Protein AF-A0A7Y9DZQ7-F1 (afdb_monomer_lite)

Secondary structure (DSSP, 8-state):
-PPPPPTHHHHHHHHHHHHHHH-TT-EEHHHHHHHHTTTSTT--HHHHHHHHHHHHHTTSEEEE-SSSPEEEEPTT---------PPPPPPPS-S--PPPPS------------BTTB-HHHHHHHHHHHS-TT-EEHHHHHHHHTTT-TTS-HHHHHHHHHHHHHTTSEEE---BTTBPPEEEE-HHHHHHHHHHSPPP-----------------------------------------PPPPPP----------------PPPPPPPPTTSSHHHHTTTTT---------PPPPPPPHHHHHHHHHHHHHHHHHH-PPPP-----PPPHHHHHHHTSHHHHHHHHHHHHHHTT-EEEEEEEETTEEEEEEEETTEEEEEEE--PPPTT-SS-HHHHHHHHHHHHHHHHHHHHHH-TTSEEEEEEE--HHHHHHHHHTHHHHHHTTEEEEEE-TT--EEE-

InterPro domains:
  IPR011991 ArsR-like helix-turn-helix domain [cd00090] (12-70)
  IPR036388 Winged helix-like DNA-binding domain superfamily [G3DSA:1.10.10.10] (8-80)
  IPR036388 Winged helix-like DNA-binding domain superfamily [G3DSA:1.10.10.10] (105-209)
  IPR036390 Winged helix DNA-binding domain superfamily [SSF46785] (12-66)
  IPR036390 Winged helix DNA-binding domain superfamily [SSF46785] (116-200)

Radius of gyration: 37.37 Å; chains: 1; bounding box: 89×96×112 Å

Sequence (463 aa):
MALPVPESAAGTRVDILRTLAEHPEGLSDRELAEALGASHPGIDYKAVNHQCRKLVTAGTVERVGTKPVRTRLRPGVLPDDGTPEPAPSAPSPDRPIEEPDATSDAPDVTLAPMIAGLPPVQVAVLAALVDAPEGLTDNEIAAVLAPAHPDVDPKAFNYQCRKLVKAGLVERTGRAKDVPIRTRITEAGREEAARSAPAPVEPALRFTDPTVFTAEPSGTSESSGTSENGDAPRNGDAPGIAAVPVLREDPADDAPPDDTPTRRPRHRPKAPSDDLARRRRSERAGDDPDETPLRFLPFSASASLVLRERLAERAALRAVPPRTREVVLPRRDVLQGWSRTQNVAAAITTWLTRRGGTVRRVTEQGPALDLVAHLDGEDVHVEVTGWPPDGARTHPSTLAADWFRAASEAAVQRRRAHPRSRVVIALPDTRRYRGLAADAAAPLGDARAEVWFVDAAGRVQLS

pLDDT: mean 76.42, std 24.53, range [28.12, 98.56]

Foldseek 3Di:
DDDDDDPLVVVLLLVLLVVLVVPQVFDFLQRSQVVCCVVPPPRDSVNSVVSLVVCVVVVQWDWDDDVRTGIHGDPPRDPPNPPPPPPPPDDDPDDDDDDDDDDDDDDDPDQPDPQPVDRPLLLLLLVVQVVPQVFDFLQRSLVVCCVVCVPDDSVVSVVSLVVCVVVVQWDWDDDDPPDGIGIHGDPNVVVSNVSRPDDPPPPPPPPDDDDDDDDDDDDDDDDDDDDDDDDDDDDDDDDDDDDDDDDDDDDDDDDDDDDDDDDDDDDDDDDPPPVVVVVVVVVPDDDDPDDDDDDDDDDDPVVVVVVVVVVVVVVVVVPDPPPDPPPPPPDPVLQQVCQQQVNLVVLVCVVCVVQVKAWDDWDDDDQWIWTWIAHPNAIETETTHGFDDPPPPDDRLVVSLVSVVVSLVVQLVCCVVCVGHAAEYEGEPDPSVVVSCVVCVVVCVVSNYWYWYQYSVSDIDTD

Structure (mmCIF, N/CA/C/O backbone):
data_AF-A0A7Y9DZQ7-F1
#
_entry.id   AF-A0A7Y9DZQ7-F1
#
loop_
_atom_site.group_PDB
_atom_site.id
_atom_site.type_symbol
_atom_site.label_atom_id
_atom_site.label_alt_id
_atom_site.label_comp_id
_atom_site.label_asym_id
_atom_site.label_entity_id
_atom_site.label_seq_id
_atom_site.pdbx_PDB_ins_code
_atom_site.Cartn_x
_atom_site.Cartn_y
_atom_site.Cartn_z
_atom_site.occupancy
_atom_site.B_iso_or_equiv
_atom_site.auth_seq_id
_atom_site.auth_comp_id
_atom_site.auth_asym_id
_atom_site.auth_atom_id
_atom_site.pdbx_PDB_model_num
ATOM 1 N N . MET A 1 1 ? -14.726 27.142 -13.501 1.00 39.50 1 MET A N 1
ATOM 2 C CA . MET A 1 1 ? -13.817 27.171 -14.664 1.00 39.50 1 MET A CA 1
ATOM 3 C C . MET A 1 1 ? -12.750 26.119 -14.425 1.00 39.50 1 MET A C 1
ATOM 5 O O . MET A 1 1 ? -12.063 26.210 -13.415 1.00 39.50 1 MET A O 1
ATOM 9 N N . ALA A 1 2 ? -12.702 25.072 -15.249 1.00 31.30 2 ALA A N 1
ATOM 10 C CA . ALA A 1 2 ? -11.693 24.023 -15.128 1.00 31.30 2 ALA A CA 1
ATOM 11 C C . ALA A 1 2 ? -10.359 24.554 -15.670 1.00 31.30 2 ALA A C 1
ATOM 13 O O . ALA A 1 2 ? -10.329 25.137 -16.752 1.00 31.30 2 ALA A O 1
ATOM 14 N N . LEU A 1 3 ? -9.279 24.401 -14.904 1.00 28.12 3 LEU A N 1
ATOM 15 C CA . LEU A 1 3 ? -7.933 24.728 -15.374 1.00 28.12 3 LEU A CA 1
ATOM 16 C C . LEU A 1 3 ? -7.540 23.732 -16.482 1.00 28.12 3 LEU A C 1
ATOM 18 O O . LEU A 1 3 ? -7.783 22.535 -16.306 1.00 28.12 3 LEU A O 1
ATOM 22 N N . PRO A 1 4 ? -6.951 24.188 -17.601 1.00 35.09 4 PRO A N 1
ATOM 23 C CA . PRO A 1 4 ? -6.512 23.299 -18.669 1.00 35.09 4 PRO A CA 1
ATOM 24 C C . PRO A 1 4 ? -5.433 22.344 -18.147 1.00 35.09 4 PRO A C 1
ATOM 26 O O . PRO A 1 4 ? -4.456 22.758 -17.520 1.00 35.09 4 PRO A O 1
ATOM 29 N N . VAL A 1 5 ? -5.626 21.048 -18.391 1.00 33.66 5 VAL A N 1
ATOM 30 C CA . VAL A 1 5 ? -4.603 20.023 -18.159 1.00 33.66 5 VAL A CA 1
ATOM 31 C C . VAL A 1 5 ? -3.466 20.300 -19.148 1.00 33.66 5 VAL A C 1
ATOM 33 O O . VAL A 1 5 ? -3.745 20.428 -20.338 1.00 33.66 5 VAL A O 1
ATOM 36 N N . PRO A 1 6 ? -2.201 20.424 -18.713 1.00 41.22 6 PRO A N 1
ATOM 37 C CA . PRO A 1 6 ? -1.117 20.738 -19.632 1.00 41.22 6 PRO A CA 1
ATOM 38 C C . PRO A 1 6 ? -0.944 19.605 -20.653 1.00 41.22 6 PRO A C 1
ATOM 40 O O . PRO A 1 6 ? -0.613 18.477 -20.286 1.00 41.22 6 PRO A O 1
ATOM 43 N N . GLU A 1 7 ? -1.084 19.929 -21.941 1.00 52.44 7 GLU A N 1
ATOM 44 C CA . GLU A 1 7 ? -0.834 19.083 -23.131 1.00 52.44 7 GLU A CA 1
ATOM 45 C C . GLU A 1 7 ? 0.609 18.530 -23.238 1.00 52.44 7 GLU A C 1
ATOM 47 O O . GLU A 1 7 ? 0.981 17.865 -24.205 1.00 52.44 7 GLU A O 1
ATOM 52 N N . SER A 1 8 ? 1.438 18.757 -22.219 1.00 61.53 8 SER A N 1
ATOM 53 C CA . SER A 1 8 ? 2.872 18.470 -22.174 1.00 61.53 8 SER A CA 1
ATOM 54 C C . SER A 1 8 ? 3.229 17.014 -22.506 1.00 61.53 8 SER A C 1
ATOM 56 O O . SER A 1 8 ? 4.243 16.772 -23.157 1.00 61.53 8 SER A O 1
ATOM 58 N N . ALA A 1 9 ? 2.410 16.030 -22.118 1.00 62.22 9 ALA A N 1
ATOM 59 C CA . ALA A 1 9 ? 2.769 14.619 -22.292 1.00 62.22 9 ALA A CA 1
ATOM 60 C C . ALA A 1 9 ? 2.654 14.117 -23.743 1.00 62.22 9 ALA A C 1
ATOM 62 O O . ALA A 1 9 ? 3.401 13.212 -24.127 1.00 62.22 9 ALA A O 1
ATOM 63 N N . ALA A 1 10 ? 1.734 14.676 -24.535 1.00 74.38 10 ALA A N 1
ATOM 64 C CA . ALA A 1 10 ? 1.559 14.300 -25.937 1.00 74.38 10 ALA A CA 1
ATOM 65 C C . ALA A 1 10 ? 2.670 14.909 -26.807 1.00 74.38 10 ALA A C 1
ATOM 67 O O . ALA A 1 10 ? 3.288 14.189 -27.594 1.00 74.38 10 ALA A O 1
ATOM 68 N N . GLY A 1 11 ? 3.008 16.185 -26.574 1.00 87.50 11 GLY A N 1
ATOM 69 C CA . GLY A 1 11 ? 4.077 16.883 -27.299 1.00 87.50 11 GLY A CA 1
ATOM 70 C C . GLY A 1 11 ? 5.442 16.210 -27.141 1.00 87.50 11 GLY A C 1
ATOM 71 O O . GLY A 1 11 ? 6.128 15.950 -28.126 1.00 87.50 11 GLY A O 1
ATOM 72 N N . THR A 1 12 ? 5.793 15.791 -25.919 1.00 91.62 12 THR A N 1
ATOM 73 C CA . THR A 1 12 ? 7.059 15.084 -25.668 1.00 91.62 12 THR A CA 1
ATOM 74 C C . THR A 1 12 ? 7.195 13.793 -26.486 1.00 91.62 12 THR A C 1
ATOM 76 O O . THR A 1 12 ? 8.293 13.459 -26.926 1.00 91.62 12 THR A O 1
ATOM 79 N N . ARG A 1 13 ? 6.106 13.039 -26.698 1.00 95.25 13 ARG A N 1
ATOM 80 C CA . ARG A 1 13 ? 6.157 11.781 -27.464 1.00 95.25 13 ARG A CA 1
ATOM 81 C C . ARG A 1 13 ? 6.474 12.037 -28.937 1.00 95.25 13 ARG A C 1
ATOM 83 O O . ARG A 1 13 ? 7.307 11.327 -29.496 1.00 95.25 13 ARG A O 1
ATOM 90 N N . VAL A 1 14 ? 5.808 13.020 -29.541 1.00 94.75 14 VAL A N 1
ATOM 91 C CA . VAL A 1 14 ? 5.996 13.390 -30.952 1.00 94.75 14 VAL A CA 1
ATOM 92 C C . VAL A 1 14 ? 7.420 13.882 -31.184 1.00 94.75 14 VAL A C 1
ATOM 94 O O . VAL A 1 14 ? 8.081 13.426 -32.115 1.00 94.75 14 VAL A O 1
ATOM 97 N N . ASP A 1 15 ? 7.932 14.729 -30.292 1.00 95.94 15 ASP A N 1
ATOM 98 C CA . ASP A 1 15 ? 9.287 15.255 -30.431 1.00 95.94 15 ASP A CA 1
ATOM 99 C C . ASP A 1 15 ? 10.355 14.167 -30.236 1.00 95.94 15 ASP A C 1
ATOM 101 O O . ASP A 1 15 ? 11.322 14.148 -30.990 1.00 95.94 15 ASP A O 1
ATOM 105 N N . ILE A 1 16 ? 10.156 13.184 -29.338 1.00 96.81 16 ILE A N 1
ATOM 106 C CA . ILE A 1 16 ? 11.045 12.005 -29.252 1.00 96.81 16 ILE A CA 1
ATOM 107 C C . ILE A 1 16 ? 11.114 11.273 -30.599 1.00 96.81 16 ILE A C 1
ATOM 109 O O . ILE A 1 16 ? 12.202 10.911 -31.044 1.00 96.81 16 ILE A O 1
ATOM 113 N N . LEU A 1 17 ? 9.969 11.023 -31.241 1.00 96.69 17 LEU A N 1
ATOM 114 C CA . LEU A 1 17 ? 9.929 10.310 -32.521 1.00 96.69 17 LEU A CA 1
ATOM 115 C C . LEU A 1 17 ? 10.585 11.124 -33.640 1.00 96.69 17 LEU A C 1
ATOM 117 O O . LEU A 1 17 ? 11.344 10.555 -34.423 1.00 96.69 17 LEU A O 1
ATOM 121 N N . ARG A 1 18 ? 10.355 12.443 -33.673 1.00 96.00 18 ARG A N 1
ATOM 122 C CA . ARG A 1 18 ? 10.996 13.358 -34.626 1.00 96.00 18 ARG A CA 1
ATOM 123 C C . ARG A 1 18 ? 12.515 13.357 -34.465 1.00 96.00 18 ARG A C 1
ATOM 125 O O . ARG A 1 18 ? 13.222 13.112 -35.435 1.00 96.00 18 ARG A O 1
ATOM 132 N N . THR A 1 19 ? 13.017 13.515 -33.239 1.00 97.25 19 THR A N 1
ATOM 133 C CA . THR A 1 19 ? 14.460 13.461 -32.963 1.00 97.25 19 THR A CA 1
ATOM 134 C C . THR A 1 19 ? 15.055 12.102 -33.345 1.00 97.25 19 THR A C 1
ATOM 136 O O . THR A 1 19 ? 16.136 12.037 -33.915 1.00 97.25 19 THR A O 1
ATOM 139 N N . LEU A 1 20 ? 14.361 10.988 -33.098 1.00 97.44 20 LEU A N 1
ATOM 140 C CA . LEU A 1 20 ? 14.858 9.669 -33.511 1.00 97.44 20 LEU A CA 1
ATOM 141 C C . LEU A 1 20 ? 14.833 9.444 -35.032 1.00 97.44 20 LEU A C 1
ATOM 143 O O . LEU A 1 20 ? 15.600 8.615 -35.518 1.00 97.44 20 LEU A O 1
ATOM 147 N N . ALA A 1 21 ? 13.989 10.160 -35.781 1.00 96.25 21 ALA A N 1
ATOM 148 C CA . ALA A 1 21 ? 13.992 10.132 -37.246 1.00 96.25 21 ALA A CA 1
ATOM 149 C C . ALA A 1 21 ? 15.223 10.831 -37.838 1.00 96.25 21 ALA A C 1
ATOM 151 O O . ALA A 1 21 ? 15.746 10.390 -38.859 1.00 96.25 21 ALA A O 1
ATOM 152 N N . GLU A 1 22 ? 15.721 11.869 -37.166 1.00 97.19 22 GLU A N 1
ATOM 153 C CA . GLU A 1 22 ? 16.954 12.580 -37.533 1.00 97.19 22 GLU A CA 1
ATOM 154 C C . GLU A 1 22 ? 18.227 11.781 -37.179 1.00 97.19 22 GLU A C 1
ATOM 156 O O . GLU A 1 22 ? 19.292 12.037 -37.738 1.00 97.19 22 GLU A O 1
ATOM 161 N N . HIS A 1 23 ? 18.109 10.777 -36.298 1.00 97.75 23 HIS A N 1
ATOM 162 C CA . HIS A 1 23 ? 19.215 9.980 -35.751 1.00 97.75 23 HIS A CA 1
ATOM 163 C C . HIS A 1 23 ? 19.006 8.462 -35.944 1.00 97.75 23 HIS A C 1
ATOM 165 O O . HIS A 1 23 ? 18.691 7.745 -34.981 1.00 97.75 23 HIS A O 1
ATOM 171 N N . PRO A 1 24 ? 19.192 7.918 -37.165 1.00 96.44 24 PRO A N 1
ATOM 172 C CA . PRO A 1 24 ? 18.923 6.507 -37.474 1.00 96.44 24 PRO A CA 1
ATOM 173 C C . PRO A 1 24 ? 19.805 5.512 -36.694 1.00 96.44 24 PRO A C 1
ATOM 175 O O . PRO A 1 24 ? 19.420 4.359 -36.476 1.00 96.44 24 PRO A O 1
ATOM 178 N N . GLU A 1 25 ? 20.978 5.938 -36.225 1.00 96.88 25 GLU A N 1
ATOM 179 C CA . GLU A 1 25 ? 21.862 5.172 -35.339 1.00 96.88 25 GLU A CA 1
ATOM 180 C C . GLU A 1 25 ? 21.317 5.006 -33.909 1.00 96.88 25 GLU A C 1
ATOM 182 O O . GLU A 1 25 ? 21.818 4.176 -33.138 1.00 96.88 25 GLU A O 1
ATOM 187 N N . GLY A 1 26 ? 20.290 5.781 -33.560 1.00 97.81 26 GLY A N 1
ATOM 188 C CA . GLY A 1 26 ? 19.681 5.836 -32.245 1.00 97.81 26 GLY A CA 1
ATOM 189 C C . GLY A 1 26 ? 20.458 6.663 -31.229 1.00 97.81 26 GLY A C 1
ATOM 190 O O . GLY A 1 26 ? 21.685 6.771 -31.258 1.00 97.81 26 GLY A O 1
ATOM 191 N N . LEU A 1 27 ? 19.718 7.172 -30.253 1.00 98.38 27 LEU A N 1
ATOM 192 C CA . LEU A 1 27 ? 20.226 8.010 -29.176 1.00 98.38 27 LEU A CA 1
ATOM 193 C C . LEU A 1 27 ? 20.005 7.335 -27.824 1.00 98.38 27 LEU A C 1
ATOM 195 O O . LEU A 1 27 ? 19.021 6.627 -27.599 1.00 98.38 27 LEU A O 1
ATOM 199 N N . SER A 1 28 ? 20.928 7.538 -26.894 1.00 98.25 28 SER A N 1
ATOM 200 C CA . SER A 1 28 ? 20.728 7.158 -25.498 1.00 98.25 28 SER A CA 1
ATOM 201 C C . SER A 1 28 ? 19.690 8.058 -24.825 1.00 98.25 28 SER A C 1
ATOM 203 O O . SER A 1 28 ? 19.477 9.199 -25.228 1.00 98.25 28 SER A O 1
ATOM 205 N N . ASP A 1 29 ? 19.084 7.576 -23.735 1.00 97.75 29 ASP A N 1
ATOM 206 C CA . ASP A 1 29 ? 18.076 8.340 -22.977 1.00 97.75 29 ASP A CA 1
ATOM 207 C C . ASP A 1 29 ? 18.599 9.717 -22.505 1.00 97.75 29 ASP A C 1
ATOM 209 O O . ASP A 1 29 ? 17.819 10.644 -22.302 1.00 97.75 29 ASP A O 1
ATOM 213 N N . ARG A 1 30 ? 19.921 9.853 -22.316 1.00 97.56 30 ARG A N 1
ATOM 214 C CA . ARG A 1 30 ? 20.567 11.115 -21.930 1.00 97.56 30 ARG A CA 1
ATOM 215 C C . ARG A 1 30 ? 20.744 12.057 -23.119 1.00 97.56 30 ARG A C 1
ATOM 217 O O . ARG A 1 30 ? 20.431 13.229 -22.973 1.00 97.56 30 ARG A O 1
ATOM 224 N N . GLU A 1 31 ? 21.205 11.542 -24.259 1.00 98.12 31 GLU A N 1
ATOM 225 C CA . GLU A 1 31 ? 21.334 12.321 -25.501 1.00 98.12 31 GLU A CA 1
ATOM 226 C C . GLU A 1 31 ? 19.955 12.824 -25.964 1.00 98.12 31 GLU A C 1
ATOM 228 O O . GLU A 1 31 ? 19.814 13.991 -26.309 1.00 98.12 31 GLU A O 1
ATOM 233 N N . LEU A 1 32 ? 18.911 11.990 -25.867 1.00 98.00 32 LEU A N 1
ATOM 234 C CA . LEU A 1 32 ? 17.530 12.404 -26.146 1.00 98.00 32 LEU A CA 1
ATOM 235 C C . LEU A 1 32 ? 17.042 13.509 -25.205 1.00 98.00 32 LEU A C 1
ATOM 237 O O . LEU A 1 32 ? 16.414 14.458 -25.655 1.00 98.00 32 LEU A O 1
ATOM 241 N N . ALA A 1 33 ? 17.312 13.404 -23.900 1.00 97.44 33 ALA A N 1
ATOM 242 C CA . ALA A 1 33 ? 16.910 14.443 -22.951 1.00 97.44 33 ALA A CA 1
ATOM 243 C C . ALA A 1 33 ? 17.615 15.779 -23.214 1.00 97.44 33 ALA A C 1
ATOM 245 O O . ALA A 1 33 ? 17.007 16.831 -23.053 1.00 97.44 33 ALA A O 1
ATOM 246 N N . GLU A 1 34 ? 18.877 15.733 -23.637 1.00 97.62 34 GLU A N 1
ATOM 247 C CA . GLU A 1 34 ? 19.640 16.919 -24.022 1.00 97.62 34 GLU A CA 1
ATOM 248 C C . GLU A 1 34 ? 19.091 17.549 -25.309 1.00 97.62 34 GLU A C 1
ATOM 250 O O . GLU A 1 34 ? 18.819 18.748 -25.322 1.00 97.62 34 GLU A O 1
ATOM 255 N N . ALA A 1 35 ? 18.818 16.739 -26.338 1.00 97.25 35 ALA A N 1
ATOM 256 C CA . ALA A 1 35 ? 18.219 17.199 -27.592 1.00 97.25 35 ALA A CA 1
ATOM 257 C C . ALA A 1 35 ? 16.826 17.824 -27.386 1.00 97.25 35 ALA A C 1
ATOM 259 O O . ALA A 1 35 ? 16.509 18.861 -27.966 1.00 97.25 35 ALA A O 1
ATOM 260 N N . LEU A 1 36 ? 16.006 17.234 -26.512 1.00 97.12 36 LEU A N 1
ATOM 261 C CA . LEU A 1 36 ? 14.655 17.718 -26.214 1.00 97.12 36 LEU A CA 1
ATOM 262 C C . LEU A 1 36 ? 14.629 18.900 -25.242 1.00 97.12 36 LEU A C 1
ATOM 264 O O . LEU A 1 36 ? 13.598 19.560 -25.130 1.00 97.12 36 LEU A O 1
ATOM 268 N N . GLY A 1 37 ? 15.729 19.181 -24.540 1.00 96.19 37 GLY A N 1
ATOM 269 C CA . GLY A 1 37 ? 15.780 20.201 -23.491 1.00 96.19 37 GLY A CA 1
ATOM 270 C C . GLY A 1 37 ? 15.469 21.618 -23.983 1.00 96.19 37 GLY A C 1
ATOM 271 O O . GLY A 1 37 ? 14.963 22.426 -23.207 1.00 96.19 37 GLY A O 1
ATOM 272 N N . ALA A 1 38 ? 15.717 21.907 -25.266 1.00 92.38 38 ALA A N 1
ATOM 273 C CA . ALA A 1 38 ? 15.377 23.191 -25.880 1.00 92.38 38 ALA A CA 1
ATOM 274 C C . ALA A 1 38 ? 13.857 23.383 -26.041 1.00 92.38 38 ALA A C 1
ATOM 276 O O . ALA A 1 38 ? 13.346 24.471 -25.784 1.00 92.38 38 ALA A O 1
ATOM 277 N N . SER A 1 39 ? 13.136 22.329 -26.433 1.00 93.38 39 SER A N 1
ATOM 278 C CA . SER A 1 39 ? 11.682 22.362 -26.653 1.00 93.38 39 SER A CA 1
ATOM 279 C C . SER A 1 39 ? 10.881 22.049 -25.387 1.00 93.38 39 SER A C 1
ATOM 281 O O . SER A 1 39 ? 9.753 22.513 -25.243 1.00 93.38 39 SER A O 1
ATOM 283 N N . HIS A 1 40 ? 11.465 21.292 -24.453 1.00 93.56 40 HIS A N 1
ATOM 284 C CA . HIS A 1 40 ? 10.838 20.857 -23.201 1.00 93.56 40 HIS A CA 1
ATOM 285 C C . HIS A 1 40 ? 11.730 21.197 -21.997 1.00 93.56 40 HIS A C 1
ATOM 287 O O . HIS A 1 40 ? 12.416 20.315 -21.463 1.00 93.56 40 HIS A O 1
ATOM 293 N N . PRO A 1 41 ? 11.734 22.461 -21.529 1.00 92.44 41 PRO A N 1
ATOM 294 C CA . PRO A 1 41 ? 12.542 22.870 -20.387 1.00 92.44 41 PRO A CA 1
ATOM 295 C C . PRO A 1 41 ? 12.239 22.020 -19.148 1.00 92.44 41 PRO A C 1
ATOM 297 O O . PRO A 1 41 ? 11.093 21.902 -18.716 1.00 92.44 41 PRO A O 1
ATOM 300 N N . GLY A 1 42 ? 13.279 21.428 -18.558 1.00 90.56 42 GLY A N 1
ATOM 301 C CA . GLY A 1 42 ? 13.157 20.592 -17.359 1.00 90.56 42 GLY A CA 1
ATOM 302 C C . GLY A 1 42 ? 12.874 19.110 -17.621 1.00 90.56 42 GLY A C 1
ATOM 303 O O . GLY A 1 42 ? 12.733 18.356 -16.654 1.00 90.56 42 GLY A O 1
ATOM 304 N N . ILE A 1 43 ? 12.830 18.662 -18.882 1.00 95.00 43 ILE A N 1
ATOM 305 C CA . ILE A 1 43 ? 12.769 17.229 -19.176 1.00 95.00 43 ILE A CA 1
ATOM 306 C C . ILE A 1 43 ? 14.065 16.537 -18.730 1.00 95.00 43 ILE A C 1
ATOM 308 O O . ILE A 1 43 ? 15.169 16.924 -19.110 1.00 95.00 43 ILE A O 1
ATOM 312 N N . ASP A 1 44 ? 13.944 15.506 -17.891 1.00 94.88 44 ASP A N 1
ATOM 313 C CA . ASP A 1 44 ? 15.083 14.703 -17.450 1.00 94.88 44 ASP A CA 1
ATOM 314 C C . ASP A 1 44 ? 15.171 13.370 -18.218 1.00 94.88 44 ASP A C 1
ATOM 316 O O . ASP A 1 44 ? 14.207 12.874 -18.810 1.00 94.88 44 ASP A O 1
ATOM 320 N N . TYR A 1 45 ? 16.347 12.738 -18.187 1.00 96.12 45 TYR A N 1
ATOM 321 C CA . TYR A 1 45 ? 16.560 11.448 -18.856 1.00 96.12 45 TYR A CA 1
ATOM 322 C C . TYR A 1 45 ? 15.669 10.321 -18.303 1.00 96.12 45 TYR A C 1
ATOM 324 O O . TYR A 1 45 ? 15.490 9.297 -18.965 1.00 96.12 45 TYR A O 1
ATOM 332 N N . LYS A 1 46 ? 15.111 10.456 -17.090 1.00 94.19 46 LYS A N 1
ATOM 333 C CA . LYS A 1 46 ? 14.212 9.446 -16.511 1.00 94.19 46 LYS A CA 1
ATOM 334 C C . LYS A 1 46 ? 12.828 9.536 -17.141 1.00 94.19 46 LYS A C 1
ATOM 336 O O . LYS A 1 46 ? 12.254 8.491 -17.451 1.00 94.19 46 LYS A O 1
ATOM 341 N N . ALA A 1 47 ? 12.325 10.749 -17.358 1.00 94.06 47 ALA A N 1
ATOM 342 C CA . ALA A 1 47 ? 11.095 11.016 -18.088 1.00 94.06 47 ALA A CA 1
ATOM 343 C C . ALA A 1 47 ? 11.211 10.509 -19.531 1.00 94.06 47 ALA A C 1
ATOM 345 O O . ALA A 1 47 ? 10.349 9.748 -19.978 1.00 94.06 47 ALA A O 1
ATOM 346 N N . VAL A 1 48 ? 12.325 10.807 -20.210 1.00 96.88 48 VAL A N 1
ATOM 347 C CA . VAL A 1 48 ? 12.614 10.280 -21.556 1.00 96.88 48 VAL A CA 1
ATOM 348 C C . VAL A 1 48 ? 12.670 8.751 -21.569 1.00 96.88 48 VAL A C 1
ATOM 350 O O . VAL A 1 48 ? 11.998 8.124 -22.384 1.00 96.88 48 VAL A O 1
ATOM 353 N N . ASN A 1 49 ? 13.397 8.121 -20.639 1.00 96.31 49 ASN A N 1
ATOM 354 C CA . ASN A 1 49 ? 13.468 6.657 -20.529 1.00 96.31 49 ASN A CA 1
ATOM 355 C C . ASN A 1 49 ? 12.081 6.026 -20.317 1.00 96.31 49 ASN A C 1
ATOM 357 O O . ASN A 1 49 ? 11.773 4.984 -20.899 1.00 96.31 49 ASN A O 1
ATOM 361 N N . HIS A 1 50 ? 11.230 6.648 -19.495 1.00 94.38 50 HIS A N 1
ATOM 362 C CA . HIS A 1 50 ? 9.853 6.195 -19.286 1.00 94.38 50 HIS A CA 1
ATOM 363 C C . HIS A 1 50 ? 9.035 6.247 -20.580 1.00 94.38 50 HIS A C 1
ATOM 365 O O . HIS A 1 50 ? 8.381 5.260 -20.919 1.00 94.38 50 HIS A O 1
ATOM 371 N N . GLN A 1 51 ? 9.123 7.341 -21.341 1.00 96.44 51 GLN A N 1
ATOM 372 C CA . GLN A 1 51 ? 8.436 7.461 -22.633 1.00 96.44 51 GLN A CA 1
ATOM 373 C C . GLN A 1 51 ? 8.994 6.492 -23.682 1.00 96.44 51 GLN A C 1
ATOM 375 O O . GLN A 1 51 ? 8.223 5.803 -24.346 1.00 96.44 51 GLN A O 1
ATOM 380 N N . CYS A 1 52 ? 10.317 6.328 -23.765 1.00 97.00 52 CYS A N 1
ATOM 381 C CA . CYS A 1 52 ? 10.944 5.351 -24.657 1.00 97.00 52 CYS A CA 1
ATOM 382 C C . CYS A 1 52 ? 10.470 3.925 -24.349 1.00 97.00 52 CYS A C 1
ATOM 384 O O . CYS A 1 52 ? 10.196 3.159 -25.264 1.00 97.00 52 CYS A O 1
ATOM 386 N N . ARG A 1 53 ? 10.303 3.552 -23.071 1.00 96.25 53 ARG A N 1
ATOM 387 C CA . ARG A 1 53 ? 9.738 2.239 -22.703 1.00 96.25 53 ARG A CA 1
ATOM 388 C C . ARG A 1 53 ? 8.306 2.060 -23.199 1.00 96.25 53 ARG A C 1
ATOM 390 O O . ARG A 1 53 ? 7.986 0.973 -23.665 1.00 96.25 53 ARG A O 1
ATOM 397 N N . LYS A 1 54 ? 7.472 3.102 -23.131 1.00 94.31 54 LYS A N 1
ATOM 398 C CA . LYS A 1 54 ? 6.111 3.059 -23.688 1.00 94.31 54 LYS A CA 1
ATOM 399 C C . LYS A 1 54 ? 6.129 2.903 -25.208 1.00 94.31 54 LYS A C 1
ATOM 401 O O . LYS A 1 54 ? 5.387 2.084 -25.733 1.00 94.31 54 LYS A O 1
ATOM 406 N N . LEU A 1 55 ? 7.006 3.633 -25.898 1.00 95.94 55 LEU A N 1
ATOM 407 C CA . LEU A 1 55 ? 7.178 3.526 -27.350 1.00 95.94 55 LEU A CA 1
ATOM 408 C C . LEU A 1 55 ? 7.695 2.144 -27.782 1.00 95.94 55 LEU A C 1
ATOM 410 O O . LEU A 1 55 ? 7.290 1.647 -28.828 1.00 95.94 55 LEU A O 1
ATOM 414 N N . VAL A 1 56 ? 8.544 1.500 -26.971 1.00 96.56 56 VAL A N 1
ATOM 415 C CA . VAL A 1 56 ? 8.968 0.106 -27.197 1.00 96.56 56 VAL A CA 1
ATOM 416 C C . VAL A 1 56 ? 7.785 -0.846 -27.065 1.00 96.56 56 VAL A C 1
ATOM 418 O O . VAL A 1 56 ? 7.610 -1.711 -27.916 1.00 96.56 56 VAL A O 1
ATOM 421 N N . THR A 1 57 ? 6.960 -0.688 -26.024 1.00 91.62 57 THR A N 1
ATOM 422 C CA . THR A 1 57 ? 5.739 -1.493 -25.857 1.00 91.62 57 THR A CA 1
ATOM 423 C C . THR A 1 57 ? 4.776 -1.305 -27.031 1.00 91.62 57 THR A C 1
ATOM 425 O O . THR A 1 57 ? 4.174 -2.275 -27.473 1.00 91.62 57 THR A O 1
ATOM 428 N N . ALA A 1 58 ? 4.682 -0.090 -27.577 1.00 93.25 58 ALA A N 1
ATOM 429 C CA . ALA A 1 58 ? 3.890 0.210 -28.771 1.00 93.25 58 ALA A CA 1
ATOM 430 C C . ALA A 1 58 ? 4.530 -0.280 -30.089 1.00 93.25 58 ALA A C 1
ATOM 432 O O . ALA A 1 58 ? 3.943 -0.111 -31.151 1.00 93.25 58 ALA A O 1
ATOM 433 N N . GLY A 1 59 ? 5.741 -0.849 -30.052 1.00 95.38 59 GLY A N 1
ATOM 434 C CA . GLY A 1 59 ? 6.444 -1.349 -31.237 1.00 95.38 59 GLY A CA 1
ATOM 435 C C . GLY A 1 59 ? 6.995 -0.269 -32.177 1.00 95.38 59 GLY A C 1
ATOM 436 O O . GLY A 1 59 ? 7.486 -0.611 -33.251 1.00 95.38 59 GLY A O 1
ATOM 437 N N . THR A 1 60 ? 6.943 1.009 -31.788 1.00 97.06 60 THR A N 1
ATOM 438 C CA . THR A 1 60 ? 7.371 2.150 -32.619 1.00 97.06 60 THR A CA 1
ATOM 439 C C . THR A 1 60 ? 8.892 2.324 -32.634 1.00 97.06 60 THR A C 1
ATOM 441 O O . THR A 1 60 ? 9.485 2.692 -33.646 1.00 97.06 60 THR A O 1
ATOM 444 N N . VAL A 1 61 ? 9.542 2.045 -31.503 1.00 97.62 61 VAL A N 1
ATOM 445 C CA . VAL A 1 61 ? 11.000 2.146 -31.345 1.00 97.62 61 VAL A CA 1
ATOM 446 C C . VAL A 1 61 ? 11.564 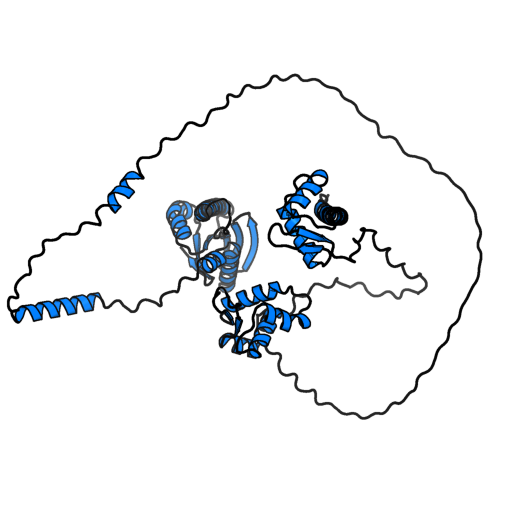0.842 -30.808 1.00 97.62 61 VAL A C 1
ATOM 448 O O . VAL A 1 61 ? 10.880 0.084 -30.119 1.00 97.62 61 VAL A O 1
ATOM 451 N N . GLU A 1 62 ? 12.841 0.603 -31.061 1.00 97.81 62 GLU A N 1
ATOM 452 C CA . GLU A 1 62 ? 13.590 -0.494 -30.461 1.00 97.81 62 GLU A CA 1
ATOM 453 C C . GLU A 1 62 ? 14.783 0.022 -29.657 1.00 97.81 62 GLU A C 1
ATOM 455 O O . GLU A 1 62 ? 15.307 1.111 -29.895 1.00 97.81 62 GLU A O 1
ATOM 460 N N . ARG A 1 63 ? 15.205 -0.766 -28.662 1.00 97.88 63 ARG A N 1
ATOM 461 C CA . ARG A 1 63 ? 16.344 -0.445 -27.795 1.00 97.88 63 ARG A CA 1
ATOM 462 C C . ARG A 1 63 ? 17.476 -1.428 -28.039 1.00 97.88 63 ARG A C 1
ATOM 464 O O . ARG A 1 63 ? 17.288 -2.632 -27.885 1.00 97.88 63 ARG A O 1
ATOM 471 N N . VAL A 1 64 ? 18.647 -0.906 -28.382 1.00 97.19 64 VAL A N 1
ATOM 472 C CA . VAL A 1 64 ? 19.820 -1.671 -28.812 1.00 97.19 64 VAL A CA 1
ATOM 473 C C . VAL A 1 64 ? 21.013 -1.364 -27.907 1.00 97.19 64 VAL A C 1
ATOM 475 O O . VAL A 1 64 ? 21.224 -0.227 -27.486 1.00 97.19 64 VAL A O 1
ATOM 478 N N . GLY A 1 65 ? 21.809 -2.392 -27.604 1.00 94.56 65 GLY A N 1
ATOM 479 C CA . GLY A 1 65 ? 23.000 -2.288 -26.758 1.00 94.56 65 GLY A CA 1
ATOM 480 C C . GLY A 1 65 ? 22.718 -2.431 -25.259 1.00 94.56 65 GLY A C 1
ATOM 481 O O . GLY A 1 65 ? 21.575 -2.513 -24.815 1.00 94.56 65 GLY A O 1
ATOM 482 N N . THR A 1 66 ? 23.789 -2.502 -24.465 1.00 85.50 66 THR A N 1
ATOM 483 C CA . THR A 1 66 ? 23.712 -2.705 -23.006 1.00 85.50 66 THR A CA 1
ATOM 484 C C . THR A 1 66 ? 24.211 -1.501 -22.210 1.00 85.50 66 THR A C 1
ATOM 486 O O . THR A 1 66 ? 23.620 -1.207 -21.169 1.00 85.50 66 THR A O 1
ATOM 489 N N . LYS A 1 67 ? 25.243 -0.778 -22.682 1.00 90.94 67 LYS A N 1
ATOM 490 C CA . LYS A 1 67 ? 25.752 0.477 -22.091 1.00 90.94 67 LYS A CA 1
ATOM 491 C C . LYS A 1 67 ? 26.538 1.328 -23.118 1.00 90.94 67 LYS A C 1
ATOM 493 O O . LYS A 1 67 ? 27.639 0.917 -23.473 1.00 90.94 67 LYS A O 1
ATOM 498 N N . PRO A 1 68 ? 26.051 2.519 -23.515 1.00 89.06 68 PRO A N 1
ATOM 499 C CA . PRO A 1 68 ? 24.697 3.021 -23.280 1.00 89.06 68 PRO A CA 1
ATOM 500 C C . PRO A 1 68 ? 23.661 2.222 -24.089 1.00 89.06 68 PRO A C 1
ATOM 502 O O . PRO A 1 68 ? 23.954 1.726 -25.172 1.00 89.06 68 PRO A O 1
ATOM 505 N N . VAL A 1 69 ? 22.446 2.084 -23.549 1.00 96.81 69 VAL A N 1
ATOM 506 C CA . VAL A 1 69 ? 21.306 1.565 -24.320 1.00 96.81 69 VAL A CA 1
ATOM 507 C C . VAL A 1 69 ? 20.835 2.685 -25.239 1.00 96.81 69 VAL A C 1
ATOM 509 O O . VAL A 1 69 ? 20.469 3.752 -24.740 1.00 96.81 69 VAL A O 1
ATOM 512 N N . ARG A 1 70 ? 20.841 2.446 -26.548 1.00 98.00 70 ARG A N 1
ATOM 513 C CA . ARG A 1 70 ? 20.375 3.395 -27.562 1.00 98.00 70 ARG A CA 1
ATOM 514 C C . ARG A 1 70 ? 18.966 3.043 -28.010 1.00 98.00 70 ARG A C 1
ATOM 516 O O . ARG A 1 70 ? 18.665 1.874 -28.230 1.00 98.00 70 ARG A O 1
ATOM 523 N N . THR A 1 71 ? 18.110 4.042 -28.123 1.00 98.31 71 THR A N 1
ATOM 524 C CA . THR A 1 71 ? 16.756 3.929 -28.661 1.00 98.31 71 THR A CA 1
ATOM 525 C C . THR A 1 71 ? 16.796 4.397 -30.111 1.00 98.31 71 THR A C 1
ATOM 527 O O . THR A 1 71 ? 17.336 5.467 -30.371 1.00 98.31 71 THR A O 1
ATOM 530 N N . ARG A 1 72 ? 16.264 3.610 -31.049 1.00 97.62 72 ARG A N 1
ATOM 531 C CA . ARG A 1 72 ? 16.152 3.972 -32.474 1.00 97.62 72 ARG A CA 1
ATOM 532 C C . ARG A 1 72 ? 14.766 3.634 -33.010 1.00 97.62 72 ARG A C 1
ATOM 534 O O . ARG A 1 72 ? 14.108 2.738 -32.477 1.00 97.62 72 ARG A O 1
ATOM 541 N N . LEU A 1 73 ? 14.324 4.336 -34.051 1.00 97.62 73 LEU A N 1
ATOM 542 C CA . LEU A 1 73 ? 13.093 3.980 -34.760 1.00 97.62 73 LEU A CA 1
ATOM 543 C C . LEU A 1 73 ? 13.236 2.594 -35.394 1.00 97.62 73 LEU A C 1
ATOM 545 O O . LEU A 1 73 ? 14.295 2.239 -35.919 1.00 97.62 73 LEU A O 1
ATOM 549 N N . ARG A 1 74 ? 12.165 1.801 -35.338 1.00 97.00 74 ARG A N 1
ATOM 550 C CA . ARG A 1 74 ? 12.136 0.511 -36.026 1.00 97.00 74 ARG A CA 1
ATOM 551 C C . ARG A 1 74 ? 11.982 0.759 -37.539 1.00 97.00 74 ARG A C 1
ATOM 553 O O . ARG A 1 74 ? 11.089 1.515 -37.924 1.00 97.00 74 ARG A O 1
ATOM 560 N N . PRO A 1 75 ? 12.804 0.138 -38.407 1.00 94.12 75 PRO A N 1
ATOM 561 C CA . PRO A 1 75 ? 12.669 0.294 -39.854 1.00 94.12 75 PRO A CA 1
ATOM 562 C C . PRO A 1 75 ? 11.259 -0.070 -40.336 1.00 94.12 75 PRO A C 1
ATOM 564 O O . PRO A 1 75 ? 10.711 -1.090 -39.920 1.00 94.12 75 PRO A O 1
ATOM 567 N N . GLY A 1 76 ? 10.683 0.756 -41.211 1.00 89.12 76 GLY A N 1
ATOM 568 C CA . GLY A 1 76 ? 9.346 0.538 -41.780 1.00 89.12 76 GLY A CA 1
ATOM 569 C C . GLY A 1 76 ? 8.180 1.065 -40.937 1.00 89.12 76 GLY A C 1
ATOM 570 O O . GLY A 1 76 ? 7.043 0.993 -41.392 1.00 89.12 76 GLY A O 1
ATOM 571 N N . VAL A 1 77 ? 8.435 1.625 -39.751 1.00 84.94 77 VAL A N 1
ATOM 572 C CA . VAL A 1 77 ? 7.419 2.365 -38.992 1.00 84.94 77 VAL A CA 1
ATOM 573 C C . VAL A 1 77 ? 7.499 3.830 -39.406 1.00 84.94 77 VAL A C 1
ATOM 575 O O . VAL A 1 77 ? 8.404 4.550 -38.982 1.00 84.94 77 VAL A O 1
ATOM 578 N N . LEU A 1 78 ? 6.576 4.265 -40.264 1.00 78.44 78 LEU A N 1
ATOM 579 C CA . LEU A 1 78 ? 6.378 5.690 -40.512 1.00 78.44 78 LEU A CA 1
ATOM 580 C C . LEU A 1 78 ? 5.868 6.322 -39.208 1.00 78.44 78 LEU A C 1
ATOM 582 O O . LEU A 1 78 ? 4.943 5.771 -38.605 1.00 78.44 78 LEU A O 1
ATOM 586 N N . PRO A 1 79 ? 6.482 7.419 -38.726 1.00 70.38 79 PRO A N 1
ATOM 587 C CA . PRO A 1 79 ? 5.908 8.185 -37.636 1.00 70.38 79 PRO A CA 1
ATOM 588 C C . PRO A 1 79 ? 4.512 8.601 -38.080 1.00 70.38 79 PRO A C 1
ATOM 590 O O . PRO A 1 79 ? 4.380 9.259 -39.108 1.00 70.38 79 PRO A O 1
ATOM 593 N N . ASP A 1 80 ? 3.497 8.171 -37.337 1.00 72.25 80 ASP A N 1
ATOM 594 C CA . ASP A 1 80 ? 2.165 8.747 -37.434 1.00 72.25 80 ASP A CA 1
ATOM 595 C C . ASP A 1 80 ? 2.347 10.255 -37.234 1.00 72.25 80 ASP A C 1
ATOM 597 O O . ASP A 1 80 ? 2.767 10.703 -36.160 1.00 72.25 80 ASP A O 1
ATOM 601 N N . ASP A 1 81 ? 2.195 11.016 -38.315 1.00 64.25 81 ASP A N 1
ATOM 602 C CA . ASP A 1 81 ? 2.534 12.438 -38.382 1.00 64.25 81 ASP A CA 1
ATOM 603 C C . ASP A 1 81 ? 1.553 13.294 -37.571 1.00 64.25 81 ASP A C 1
ATOM 605 O O . ASP A 1 81 ? 1.677 14.519 -37.513 1.00 64.25 81 ASP A O 1
ATOM 609 N N . GLY A 1 82 ? 0.614 12.641 -36.881 1.00 62.16 82 GLY A N 1
ATOM 610 C CA . GLY A 1 82 ? -0.419 13.294 -36.110 1.00 62.16 82 GLY A CA 1
ATOM 611 C C . GLY A 1 82 ? -1.399 14.026 -37.012 1.00 62.16 82 GLY A C 1
ATOM 612 O O . GLY A 1 82 ? -2.153 14.852 -36.498 1.00 62.16 82 GLY A O 1
ATOM 613 N N . THR A 1 83 ? -1.405 13.744 -38.325 1.00 55.84 83 THR A N 1
ATOM 614 C CA . THR A 1 83 ? -2.510 14.154 -39.180 1.00 55.84 83 THR A CA 1
ATOM 615 C C . THR A 1 83 ? -3.732 13.414 -38.654 1.00 55.84 83 THR A C 1
ATOM 617 O O . THR A 1 83 ? -3.754 12.184 -38.714 1.00 55.84 83 THR A O 1
ATOM 620 N N . PRO A 1 84 ? -4.722 14.115 -38.071 1.00 47.56 84 PRO A N 1
ATOM 621 C CA . PRO A 1 84 ? -5.921 13.456 -37.589 1.00 47.56 84 PRO A CA 1
ATOM 622 C C . PRO A 1 84 ? -6.514 12.692 -38.768 1.00 47.56 84 PRO A C 1
ATOM 624 O O . PRO A 1 84 ? -6.831 13.293 -39.797 1.00 47.56 84 PRO A O 1
ATOM 627 N N . GLU A 1 85 ? -6.587 11.369 -38.625 1.00 41.53 85 GLU A N 1
ATOM 628 C CA . GLU A 1 85 ? -7.228 10.478 -39.581 1.00 41.53 85 GLU A CA 1
ATOM 629 C C . GLU A 1 85 ? -8.567 11.123 -39.973 1.00 41.53 85 GLU A C 1
ATOM 631 O O . GLU A 1 85 ? -9.356 11.454 -39.077 1.00 41.53 85 GLU A O 1
ATOM 636 N N . PRO A 1 86 ? -8.791 11.443 -41.265 1.00 40.16 86 PRO A N 1
ATOM 637 C CA . PRO A 1 86 ? -9.980 12.169 -41.675 1.00 40.16 86 PRO A CA 1
ATOM 638 C C . PRO A 1 86 ? -11.186 11.379 -41.187 1.00 40.16 86 PRO A C 1
ATOM 640 O O . PRO A 1 86 ? -11.324 10.199 -41.509 1.00 40.16 86 PRO A O 1
ATOM 643 N N . ALA A 1 87 ? -12.013 12.029 -40.362 1.00 44.00 87 ALA A N 1
ATOM 644 C CA . ALA A 1 87 ? -13.182 11.407 -39.765 1.00 44.00 87 ALA A CA 1
ATOM 645 C C . ALA A 1 87 ? -13.954 10.640 -40.853 1.00 44.00 87 ALA A C 1
ATOM 647 O O . ALA A 1 87 ? -14.156 11.198 -41.941 1.00 44.00 87 ALA A O 1
ATOM 648 N N . PRO A 1 88 ? -14.355 9.378 -40.601 1.00 41.69 88 PRO A N 1
ATOM 649 C CA . PRO A 1 88 ? -15.074 8.588 -41.586 1.00 41.69 88 PRO A CA 1
ATOM 650 C C . PRO A 1 88 ? -16.267 9.406 -42.071 1.00 41.69 88 PRO A C 1
ATOM 652 O O . PRO A 1 88 ? -17.054 9.908 -41.265 1.00 41.69 88 PRO A O 1
ATOM 655 N N . SER A 1 89 ? -16.338 9.611 -43.387 1.00 44.88 89 SER A N 1
ATOM 656 C CA . SER A 1 89 ? -17.361 10.435 -44.017 1.00 44.88 89 SER A CA 1
ATOM 657 C C . SER A 1 89 ? -18.735 9.980 -43.533 1.00 44.88 89 SER A C 1
ATOM 659 O O . SER A 1 89 ? -19.086 8.807 -43.664 1.00 44.88 89 SER A O 1
ATOM 661 N N . ALA A 1 90 ? -19.476 10.904 -42.920 1.00 45.41 90 ALA A N 1
ATOM 662 C CA . ALA A 1 90 ? -20.806 10.633 -42.403 1.00 45.41 90 ALA A CA 1
ATOM 663 C C . ALA A 1 90 ? -21.691 10.041 -43.519 1.00 45.41 90 ALA A C 1
ATOM 665 O O . ALA A 1 90 ? -21.671 10.561 -44.640 1.00 45.41 90 ALA A O 1
ATOM 666 N N . PRO A 1 91 ? -22.457 8.969 -43.253 1.00 41.22 91 PRO A N 1
ATOM 667 C CA . PRO A 1 91 ? -23.389 8.429 -44.233 1.00 41.22 91 PRO A CA 1
ATOM 668 C C . PRO A 1 91 ? -24.478 9.462 -44.563 1.00 41.22 91 PRO A C 1
ATOM 670 O O . PRO A 1 91 ? -24.983 10.150 -43.676 1.00 41.22 91 PRO A O 1
ATOM 673 N N . SER A 1 92 ? -24.825 9.567 -45.850 1.00 47.81 92 SER A N 1
ATOM 674 C CA . SER A 1 92 ? -25.851 10.474 -46.380 1.00 47.81 92 SER A CA 1
ATOM 675 C C . SER A 1 92 ? -27.194 10.366 -45.633 1.00 47.81 92 SER A C 1
ATOM 677 O O . SER A 1 92 ? -27.636 9.253 -45.331 1.00 47.81 92 SER A O 1
ATOM 679 N N . PRO A 1 93 ? -27.885 11.495 -45.375 1.00 47.69 93 PRO A N 1
ATOM 680 C CA . PRO A 1 93 ? -29.151 11.519 -44.656 1.00 47.69 93 PRO A CA 1
ATOM 681 C C . PRO A 1 93 ? -30.315 11.276 -45.625 1.00 47.69 93 PRO A C 1
ATOM 683 O O . PRO A 1 93 ? -30.910 12.224 -46.113 1.00 47.69 93 PRO A O 1
ATOM 686 N N . ASP A 1 94 ? -30.631 10.015 -45.919 1.00 44.47 94 ASP A N 1
ATOM 687 C CA . ASP A 1 94 ? -31.856 9.664 -46.664 1.00 44.47 94 ASP A CA 1
ATOM 688 C C . ASP A 1 94 ? -32.436 8.311 -46.215 1.00 44.47 94 ASP A C 1
ATOM 690 O O . ASP A 1 94 ? -32.736 7.408 -46.999 1.00 44.47 94 ASP A O 1
ATOM 694 N N . ARG A 1 95 ? -32.602 8.150 -44.897 1.00 42.94 95 ARG A N 1
ATOM 695 C CA . ARG A 1 95 ? -33.499 7.131 -44.335 1.00 42.94 95 ARG A CA 1
ATOM 696 C C . ARG A 1 95 ? -34.397 7.752 -43.263 1.00 42.94 95 ARG A C 1
ATOM 698 O O . ARG A 1 95 ? -33.878 8.487 -42.422 1.00 42.94 95 ARG A O 1
ATOM 705 N N . PRO A 1 96 ? -35.714 7.468 -43.267 1.00 40.12 96 PRO A N 1
ATOM 706 C CA . PRO A 1 96 ? -36.606 7.893 -42.198 1.00 40.12 96 PRO A CA 1
ATOM 707 C C . PRO A 1 96 ? -36.146 7.265 -40.880 1.00 40.12 96 PRO A C 1
ATOM 709 O O . PRO A 1 96 ? -35.931 6.056 -40.804 1.00 40.12 96 PRO A O 1
ATOM 712 N N . ILE A 1 97 ? -35.964 8.107 -39.869 1.00 38.06 97 ILE A N 1
ATOM 713 C CA . ILE A 1 97 ? -35.591 7.723 -38.510 1.00 38.06 97 ILE A CA 1
ATOM 714 C C . ILE A 1 97 ? -36.844 7.149 -37.837 1.00 38.06 97 ILE A C 1
ATOM 716 O O . ILE A 1 97 ? -37.781 7.890 -37.552 1.00 38.06 97 ILE A O 1
ATOM 720 N N . GLU A 1 98 ? -36.868 5.837 -37.596 1.00 38.47 98 GLU A N 1
ATOM 721 C CA . GLU A 1 98 ? -37.637 5.277 -36.481 1.00 38.47 98 GLU A CA 1
ATOM 722 C C . GLU A 1 98 ? -36.877 5.619 -35.196 1.00 38.47 98 GLU A C 1
ATOM 724 O O . GLU A 1 98 ? -35.700 5.281 -35.062 1.00 38.47 98 GLU A O 1
ATOM 729 N N . GLU A 1 99 ? -37.531 6.347 -34.291 1.00 42.50 99 GLU A N 1
ATOM 730 C CA . GLU A 1 99 ? -37.011 6.706 -32.970 1.00 42.50 99 GLU A CA 1
ATOM 731 C C . GLU A 1 99 ? -36.800 5.443 -32.116 1.00 42.50 99 GLU A C 1
ATOM 733 O O . GLU A 1 99 ? -37.773 4.735 -31.843 1.00 42.50 99 GLU A O 1
ATOM 738 N N . PRO A 1 100 ? -35.576 5.157 -31.634 1.00 37.78 100 PRO A N 1
ATOM 739 C CA . PRO A 1 100 ? -35.380 4.240 -30.530 1.00 37.78 100 PRO A CA 1
ATOM 740 C C . PRO A 1 100 ? -35.277 5.013 -29.211 1.00 37.78 100 PRO A C 1
ATOM 742 O O . PRO A 1 100 ? -34.586 6.028 -29.095 1.00 37.78 100 PRO A O 1
ATOM 745 N N . ASP A 1 101 ? -35.978 4.477 -28.218 1.00 33.88 101 ASP A N 1
ATOM 746 C CA . ASP A 1 101 ? -36.056 4.944 -26.842 1.00 33.88 101 ASP A CA 1
ATOM 747 C C . ASP A 1 101 ? -34.701 5.274 -26.200 1.00 33.88 101 ASP A C 1
ATOM 749 O O . ASP A 1 101 ? -33.683 4.590 -26.349 1.00 33.88 101 ASP A O 1
ATOM 753 N N . ALA A 1 102 ? -34.741 6.336 -25.400 1.00 43.19 102 ALA A N 1
ATOM 754 C CA . ALA A 1 102 ? -33.638 6.872 -24.631 1.00 43.19 102 ALA A CA 1
ATOM 755 C C . ALA A 1 102 ? -33.294 5.990 -23.419 1.00 43.19 102 ALA A C 1
ATOM 757 O O . ALA A 1 102 ? -33.740 6.270 -22.314 1.00 43.19 102 ALA A O 1
ATOM 758 N N . THR A 1 103 ? -32.430 4.992 -23.605 1.00 40.41 103 THR A N 1
ATOM 759 C CA . THR A 1 103 ? -31.523 4.472 -22.562 1.00 40.41 103 THR A CA 1
ATOM 760 C C . THR A 1 103 ? -30.384 3.704 -23.231 1.00 40.41 103 THR A C 1
ATOM 762 O O . THR A 1 103 ? -30.572 2.568 -23.653 1.00 40.41 103 THR A O 1
ATOM 765 N N . SER A 1 104 ? -29.189 4.288 -23.322 1.00 32.72 104 SER A N 1
ATOM 766 C CA . SER A 1 104 ? -27.978 3.505 -23.585 1.00 32.72 104 SER A CA 1
ATOM 767 C C . SER A 1 104 ? -26.820 4.095 -22.801 1.00 32.72 104 SER A C 1
ATOM 769 O O . SER A 1 104 ? -26.177 5.059 -23.216 1.00 32.72 104 SER A O 1
ATOM 771 N N . ASP A 1 105 ? -26.589 3.479 -21.648 1.00 33.84 105 ASP A N 1
ATOM 772 C CA . ASP A 1 105 ? -25.357 3.555 -20.886 1.00 33.84 105 ASP A CA 1
ATOM 773 C C . ASP A 1 105 ? -24.153 3.210 -21.772 1.00 33.84 105 ASP A C 1
ATOM 775 O O . ASP A 1 105 ? -24.190 2.302 -22.608 1.00 33.84 105 ASP A O 1
ATOM 779 N N . ALA A 1 106 ? -23.063 3.945 -21.572 1.00 31.27 106 ALA A N 1
ATOM 780 C CA . ALA A 1 106 ? -21.746 3.540 -22.037 1.00 31.27 106 ALA A CA 1
ATOM 781 C C . ALA A 1 106 ? -21.368 2.195 -21.383 1.00 31.27 106 ALA A C 1
ATOM 783 O O . ALA A 1 106 ? -21.719 1.983 -20.219 1.00 31.27 106 ALA A O 1
ATOM 784 N N . PRO A 1 107 ? -20.641 1.287 -22.064 1.00 33.50 107 PRO A N 1
ATOM 785 C CA . PRO A 1 107 ? -20.225 0.038 -21.446 1.00 33.50 107 PRO A CA 1
ATOM 786 C C . PRO A 1 107 ? -19.231 0.326 -20.317 1.00 33.50 107 PRO A C 1
ATOM 788 O O . PRO A 1 107 ? -18.059 0.637 -20.537 1.00 33.50 107 PRO A O 1
ATOM 791 N N . ASP A 1 108 ? -19.741 0.216 -19.096 1.00 29.59 108 ASP A N 1
ATOM 792 C CA . ASP A 1 108 ? -18.975 0.037 -17.876 1.00 29.59 108 ASP A CA 1
ATOM 793 C C . ASP A 1 108 ? -18.030 -1.156 -18.083 1.00 29.59 108 ASP A C 1
ATOM 795 O O . ASP A 1 108 ? -18.469 -2.256 -18.440 1.00 29.59 108 ASP A O 1
ATOM 799 N N . VAL A 1 109 ? -16.720 -0.940 -17.916 1.00 31.47 109 VAL A N 1
ATOM 800 C CA . VAL A 1 109 ? -15.709 -2.004 -17.977 1.00 31.47 109 VAL A CA 1
ATOM 801 C C . VAL A 1 109 ? -15.966 -2.914 -16.786 1.00 31.47 109 VAL A C 1
ATOM 803 O O . VAL A 1 109 ? -15.446 -2.717 -15.687 1.00 31.47 109 VAL A O 1
ATOM 806 N N . THR A 1 110 ? -16.822 -3.906 -17.006 1.00 30.02 110 THR A N 1
ATOM 807 C CA . THR A 1 110 ? -17.248 -4.843 -15.983 1.00 30.02 110 THR A CA 1
ATOM 808 C C . THR A 1 110 ? -16.022 -5.644 -15.569 1.00 30.02 110 THR A C 1
ATOM 810 O O . THR A 1 110 ? -15.454 -6.403 -16.357 1.00 30.02 110 THR A O 1
ATOM 813 N N . LEU A 1 111 ? -15.580 -5.462 -14.324 1.00 36.22 111 LEU A N 1
ATOM 814 C CA . LEU A 1 111 ? -14.629 -6.367 -13.694 1.00 36.22 111 LEU A CA 1
ATOM 815 C C . LEU A 1 111 ? -15.218 -7.775 -13.812 1.00 36.22 111 LEU A C 1
ATOM 817 O O . LEU A 1 111 ? -16.259 -8.055 -13.220 1.00 36.22 111 LEU A O 1
ATOM 821 N N . ALA A 1 112 ? -14.579 -8.630 -14.615 1.00 41.06 112 ALA A N 1
ATOM 822 C CA . ALA A 1 112 ? -15.005 -10.010 -14.794 1.00 41.06 112 ALA A CA 1
ATOM 823 C C . ALA A 1 112 ? -15.287 -10.651 -13.419 1.00 41.06 112 ALA A C 1
ATOM 825 O O . ALA A 1 112 ? -14.508 -10.430 -12.481 1.00 41.06 112 ALA A O 1
ATOM 826 N N . PRO A 1 113 ? -16.394 -11.404 -13.273 1.00 38.97 113 PRO A N 1
ATOM 827 C CA . PRO A 1 113 ? -16.817 -11.934 -11.985 1.00 38.97 113 PRO A CA 1
ATOM 828 C C . PRO A 1 113 ? -15.679 -12.726 -11.338 1.00 38.97 113 PRO A C 1
ATOM 830 O O . PRO A 1 113 ? -15.022 -13.544 -11.984 1.00 38.97 113 PRO A O 1
ATOM 833 N N . MET A 1 114 ? -15.426 -12.463 -10.052 1.00 42.88 114 MET A N 1
ATOM 834 C CA . MET A 1 114 ? -14.469 -13.245 -9.273 1.00 42.88 114 MET A CA 1
ATOM 835 C C . MET A 1 114 ? -15.007 -14.671 -9.137 1.00 42.88 114 MET A C 1
ATOM 837 O O . MET A 1 114 ? -15.888 -14.934 -8.321 1.00 42.88 114 MET A O 1
ATOM 841 N N . ILE A 1 115 ? -14.481 -15.599 -9.927 1.00 45.53 115 ILE A N 1
ATOM 842 C CA . ILE A 1 115 ? -14.752 -17.024 -9.750 1.00 45.53 115 ILE A CA 1
ATOM 843 C C . ILE A 1 115 ? -13.930 -17.475 -8.536 1.00 45.53 115 ILE A C 1
ATOM 845 O O . ILE A 1 115 ? -12.716 -17.291 -8.492 1.00 45.53 115 ILE A O 1
ATOM 849 N N . ALA A 1 116 ? -14.608 -17.997 -7.511 1.00 55.06 116 ALA A N 1
ATOM 850 C CA . ALA A 1 116 ? -13.999 -18.553 -6.295 1.00 55.06 116 ALA A CA 1
ATOM 851 C C . ALA A 1 116 ? -13.102 -17.592 -5.472 1.00 55.06 116 ALA A C 1
ATOM 853 O O . ALA A 1 116 ? -12.277 -18.028 -4.675 1.00 55.06 116 ALA A O 1
ATOM 854 N N . GLY A 1 117 ? -13.268 -16.272 -5.616 1.00 85.50 117 GLY A N 1
ATOM 855 C CA . GLY A 1 117 ? -12.492 -15.278 -4.856 1.00 85.50 117 GLY A CA 1
ATOM 856 C C . GLY A 1 117 ? -11.067 -15.035 -5.372 1.00 85.50 117 GLY A C 1
ATOM 857 O O . GLY A 1 117 ? -10.347 -14.212 -4.799 1.00 85.50 117 GLY A O 1
ATOM 858 N N . LEU A 1 118 ? -10.668 -15.685 -6.472 1.00 91.06 118 LEU A N 1
ATOM 859 C CA . LEU A 1 118 ? -9.435 -15.384 -7.197 1.00 91.06 118 LEU A CA 1
ATOM 860 C C . LEU A 1 118 ? -9.746 -14.597 -8.486 1.00 91.06 118 LEU A C 1
ATOM 862 O O . LEU A 1 118 ? -10.754 -14.844 -9.147 1.00 91.06 118 LEU A O 1
ATOM 866 N N . PRO A 1 119 ? -8.884 -13.647 -8.893 1.00 93.81 119 PRO A N 1
ATOM 867 C CA . PRO A 1 119 ? -8.970 -13.027 -10.210 1.00 93.81 119 PRO A CA 1
ATOM 868 C C . PRO A 1 119 ? -8.870 -14.077 -11.333 1.00 93.81 119 PRO A C 1
ATOM 870 O O . PRO A 1 119 ? -8.052 -14.992 -11.207 1.00 93.81 119 PRO A O 1
ATOM 873 N N . PRO A 1 120 ? -9.568 -13.910 -12.473 1.00 94.00 120 PRO A N 1
ATOM 874 C CA . PRO A 1 120 ? -9.543 -14.877 -13.580 1.00 94.00 120 PRO A CA 1
ATOM 875 C C . PRO A 1 120 ? -8.132 -15.249 -14.057 1.00 94.00 120 PRO A C 1
ATOM 877 O O . PRO A 1 120 ? -7.826 -16.416 -14.277 1.00 94.00 120 PRO A O 1
ATOM 880 N N . VAL A 1 121 ? -7.223 -14.270 -14.111 1.00 95.56 121 VAL A N 1
ATOM 881 C CA . VAL A 1 121 ? -5.816 -14.497 -14.485 1.00 95.56 121 VAL A CA 1
ATOM 882 C C . VAL A 1 121 ? -5.101 -15.422 -13.491 1.00 95.56 121 VAL A C 1
ATOM 884 O O . VAL A 1 121 ? -4.243 -16.204 -13.883 1.00 95.56 121 VAL A O 1
ATOM 887 N N . GLN A 1 122 ? -5.430 -15.356 -12.198 1.00 96.62 122 GLN A N 1
ATOM 888 C CA . GLN A 1 122 ? -4.844 -16.251 -11.195 1.00 96.62 122 GLN A CA 1
ATOM 889 C C . GLN A 1 122 ? -5.373 -17.678 -11.338 1.00 96.62 122 GLN A C 1
ATOM 891 O O . GLN A 1 122 ? -4.580 -18.612 -11.241 1.00 96.62 122 GLN A O 1
ATOM 896 N N . VAL A 1 123 ? -6.668 -17.839 -11.627 1.00 96.31 123 VAL A N 1
ATOM 897 C CA . VAL A 1 123 ? -7.271 -19.149 -11.924 1.00 96.31 123 VAL A CA 1
ATOM 898 C C . VAL A 1 123 ? -6.596 -19.778 -13.146 1.00 96.31 123 VAL A C 1
ATOM 900 O O . VAL A 1 123 ? -6.183 -20.934 -13.088 1.00 96.31 123 VAL A O 1
ATOM 903 N N . ALA A 1 124 ? -6.376 -18.997 -14.206 1.00 96.50 124 ALA A N 1
ATOM 904 C CA . ALA A 1 124 ? -5.683 -19.460 -15.406 1.00 96.50 124 ALA A CA 1
ATOM 905 C C . ALA A 1 124 ? -4.219 -19.863 -15.134 1.00 96.50 124 ALA A C 1
ATOM 907 O O . AL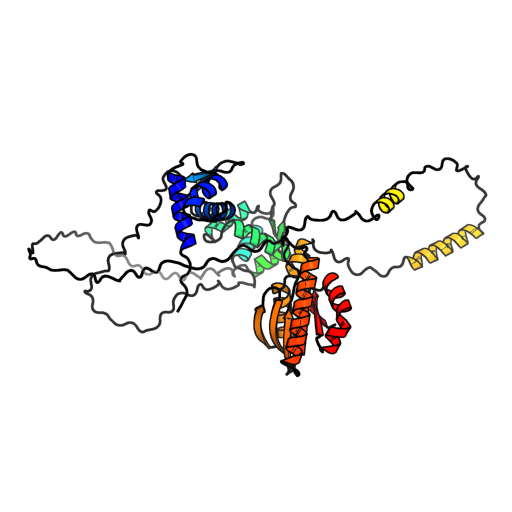A A 1 124 ? -3.760 -20.891 -15.629 1.00 96.50 124 ALA A O 1
ATOM 908 N N . VAL A 1 125 ? -3.491 -19.109 -14.296 1.00 97.38 125 VAL A N 1
ATOM 909 C CA . VAL A 1 125 ? -2.129 -19.485 -13.864 1.00 97.38 125 VAL A CA 1
ATOM 910 C C . VAL A 1 125 ? -2.127 -20.807 -13.099 1.00 97.38 125 VAL A C 1
ATOM 912 O O . VAL A 1 125 ? -1.249 -21.633 -13.338 1.00 97.38 125 VAL A O 1
ATOM 915 N N . LEU A 1 126 ? -3.082 -21.024 -12.191 1.00 97.50 126 LEU A N 1
ATOM 916 C CA . LEU A 1 126 ? -3.178 -22.289 -11.460 1.00 97.50 126 LEU A CA 1
ATOM 917 C C . LEU A 1 126 ? -3.490 -23.454 -12.406 1.00 97.50 126 LEU A C 1
ATOM 919 O O . LEU A 1 126 ? -2.800 -24.466 -12.333 1.00 97.50 126 LEU A O 1
ATOM 923 N N . ALA A 1 127 ? -4.442 -23.287 -13.328 1.00 96.56 127 ALA A N 1
ATOM 924 C CA . ALA A 1 127 ? -4.777 -24.299 -14.330 1.00 96.56 127 ALA A CA 1
ATOM 925 C C . ALA A 1 127 ? -3.555 -24.690 -15.184 1.00 96.56 127 ALA A C 1
ATOM 927 O O . ALA A 1 127 ? -3.217 -25.866 -15.263 1.00 96.56 127 ALA A O 1
ATOM 928 N N . ALA A 1 128 ? -2.809 -23.710 -15.707 1.00 97.50 128 ALA A N 1
ATOM 929 C CA . ALA A 1 128 ? -1.596 -23.971 -16.486 1.00 97.50 128 ALA A CA 1
ATOM 930 C C . ALA A 1 128 ? -0.508 -24.728 -15.695 1.00 97.50 128 ALA A C 1
ATOM 932 O O . ALA A 1 128 ? 0.290 -25.463 -16.275 1.00 97.50 128 ALA A O 1
ATOM 933 N N . LEU A 1 129 ? -0.450 -24.551 -14.370 1.00 97.81 129 LEU A N 1
ATOM 934 C CA . LEU A 1 129 ? 0.502 -25.257 -13.511 1.00 97.81 129 LEU A CA 1
ATOM 935 C C . LEU A 1 129 ? 0.031 -26.662 -13.100 1.00 97.81 129 LEU A C 1
ATOM 937 O O . LEU A 1 129 ? 0.879 -27.477 -12.736 1.00 97.81 129 LEU A O 1
ATOM 941 N N . VAL A 1 130 ? -1.272 -26.964 -13.163 1.00 97.56 130 VAL A N 1
ATOM 942 C CA . VAL A 1 130 ? -1.793 -28.334 -12.977 1.00 97.56 130 VAL A CA 1
ATOM 943 C C . VAL A 1 130 ? -1.268 -29.251 -14.082 1.00 97.56 130 VAL A C 1
ATOM 945 O O . VAL A 1 130 ? -0.801 -30.350 -13.787 1.00 97.56 130 VAL A O 1
ATOM 948 N N . ASP A 1 131 ? -1.238 -28.758 -15.322 1.00 95.62 131 ASP A N 1
ATOM 949 C CA . ASP A 1 131 ? -0.747 -29.504 -16.489 1.00 95.62 131 ASP A CA 1
ATOM 950 C C . ASP A 1 131 ? 0.792 -29.600 -16.555 1.00 95.62 131 ASP A C 1
ATOM 952 O O . ASP A 1 131 ? 1.350 -30.328 -17.378 1.00 95.62 131 ASP A O 1
ATOM 956 N N . ALA A 1 132 ? 1.505 -28.886 -15.675 1.00 97.31 132 ALA A N 1
ATOM 957 C CA . ALA A 1 132 ? 2.964 -28.789 -15.664 1.00 97.31 132 ALA A CA 1
ATOM 958 C C . ALA A 1 132 ? 3.550 -29.057 -14.259 1.00 97.31 132 ALA A C 1
ATOM 960 O O . ALA A 1 132 ? 4.030 -28.128 -13.597 1.00 97.31 132 ALA A O 1
ATOM 961 N N . PRO A 1 133 ? 3.593 -30.323 -13.793 1.00 94.31 133 PRO A N 1
ATOM 962 C CA . PRO A 1 133 ? 4.007 -30.664 -12.425 1.00 94.31 133 PRO A CA 1
ATOM 963 C C . PRO A 1 133 ? 5.462 -30.281 -12.100 1.00 94.31 133 PRO A C 1
ATOM 965 O O . PRO A 1 133 ? 5.784 -29.972 -10.953 1.00 94.31 133 PRO A O 1
ATOM 968 N N . GLU A 1 134 ? 6.343 -30.218 -13.104 1.00 96.44 134 GLU A N 1
ATOM 969 C CA . GLU A 1 134 ? 7.731 -29.754 -12.939 1.00 96.44 134 GLU A CA 1
ATOM 970 C C . GLU A 1 134 ? 7.866 -28.232 -12.764 1.00 96.44 134 GLU A C 1
ATOM 972 O O . GLU A 1 134 ? 8.961 -27.715 -12.480 1.00 96.44 134 GLU A O 1
ATOM 977 N N . GLY A 1 135 ? 6.752 -27.517 -12.904 1.00 97.62 135 GLY A N 1
ATOM 978 C CA . GLY A 1 135 ? 6.646 -26.073 -12.857 1.00 97.62 135 GLY A CA 1
ATOM 979 C C . GLY A 1 135 ? 7.056 -25.388 -14.152 1.00 97.62 135 GLY A C 1
ATOM 980 O O . GLY A 1 135 ? 7.845 -25.911 -14.942 1.00 97.62 135 GLY A O 1
ATOM 981 N N . LEU A 1 136 ? 6.555 -24.168 -14.316 1.00 98.12 136 LEU A N 1
ATOM 982 C CA . LEU A 1 136 ? 6.797 -23.308 -15.469 1.00 98.12 136 LEU A CA 1
ATOM 983 C C . LEU A 1 136 ? 7.600 -22.075 -15.054 1.00 98.12 136 LEU A C 1
ATOM 985 O O . LEU A 1 136 ? 7.438 -21.526 -13.960 1.00 98.12 136 LEU A O 1
ATOM 989 N N . THR A 1 137 ? 8.483 -21.617 -15.928 1.00 97.06 137 THR A N 1
ATOM 990 C CA . THR A 1 137 ? 9.138 -20.314 -15.802 1.00 97.06 137 THR A CA 1
ATOM 991 C C . THR A 1 137 ? 8.148 -19.183 -16.073 1.00 97.06 137 THR A C 1
ATOM 993 O O . THR A 1 137 ? 7.132 -19.374 -16.734 1.00 97.06 137 THR A O 1
ATOM 996 N N . ASP A 1 138 ? 8.453 -17.972 -15.597 1.00 95.06 138 ASP A N 1
ATOM 997 C CA . ASP A 1 138 ? 7.576 -16.807 -15.809 1.00 95.06 138 ASP A CA 1
ATOM 998 C C . ASP A 1 138 ? 7.281 -16.559 -17.310 1.00 95.06 138 ASP A C 1
ATOM 1000 O O . ASP A 1 138 ? 6.177 -16.147 -17.656 1.00 95.06 138 ASP A O 1
ATOM 1004 N N . ASN A 1 139 ? 8.245 -16.842 -18.197 1.00 94.44 139 ASN A N 1
ATOM 1005 C CA . ASN A 1 139 ? 8.076 -16.701 -19.647 1.00 94.44 139 ASN A CA 1
ATOM 1006 C C . ASN A 1 139 ? 7.206 -17.815 -20.243 1.00 94.44 139 ASN A C 1
ATOM 1008 O O . ASN A 1 139 ? 6.401 -17.539 -21.124 1.00 94.44 139 ASN A O 1
ATOM 1012 N N . GLU A 1 140 ? 7.352 -19.054 -19.765 1.00 97.50 140 GLU A N 1
ATOM 1013 C CA . GLU A 1 140 ? 6.514 -20.177 -20.205 1.00 97.50 140 GLU A CA 1
ATOM 1014 C C . GLU A 1 140 ? 5.058 -19.972 -19.769 1.00 97.50 140 GLU A C 1
ATOM 1016 O O . GLU A 1 140 ? 4.159 -20.155 -20.581 1.00 97.50 140 GLU A O 1
ATOM 1021 N N . ILE A 1 141 ? 4.817 -19.496 -18.539 1.00 97.88 141 ILE A N 1
ATOM 1022 C CA . ILE A 1 141 ? 3.466 -19.139 -18.066 1.00 97.88 141 ILE A CA 1
ATOM 1023 C C . ILE A 1 141 ? 2.853 -18.068 -18.970 1.00 97.88 141 ILE A C 1
ATOM 1025 O O . ILE A 1 141 ? 1.718 -18.215 -19.415 1.00 97.88 141 ILE A O 1
ATOM 1029 N N . ALA A 1 142 ? 3.602 -17.002 -19.267 1.00 96.88 142 ALA A N 1
ATOM 1030 C CA . ALA A 1 142 ? 3.116 -15.949 -20.150 1.00 96.88 142 ALA A CA 1
ATOM 1031 C C . ALA A 1 142 ? 2.817 -16.474 -21.564 1.00 96.88 142 ALA A C 1
ATOM 1033 O O . ALA A 1 142 ? 1.799 -16.105 -22.136 1.00 96.88 142 ALA A O 1
ATOM 1034 N N . ALA A 1 143 ? 3.660 -17.355 -22.111 1.00 96.75 143 ALA A N 1
ATOM 1035 C CA . ALA A 1 143 ? 3.455 -17.938 -23.436 1.00 96.75 143 ALA A CA 1
ATOM 1036 C C . ALA A 1 143 ? 2.216 -18.848 -23.497 1.00 96.75 143 ALA A C 1
ATOM 1038 O O . ALA A 1 143 ? 1.455 -18.765 -24.457 1.00 96.75 143 ALA A O 1
ATOM 1039 N N . VAL A 1 144 ? 1.990 -19.673 -22.468 1.00 97.62 144 VAL A N 1
ATOM 1040 C CA . VAL A 1 144 ? 0.813 -20.555 -22.371 1.00 97.62 144 VAL A CA 1
ATOM 1041 C C . VAL A 1 144 ? -0.480 -19.746 -22.230 1.00 97.62 144 VAL A C 1
ATOM 1043 O O . VAL A 1 144 ? -1.500 -20.118 -22.802 1.00 97.62 144 VAL A O 1
ATOM 1046 N N . LEU A 1 145 ? -0.445 -18.631 -21.495 1.00 97.25 145 LEU A N 1
ATOM 1047 C CA . LEU A 1 145 ? -1.642 -17.845 -21.177 1.00 97.25 145 LEU A CA 1
ATOM 1048 C C . LEU A 1 145 ? -1.938 -16.703 -22.152 1.00 97.25 145 LEU A C 1
ATOM 1050 O O . LEU A 1 145 ? -3.070 -16.224 -22.175 1.00 97.25 145 LEU A O 1
ATOM 1054 N N . ALA A 1 146 ? -0.968 -16.273 -22.963 1.00 95.69 146 ALA A N 1
ATOM 1055 C CA . ALA A 1 146 ? -1.146 -15.177 -23.916 1.00 95.69 146 ALA A CA 1
ATOM 1056 C C . ALA A 1 146 ? -2.345 -15.363 -24.871 1.00 95.69 146 ALA A C 1
ATOM 1058 O O . ALA A 1 146 ? -3.068 -14.390 -25.066 1.00 95.69 146 ALA A O 1
ATOM 1059 N N . PRO A 1 147 ? -2.636 -16.564 -25.419 1.00 97.00 147 PRO A N 1
ATOM 1060 C CA . PRO A 1 147 ? -3.800 -16.746 -26.290 1.00 97.00 147 PRO A CA 1
ATOM 1061 C C . PRO A 1 147 ? -5.145 -16.526 -25.583 1.00 97.00 147 PRO A C 1
ATOM 1063 O O . PRO A 1 147 ? -6.082 -16.027 -26.195 1.00 97.00 147 PRO A O 1
ATOM 1066 N N . ALA A 1 148 ? -5.246 -16.887 -24.298 1.00 94.88 148 ALA A N 1
ATOM 1067 C CA . ALA A 1 148 ? -6.469 -16.732 -23.506 1.00 94.88 148 ALA A CA 1
ATOM 1068 C C . ALA A 1 148 ? -6.603 -15.334 -22.875 1.00 94.88 148 ALA A C 1
ATOM 1070 O O . ALA A 1 148 ? -7.693 -14.927 -22.478 1.00 94.88 148 ALA A O 1
ATOM 1071 N N . HIS A 1 149 ? -5.491 -14.604 -22.762 1.00 95.06 149 HIS A N 1
ATOM 1072 C CA . HIS A 1 149 ? -5.411 -13.301 -22.110 1.00 95.06 149 HIS A CA 1
ATOM 1073 C C . HIS A 1 149 ? -4.532 -12.324 -22.916 1.00 95.06 149 HIS A C 1
ATOM 1075 O O . HIS A 1 149 ? -3.493 -11.889 -22.408 1.00 95.06 149 HIS A O 1
ATOM 1081 N N . PRO A 1 150 ? -4.927 -11.958 -24.152 1.00 94.62 150 PRO A N 1
ATOM 1082 C CA . PRO A 1 150 ? -4.112 -11.118 -25.036 1.00 94.62 150 PRO A CA 1
ATOM 1083 C C . PRO A 1 150 ? -3.868 -9.710 -24.474 1.00 94.62 150 PRO A C 1
ATOM 1085 O O . PRO A 1 150 ? -2.825 -9.113 -24.730 1.00 94.62 150 PRO A O 1
ATOM 1088 N N . ASP A 1 151 ? -4.787 -9.210 -23.646 1.00 93.12 151 ASP A N 1
ATOM 1089 C CA . ASP A 1 151 ? -4.710 -7.872 -23.048 1.00 93.12 151 ASP A CA 1
ATOM 1090 C C . ASP A 1 151 ? -3.820 -7.811 -21.793 1.00 93.12 151 ASP A C 1
ATOM 1092 O O . ASP A 1 151 ? -3.601 -6.743 -21.214 1.00 93.12 151 ASP A O 1
ATOM 1096 N N . VAL A 1 152 ? -3.309 -8.955 -21.325 1.00 91.56 152 VAL A N 1
ATOM 1097 C CA . VAL A 1 152 ? -2.504 -9.032 -20.103 1.00 91.56 152 VAL A CA 1
ATOM 1098 C C . VAL A 1 152 ? -1.018 -8.968 -20.450 1.00 91.56 152 VAL A C 1
ATOM 1100 O O . VAL A 1 152 ? -0.467 -9.871 -21.073 1.00 91.56 152 VAL A O 1
ATOM 1103 N N . ASP A 1 153 ? -0.335 -7.918 -19.977 1.00 90.31 153 ASP A N 1
ATOM 1104 C CA . ASP A 1 153 ? 1.122 -7.780 -20.125 1.00 90.31 153 ASP A CA 1
ATOM 1105 C C . ASP A 1 153 ? 1.838 -9.037 -19.573 1.00 90.31 153 ASP A C 1
ATOM 1107 O O . ASP A 1 153 ? 1.583 -9.427 -18.427 1.00 90.31 153 ASP A O 1
ATOM 1111 N N . PRO A 1 154 ? 2.791 -9.644 -20.307 1.00 90.25 154 PRO A N 1
ATOM 1112 C CA . PRO A 1 154 ? 3.576 -10.787 -19.836 1.00 90.25 154 PRO A CA 1
ATOM 1113 C C . PRO A 1 154 ? 4.177 -10.627 -18.425 1.00 90.25 154 PRO A C 1
ATOM 1115 O O . PRO A 1 154 ? 4.265 -11.578 -17.643 1.00 90.25 154 PRO A O 1
ATOM 1118 N N . LYS A 1 155 ? 4.568 -9.407 -18.040 1.00 90.25 155 LYS A N 1
ATOM 1119 C CA . LYS A 1 155 ? 5.094 -9.089 -16.700 1.00 90.25 155 LYS A CA 1
ATOM 1120 C C . LYS A 1 155 ? 4.020 -9.136 -15.618 1.00 90.25 155 LYS A C 1
ATOM 1122 O O . LYS A 1 155 ? 4.356 -9.365 -14.451 1.00 90.25 155 LYS A O 1
ATOM 1127 N N . ALA A 1 156 ? 2.754 -8.929 -15.972 1.00 91.12 156 ALA A N 1
ATOM 1128 C CA . ALA A 1 156 ? 1.643 -9.047 -15.042 1.00 91.12 156 ALA A CA 1
ATOM 1129 C C . ALA A 1 156 ? 1.502 -10.492 -14.536 1.00 91.12 156 ALA A C 1
ATOM 1131 O O . ALA A 1 156 ? 1.249 -10.669 -13.344 1.00 91.12 156 ALA A O 1
ATOM 1132 N N . PHE A 1 157 ? 1.792 -11.517 -15.350 1.00 94.38 157 PHE A N 1
ATOM 1133 C CA . PHE A 1 157 ? 1.808 -12.911 -14.877 1.00 94.38 157 PHE A CA 1
ATOM 1134 C C . PHE A 1 157 ? 2.841 -13.132 -13.766 1.00 94.38 157 PHE A C 1
ATOM 1136 O O . PHE A 1 157 ? 2.517 -13.730 -12.745 1.00 94.38 157 PHE A O 1
ATOM 1143 N N . ASN A 1 158 ? 4.046 -12.550 -13.867 1.00 94.12 158 ASN A N 1
ATOM 1144 C CA . ASN A 1 158 ? 5.040 -12.608 -12.781 1.00 94.12 158 ASN A CA 1
ATOM 1145 C C . ASN A 1 158 ? 4.483 -12.016 -11.477 1.00 94.12 158 ASN A C 1
ATOM 1147 O O . ASN A 1 158 ? 4.681 -12.567 -10.389 1.00 94.12 158 ASN A O 1
ATOM 1151 N N . TYR A 1 159 ? 3.771 -10.892 -11.580 1.00 94.44 159 TYR A N 1
ATOM 1152 C CA . TYR A 1 159 ? 3.115 -10.272 -10.435 1.00 94.44 159 TYR A CA 1
ATOM 1153 C C . TYR A 1 159 ? 2.022 -11.175 -9.841 1.00 94.44 159 TYR A C 1
ATOM 1155 O O . TYR A 1 159 ? 1.981 -11.327 -8.616 1.00 94.44 159 TYR A O 1
ATOM 1163 N N . GLN A 1 160 ? 1.210 -11.835 -10.673 1.00 96.44 160 GLN A N 1
ATOM 1164 C CA . GLN A 1 160 ? 0.215 -12.806 -10.206 1.00 96.44 160 GLN A CA 1
ATOM 1165 C C . GLN A 1 160 ? 0.869 -14.023 -9.538 1.00 96.44 160 GLN A C 1
ATOM 1167 O O . GLN A 1 160 ? 0.482 -14.370 -8.424 1.00 96.44 160 GLN A O 1
ATOM 1172 N N . CYS A 1 161 ? 1.937 -14.590 -10.108 1.00 97.00 161 CYS A N 1
ATOM 1173 C CA . CYS A 1 161 ? 2.694 -15.676 -9.477 1.00 97.00 161 CYS A CA 1
ATOM 1174 C C . CYS A 1 161 ? 3.211 -15.272 -8.090 1.00 97.00 161 CYS A C 1
ATOM 1176 O O . CYS A 1 161 ? 3.124 -16.046 -7.143 1.00 97.00 161 CYS A O 1
ATOM 1178 N N . ARG A 1 162 ? 3.703 -14.037 -7.910 1.00 95.62 162 ARG A N 1
ATOM 1179 C CA . ARG A 1 162 ? 4.127 -13.548 -6.580 1.00 95.62 162 ARG A CA 1
ATOM 1180 C C . ARG A 1 162 ? 2.968 -13.438 -5.590 1.00 95.62 162 ARG A C 1
ATOM 1182 O O . ARG A 1 162 ? 3.191 -13.651 -4.400 1.00 95.62 162 ARG A O 1
ATOM 1189 N N . LYS A 1 163 ? 1.765 -13.078 -6.046 1.00 95.38 163 LYS A N 1
ATOM 1190 C CA . LYS A 1 163 ? 0.564 -13.078 -5.198 1.00 95.38 163 LYS A CA 1
ATOM 1191 C C . LYS A 1 163 ? 0.183 -14.499 -4.790 1.00 95.38 163 LYS A C 1
ATOM 1193 O O . LYS A 1 163 ? -0.016 -14.734 -3.604 1.00 95.38 163 LYS A O 1
ATOM 1198 N N . LEU A 1 164 ? 0.194 -15.438 -5.732 1.00 96.81 164 LEU A N 1
ATOM 1199 C CA . LEU A 1 164 ? -0.081 -16.851 -5.466 1.00 96.81 164 LEU A CA 1
ATOM 1200 C C . LEU A 1 164 ? 0.948 -17.474 -4.506 1.00 96.81 164 LEU A C 1
ATOM 1202 O O . LEU A 1 164 ? 0.564 -18.231 -3.619 1.00 96.81 164 LEU A O 1
ATOM 1206 N N . VAL A 1 165 ? 2.231 -17.088 -4.596 1.00 97.12 165 VAL A N 1
ATOM 1207 C CA . VAL A 1 165 ? 3.258 -17.497 -3.615 1.00 97.12 165 VAL A CA 1
ATOM 1208 C C . VAL A 1 165 ? 2.914 -17.003 -2.216 1.00 97.12 165 VAL A C 1
ATOM 1210 O O . VAL A 1 165 ? 3.026 -17.750 -1.249 1.00 97.12 165 VAL A O 1
ATOM 1213 N N . LYS A 1 166 ? 2.482 -15.743 -2.086 1.00 93.75 166 LYS A N 1
ATOM 1214 C CA . LYS A 1 166 ? 2.074 -15.189 -0.785 1.00 93.75 166 LYS A CA 1
ATOM 1215 C C . LYS A 1 166 ? 0.844 -15.893 -0.214 1.00 93.75 166 LYS A C 1
ATOM 1217 O O . LYS A 1 166 ? 0.738 -15.989 1.001 1.00 93.75 166 LYS A O 1
ATOM 1222 N N . ALA A 1 167 ? -0.049 -16.370 -1.077 1.00 94.25 167 ALA A N 1
ATOM 1223 C CA . ALA A 1 167 ? -1.214 -17.157 -0.692 1.00 94.25 167 ALA A CA 1
ATOM 1224 C C . ALA A 1 167 ? -0.880 -18.631 -0.382 1.00 94.25 167 ALA A C 1
ATOM 1226 O O . ALA A 1 167 ? -1.745 -19.355 0.093 1.00 94.25 167 ALA A O 1
ATOM 1227 N N . GLY A 1 168 ? 0.352 -19.088 -0.640 1.00 96.31 168 GLY A N 1
ATOM 1228 C CA . GLY A 1 168 ? 0.750 -20.487 -0.449 1.00 96.31 168 GLY A CA 1
ATOM 1229 C C . GLY A 1 168 ? 0.201 -21.456 -1.504 1.00 96.31 168 GLY A C 1
ATOM 1230 O O . GLY A 1 168 ? 0.301 -22.666 -1.320 1.00 96.31 168 GLY A O 1
ATOM 1231 N N . LEU A 1 169 ? -0.355 -20.944 -2.608 1.00 97.31 169 LEU A N 1
ATOM 1232 C CA . LEU A 1 169 ? -0.949 -21.745 -3.691 1.00 97.31 169 LEU A CA 1
ATOM 1233 C C . LEU A 1 169 ? 0.091 -22.206 -4.722 1.00 97.31 169 LEU A C 1
ATOM 1235 O O . LEU A 1 169 ? -0.099 -23.189 -5.432 1.00 97.31 169 LEU A O 1
ATOM 1239 N N . VAL A 1 170 ? 1.214 -21.498 -4.809 1.00 98.06 170 VAL A N 1
ATOM 1240 C CA . VAL A 1 170 ? 2.353 -21.895 -5.640 1.00 98.06 170 VAL A CA 1
ATOM 1241 C C . VAL A 1 170 ? 3.648 -21.668 -4.873 1.00 98.06 170 VAL A C 1
ATOM 1243 O O . VAL A 1 170 ? 3.731 -20.806 -3.997 1.00 98.06 170 VAL A O 1
ATOM 1246 N N . GLU A 1 171 ? 4.686 -22.404 -5.228 1.00 97.69 171 GLU A N 1
ATOM 1247 C CA . GLU A 1 171 ? 6.046 -22.193 -4.751 1.00 97.69 171 GLU A CA 1
ATOM 1248 C C . GLU A 1 171 ? 6.954 -21.774 -5.908 1.00 97.69 171 GLU A C 1
ATOM 1250 O O . GLU A 1 171 ? 6.681 -22.051 -7.076 1.00 97.69 171 GLU A O 1
ATOM 1255 N N . ARG A 1 172 ? 8.039 -21.059 -5.599 1.00 97.31 172 ARG A N 1
ATOM 1256 C CA . ARG A 1 172 ? 9.022 -20.627 -6.599 1.00 97.31 172 ARG A CA 1
ATOM 1257 C C . ARG A 1 172 ? 10.401 -21.123 -6.220 1.00 97.31 172 ARG A C 1
ATOM 1259 O O . ARG A 1 172 ? 10.829 -20.930 -5.081 1.00 97.31 172 ARG A O 1
ATOM 1266 N N . THR A 1 173 ? 11.113 -21.701 -7.184 1.00 93.25 173 THR A N 1
ATOM 1267 C CA . THR A 1 173 ? 12.497 -22.125 -6.970 1.00 93.25 173 THR A CA 1
ATOM 1268 C C . THR A 1 173 ? 13.378 -20.921 -6.626 1.00 93.25 173 THR A C 1
ATOM 1270 O O . THR A 1 173 ? 13.169 -19.796 -7.095 1.00 93.25 173 THR A O 1
ATOM 1273 N N . GLY A 1 174 ? 14.356 -21.137 -5.742 1.00 83.12 174 GLY A N 1
ATOM 1274 C CA . GLY A 1 174 ? 15.305 -20.098 -5.358 1.00 83.12 174 GLY A CA 1
ATOM 1275 C C . GLY A 1 174 ? 16.084 -19.583 -6.570 1.00 83.12 174 GLY A C 1
ATOM 1276 O O . GLY A 1 174 ? 16.391 -20.339 -7.487 1.00 83.12 174 GLY A O 1
ATOM 1277 N N . ARG A 1 175 ? 16.431 -18.289 -6.570 1.00 79.69 175 ARG A N 1
ATOM 1278 C CA . ARG A 1 175 ? 17.339 -17.727 -7.578 1.00 79.69 175 ARG A CA 1
ATOM 1279 C C . ARG A 1 175 ? 18.726 -18.350 -7.413 1.00 79.69 175 ARG A C 1
ATOM 1281 O O . ARG A 1 175 ? 19.490 -17.905 -6.559 1.00 79.69 175 ARG A O 1
ATOM 1288 N N . ALA A 1 176 ? 19.056 -19.331 -8.243 1.00 84.00 176 ALA A N 1
ATOM 1289 C CA . ALA A 1 176 ? 20.441 -19.643 -8.567 1.00 84.00 176 ALA A CA 1
ATOM 1290 C C . ALA A 1 176 ? 20.863 -18.788 -9.770 1.00 84.00 176 ALA A C 1
ATOM 1292 O O . ALA A 1 176 ? 20.027 -18.418 -10.592 1.00 84.00 176 ALA A O 1
ATOM 1293 N N . LYS A 1 177 ? 22.150 -18.437 -9.849 1.00 81.94 177 LYS A N 1
ATOM 1294 C CA . LYS A 1 177 ? 22.688 -17.500 -10.851 1.00 81.94 177 LYS A CA 1
ATOM 1295 C C . LYS A 1 177 ? 22.381 -17.922 -12.297 1.00 81.94 177 LYS A C 1
ATOM 1297 O O . LYS A 1 177 ? 22.176 -17.051 -13.134 1.00 81.94 177 LYS A O 1
ATOM 1302 N N . ASP A 1 178 ? 22.257 -19.228 -12.529 1.00 88.94 178 ASP A N 1
ATOM 1303 C CA . ASP A 1 178 ? 22.160 -19.825 -13.864 1.00 88.94 178 ASP A CA 1
ATOM 1304 C C . ASP A 1 178 ? 20.897 -20.686 -14.061 1.00 88.94 178 ASP A C 1
ATOM 1306 O O . ASP A 1 178 ? 20.742 -21.327 -15.096 1.00 88.94 178 ASP A O 1
ATOM 1310 N N . VAL A 1 179 ? 19.975 -20.706 -13.087 1.00 87.06 179 VAL A N 1
ATOM 1311 C CA . VAL A 1 179 ? 18.731 -21.490 -13.184 1.00 87.06 179 VAL A CA 1
ATOM 1312 C C . VAL A 1 179 ? 17.534 -20.539 -13.234 1.00 87.06 179 VAL A C 1
ATOM 1314 O O . VAL A 1 179 ? 17.339 -19.761 -12.292 1.00 87.06 179 VAL A O 1
ATOM 1317 N N . PRO A 1 180 ? 16.718 -20.570 -14.305 1.00 92.50 180 PRO A N 1
ATOM 1318 C CA . PRO A 1 180 ? 15.523 -19.745 -14.380 1.00 92.50 180 PRO A CA 1
ATOM 1319 C C . PRO A 1 180 ? 14.554 -20.105 -13.248 1.00 92.50 180 PRO A C 1
ATOM 1321 O O . PRO A 1 180 ? 14.398 -21.267 -12.871 1.00 92.50 180 PRO A O 1
ATOM 1324 N N . ILE A 1 181 ? 13.896 -19.086 -12.690 1.00 94.56 181 ILE A N 1
ATOM 1325 C CA . ILE A 1 181 ? 12.931 -19.277 -11.605 1.00 94.56 181 ILE A CA 1
ATOM 1326 C C . ILE A 1 181 ? 11.727 -20.027 -12.167 1.00 94.56 181 ILE A C 1
ATOM 1328 O O . ILE A 1 181 ? 11.040 -19.505 -13.046 1.00 94.56 181 ILE A O 1
ATOM 1332 N N . ARG A 1 182 ? 11.459 -21.212 -11.625 1.00 97.38 182 ARG A N 1
ATOM 1333 C CA . ARG A 1 182 ? 10.274 -22.012 -11.932 1.00 97.38 182 ARG A CA 1
ATOM 1334 C C . ARG A 1 182 ? 9.240 -21.835 -10.835 1.00 97.38 182 ARG A C 1
ATOM 1336 O O . ARG A 1 182 ? 9.587 -21.780 -9.655 1.00 97.38 182 ARG A O 1
ATOM 1343 N N . THR A 1 183 ? 7.986 -21.732 -11.240 1.00 98.19 183 THR A N 1
ATOM 1344 C CA . THR A 1 183 ? 6.817 -21.692 -10.368 1.00 98.19 183 THR A CA 1
ATOM 1345 C C . THR A 1 183 ? 6.153 -23.061 -10.423 1.00 98.19 183 THR A C 1
ATOM 1347 O O . THR A 1 183 ? 5.878 -23.546 -11.515 1.00 98.19 183 THR A O 1
ATOM 1350 N N . ARG A 1 184 ? 5.936 -23.696 -9.271 1.00 97.94 184 ARG A N 1
ATOM 1351 C CA . ARG A 1 184 ? 5.286 -25.009 -9.129 1.00 97.94 184 ARG A CA 1
ATOM 1352 C C . ARG A 1 184 ? 4.012 -24.855 -8.316 1.00 97.94 184 ARG A C 1
ATOM 1354 O O . ARG A 1 184 ? 3.978 -24.054 -7.384 1.00 97.94 184 ARG A O 1
ATOM 1361 N N . ILE A 1 185 ? 2.972 -25.603 -8.663 1.00 98.19 185 ILE A N 1
ATOM 1362 C CA . ILE A 1 185 ? 1.729 -25.615 -7.889 1.00 98.19 185 ILE A CA 1
ATOM 1363 C C . ILE A 1 185 ? 1.923 -26.413 -6.594 1.00 98.19 185 ILE A C 1
ATOM 1365 O O . ILE A 1 185 ? 2.542 -27.478 -6.605 1.00 98.19 185 ILE A O 1
ATOM 1369 N N . THR A 1 186 ? 1.436 -25.886 -5.469 1.00 97.62 186 THR A N 1
ATOM 1370 C CA . THR A 1 186 ? 1.408 -26.628 -4.198 1.00 97.62 186 THR A CA 1
ATOM 1371 C C . THR A 1 186 ? 0.167 -27.518 -4.140 1.00 97.62 186 THR A C 1
ATOM 1373 O O . THR A 1 186 ? -0.723 -27.410 -4.982 1.00 97.62 186 THR A O 1
ATOM 1376 N N . GLU A 1 187 ? 0.059 -28.377 -3.126 1.00 97.25 187 GLU A N 1
ATOM 1377 C CA . GLU A 1 187 ? -1.158 -29.175 -2.933 1.00 97.25 187 GLU A CA 1
ATOM 1378 C C . GLU A 1 187 ? -2.396 -28.295 -2.700 1.00 97.25 187 GLU A C 1
ATOM 1380 O O . GLU A 1 187 ? -3.413 -28.472 -3.360 1.00 97.25 187 GLU A O 1
ATOM 1385 N N . ALA A 1 188 ? -2.265 -27.251 -1.873 1.00 95.94 188 ALA A N 1
ATOM 1386 C CA . ALA A 1 188 ? -3.321 -26.256 -1.676 1.00 95.94 188 ALA A CA 1
ATOM 1387 C C . ALA A 1 188 ? -3.692 -25.538 -2.987 1.00 95.94 188 ALA A C 1
ATOM 1389 O O . ALA A 1 188 ? -4.861 -25.258 -3.238 1.00 95.94 188 ALA A O 1
ATOM 1390 N N . GLY A 1 189 ? -2.705 -25.268 -3.849 1.00 96.88 189 GLY A N 1
ATOM 1391 C CA . GLY A 1 189 ? -2.949 -24.734 -5.186 1.00 96.88 189 GLY A CA 1
ATOM 1392 C C . GLY A 1 189 ? -3.747 -25.680 -6.077 1.00 96.88 189 GLY A C 1
ATOM 1393 O O . GLY A 1 189 ? -4.635 -25.217 -6.788 1.00 96.88 189 GLY A O 1
ATOM 1394 N N . ARG A 1 190 ? -3.463 -26.989 -6.032 1.00 97.06 190 ARG A N 1
ATOM 1395 C CA . ARG A 1 190 ? -4.208 -28.007 -6.792 1.00 97.06 190 ARG A CA 1
ATOM 1396 C C . ARG A 1 190 ? -5.655 -28.116 -6.330 1.00 97.06 190 ARG A C 1
ATOM 1398 O O . ARG A 1 190 ? -6.547 -28.143 -7.173 1.00 97.06 190 ARG A O 1
ATOM 1405 N N . GLU A 1 191 ? -5.891 -28.129 -5.021 1.00 95.44 191 GLU A N 1
ATOM 1406 C CA . GLU A 1 191 ? -7.247 -28.122 -4.459 1.00 95.44 191 GLU A CA 1
ATOM 1407 C C . GLU A 1 191 ? -8.028 -26.871 -4.887 1.00 95.44 191 GLU A C 1
ATOM 1409 O O . GLU A 1 191 ? -9.192 -26.963 -5.283 1.00 95.44 191 GLU A O 1
ATOM 1414 N N . GLU A 1 192 ? -7.384 -25.701 -4.858 1.00 95.50 192 GLU A N 1
ATOM 1415 C CA . GLU A 1 192 ? -8.001 -24.445 -5.288 1.00 95.50 192 GLU A CA 1
ATOM 1416 C C . GLU A 1 192 ? -8.277 -24.419 -6.798 1.00 95.50 192 GLU A C 1
ATOM 1418 O O . GLU A 1 192 ? -9.337 -23.960 -7.227 1.00 95.50 192 GLU A O 1
ATOM 1423 N N . ALA A 1 193 ? -7.361 -24.959 -7.607 1.00 95.56 193 ALA A N 1
ATOM 1424 C CA . ALA A 1 193 ? -7.543 -25.107 -9.048 1.00 95.56 193 ALA A CA 1
ATOM 1425 C C . ALA A 1 193 ? -8.720 -26.037 -9.370 1.00 95.56 193 ALA A C 1
ATOM 1427 O O . ALA A 1 193 ? -9.549 -25.698 -10.209 1.00 95.56 193 ALA A O 1
ATOM 1428 N N . ALA A 1 194 ? -8.839 -27.165 -8.662 1.00 94.69 194 ALA A N 1
ATOM 1429 C CA . ALA A 1 194 ? -9.953 -28.097 -8.818 1.00 94.69 194 ALA A CA 1
ATOM 1430 C C . ALA A 1 194 ? -11.296 -27.468 -8.412 1.00 94.69 194 ALA A C 1
ATOM 1432 O O . ALA A 1 194 ? -12.301 -27.688 -9.083 1.00 94.69 194 ALA A O 1
ATOM 1433 N N . ARG A 1 195 ? -11.318 -26.646 -7.352 1.00 94.19 195 ARG A N 1
ATOM 1434 C CA . ARG A 1 195 ? -12.519 -25.905 -6.928 1.00 94.19 195 ARG A CA 1
ATOM 1435 C C . ARG A 1 195 ? -12.915 -24.808 -7.919 1.00 94.19 195 ARG A C 1
ATOM 1437 O O . ARG A 1 195 ? -14.099 -24.524 -8.071 1.00 94.19 195 ARG A O 1
ATOM 1444 N N . SER A 1 196 ? -11.926 -24.181 -8.552 1.00 92.88 196 SER A N 1
ATOM 1445 C CA . SER A 1 196 ? -12.119 -23.079 -9.502 1.00 92.88 196 SER A CA 1
ATOM 1446 C C . SER A 1 196 ? -12.349 -23.549 -10.939 1.00 92.88 196 SER A C 1
ATOM 1448 O O . SER A 1 196 ? -12.688 -22.730 -11.794 1.00 92.88 196 SER A O 1
ATOM 1450 N N . ALA A 1 197 ? -12.143 -24.838 -11.224 1.00 90.06 197 ALA A N 1
ATOM 1451 C CA . ALA A 1 197 ? -12.385 -25.401 -12.539 1.00 90.06 197 ALA A CA 1
ATOM 1452 C C . ALA A 1 197 ? -13.871 -25.223 -12.895 1.00 90.06 197 ALA A C 1
ATOM 1454 O O . ALA A 1 197 ? -14.736 -25.541 -12.072 1.00 90.06 197 ALA A O 1
ATOM 1455 N N . PRO A 1 198 ? -14.194 -24.706 -14.096 1.00 84.06 198 PRO A N 1
ATOM 1456 C CA . PRO A 1 198 ? -15.578 -24.660 -14.539 1.00 84.06 198 PRO A CA 1
ATOM 1457 C C . PRO A 1 198 ? -16.139 -26.080 -14.484 1.00 84.06 198 PRO A C 1
ATOM 1459 O O . PRO A 1 198 ? -15.4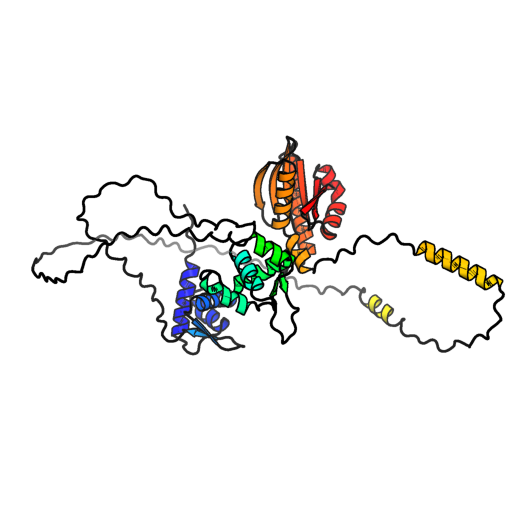67 -27.026 -14.904 1.00 84.06 198 PRO A O 1
ATOM 1462 N N . ALA A 1 199 ? -17.350 -26.228 -13.935 1.00 81.44 199 ALA A N 1
ATOM 1463 C CA . ALA A 1 199 ? -18.028 -27.517 -13.917 1.00 81.44 199 ALA A CA 1
ATOM 1464 C C . ALA A 1 199 ? -17.975 -28.102 -15.337 1.00 81.44 199 ALA A C 1
ATOM 1466 O O . ALA A 1 199 ? -18.209 -27.347 -16.290 1.00 81.44 199 ALA A O 1
ATOM 1467 N N . PRO A 1 200 ? -17.616 -29.391 -15.501 1.00 80.56 200 PRO A N 1
ATOM 1468 C CA . PRO A 1 200 ? -17.586 -30.004 -16.817 1.00 80.56 200 PRO A CA 1
ATOM 1469 C C . PRO A 1 200 ? -18.946 -29.745 -17.452 1.00 80.56 200 PRO A C 1
ATOM 1471 O O . PRO A 1 200 ? -19.971 -30.131 -16.891 1.00 80.56 200 PRO A O 1
ATOM 1474 N N . VAL A 1 201 ? -18.955 -29.003 -18.561 1.00 76.38 201 VAL A N 1
ATOM 1475 C CA . VAL A 1 201 ? -20.180 -28.746 -19.310 1.00 76.38 201 VAL A CA 1
ATOM 1476 C C . VAL A 1 201 ? -20.655 -30.124 -19.734 1.00 76.38 201 VAL A C 1
ATOM 1478 O O . VAL A 1 201 ? -20.007 -30.753 -20.574 1.00 76.38 201 VAL A O 1
ATOM 1481 N N . GLU A 1 202 ? -21.708 -30.634 -19.083 1.00 72.69 202 GLU A N 1
ATOM 1482 C CA . GLU A 1 202 ? -22.309 -31.898 -19.488 1.00 72.69 202 GLU A CA 1
ATOM 1483 C C . GLU A 1 202 ? -22.557 -31.781 -20.988 1.00 72.69 202 GLU A C 1
ATOM 1485 O O . GLU A 1 202 ? -23.145 -30.780 -21.419 1.00 72.69 202 GLU A O 1
ATOM 1490 N N . PRO A 1 203 ? -22.033 -32.713 -21.804 1.00 71.81 203 PRO A N 1
ATOM 1491 C CA . PRO A 1 203 ? -22.195 -32.626 -23.238 1.00 71.81 203 PRO A CA 1
ATOM 1492 C C . PRO A 1 203 ? -23.693 -32.586 -23.487 1.00 71.81 203 PRO A C 1
ATOM 1494 O O . PRO A 1 203 ? -24.377 -33.577 -23.234 1.00 71.81 203 PRO A O 1
ATOM 1497 N N . ALA A 1 204 ? -24.193 -31.419 -23.908 1.00 59.81 204 ALA A N 1
ATOM 1498 C CA . ALA A 1 204 ? -25.600 -31.217 -24.191 1.00 59.81 204 ALA A CA 1
ATOM 1499 C C . ALA A 1 204 ? -26.023 -32.383 -25.077 1.00 59.81 204 ALA A C 1
ATOM 1501 O O . ALA A 1 204 ? -25.480 -32.539 -26.177 1.00 59.81 204 ALA A O 1
ATOM 1502 N N . LEU A 1 205 ? -26.889 -33.252 -24.540 1.00 60.69 205 LEU A N 1
ATOM 1503 C CA . LEU A 1 205 ? -27.425 -34.400 -25.252 1.00 60.69 205 LEU A CA 1
ATOM 1504 C C . LEU A 1 205 ? -27.941 -33.859 -26.578 1.00 60.69 205 LEU A C 1
ATOM 1506 O O . LEU A 1 205 ? -28.936 -33.135 -26.613 1.00 60.69 205 LEU A O 1
ATOM 1510 N N . ARG A 1 206 ? -27.188 -34.121 -27.653 1.00 54.34 206 ARG A N 1
ATOM 1511 C CA . ARG A 1 206 ? -27.511 -33.643 -28.990 1.00 54.34 206 ARG A CA 1
ATOM 1512 C C . ARG A 1 206 ? -28.824 -34.305 -29.372 1.00 54.34 206 ARG A C 1
ATOM 1514 O O . ARG A 1 206 ? -28.835 -35.460 -29.792 1.00 54.34 206 ARG A O 1
ATOM 1521 N N . PHE A 1 207 ? -29.917 -33.569 -29.202 1.00 51.47 207 PHE A N 1
ATOM 1522 C CA . PHE A 1 207 ? -31.185 -33.874 -29.835 1.00 51.47 207 PHE A CA 1
ATOM 1523 C C . PHE A 1 207 ? -30.928 -33.803 -31.340 1.00 51.47 207 PHE A C 1
ATOM 1525 O O . PHE A 1 207 ? -30.713 -32.735 -31.909 1.00 51.47 207 PHE A O 1
ATOM 1532 N N . THR A 1 208 ? -30.810 -34.972 -31.960 1.00 57.00 208 THR A N 1
ATOM 1533 C CA . THR A 1 208 ? -30.720 -35.100 -33.409 1.00 57.00 208 THR A CA 1
ATOM 1534 C C . THR A 1 208 ? -32.142 -35.072 -33.935 1.00 57.00 208 THR A C 1
ATOM 1536 O O . THR A 1 208 ? -32.826 -36.087 -33.917 1.00 57.00 208 THR A O 1
ATOM 1539 N N . ASP A 1 209 ? -32.588 -33.898 -34.376 1.00 46.25 209 ASP A N 1
ATOM 1540 C CA . ASP A 1 209 ? -33.772 -33.783 -35.223 1.00 46.25 209 ASP A CA 1
ATOM 1541 C C . ASP A 1 209 ? -33.301 -33.679 -36.684 1.00 46.25 209 ASP A C 1
ATOM 1543 O O . ASP A 1 209 ? -32.631 -32.705 -37.046 1.00 46.25 209 ASP A O 1
ATOM 1547 N N . PRO A 1 210 ? -33.560 -34.684 -37.539 1.00 56.72 210 PRO A N 1
ATOM 1548 C CA . PRO A 1 210 ? -33.165 -34.644 -38.934 1.00 56.72 210 PRO A CA 1
ATOM 1549 C C . PRO A 1 210 ? -34.283 -33.995 -39.750 1.00 56.72 210 PRO A C 1
ATOM 1551 O O . PRO A 1 210 ? -35.231 -34.666 -40.149 1.00 56.72 210 PRO A O 1
ATOM 1554 N N . THR A 1 211 ? -34.164 -32.702 -40.059 1.00 50.25 211 THR A N 1
ATOM 1555 C CA . THR A 1 211 ? -34.964 -32.126 -41.151 1.00 50.25 211 THR A CA 1
ATOM 1556 C C . THR A 1 211 ? -34.074 -31.422 -42.163 1.00 50.25 211 THR A C 1
ATOM 1558 O O . THR A 1 211 ? -33.397 -30.437 -41.885 1.00 50.25 211 THR A O 1
ATOM 1561 N N . VAL A 1 212 ? -34.077 -32.021 -43.347 1.00 51.88 212 VAL A N 1
ATOM 1562 C CA . VAL A 1 212 ? -33.444 -31.617 -44.597 1.00 51.88 212 VAL A CA 1
ATOM 1563 C C . VAL A 1 212 ? -34.000 -30.270 -45.056 1.00 51.88 212 VAL A C 1
ATOM 1565 O O . VAL A 1 212 ? -35.214 -30.133 -45.177 1.00 51.88 212 VAL A O 1
ATOM 1568 N N . PHE A 1 213 ? -33.132 -29.318 -45.406 1.00 38.00 213 PHE A N 1
ATOM 1569 C CA . PHE A 1 213 ? -33.483 -28.276 -46.372 1.00 38.00 213 PHE A CA 1
ATOM 1570 C C . PHE A 1 213 ? -32.280 -27.921 -47.251 1.00 38.00 213 PHE A C 1
ATOM 1572 O O . PHE A 1 213 ? -31.266 -27.393 -46.801 1.00 38.00 213 PHE A O 1
ATOM 1579 N N . THR A 1 214 ? -32.420 -28.273 -48.522 1.00 48.88 214 THR A N 1
ATOM 1580 C CA . THR A 1 214 ? -31.591 -27.905 -49.666 1.00 48.88 214 THR A CA 1
ATOM 1581 C C . THR A 1 214 ? -32.071 -26.561 -50.213 1.00 48.88 214 THR A C 1
ATOM 1583 O O . THR A 1 214 ? -33.267 -26.419 -50.459 1.00 48.88 214 THR A O 1
ATOM 1586 N N . ALA A 1 215 ? -31.168 -25.613 -50.481 1.00 36.41 215 ALA A N 1
ATOM 1587 C CA . ALA A 1 215 ? -31.371 -24.587 -51.509 1.00 36.41 215 ALA A CA 1
ATOM 1588 C C . ALA A 1 215 ? -30.036 -23.949 -51.935 1.00 36.41 215 ALA A C 1
ATOM 1590 O O . ALA A 1 215 ? -29.191 -23.612 -51.110 1.00 36.41 215 ALA A O 1
ATOM 1591 N N . GLU A 1 216 ? -29.890 -23.844 -53.252 1.00 35.25 216 GLU A N 1
ATOM 1592 C CA . GLU A 1 216 ? -28.745 -23.402 -54.051 1.00 35.25 216 GLU A CA 1
ATOM 1593 C C . GLU A 1 216 ? -28.566 -21.867 -54.136 1.00 35.25 216 GLU A C 1
ATOM 1595 O O . GLU A 1 216 ? -29.447 -21.119 -53.706 1.00 35.25 216 GLU A O 1
ATOM 1600 N N . PRO A 1 217 ? -27.441 -21.381 -54.713 1.00 58.00 217 PRO A N 1
ATOM 1601 C CA . PRO A 1 217 ? -27.078 -19.967 -54.777 1.00 58.00 217 PRO A CA 1
ATOM 1602 C C . PRO A 1 217 ? -27.390 -19.306 -56.135 1.00 58.00 217 PRO A C 1
ATOM 1604 O O . PRO A 1 217 ? -27.331 -19.927 -57.193 1.00 58.00 217 PRO A O 1
ATOM 1607 N N . SER A 1 218 ? -27.663 -18.002 -56.117 1.00 38.16 218 SER A N 1
ATOM 1608 C CA . SER A 1 218 ? -27.693 -17.068 -57.262 1.00 38.16 218 SER A CA 1
ATOM 1609 C C . SER A 1 218 ? -27.661 -15.650 -56.669 1.00 38.16 218 SER A C 1
ATOM 1611 O O . SER A 1 218 ? -28.255 -15.437 -55.622 1.00 38.16 218 SER A O 1
ATOM 1613 N N . GLY A 1 219 ? -27.015 -14.617 -57.197 1.00 35.50 219 GLY A N 1
ATOM 1614 C CA . GLY A 1 219 ? -26.273 -14.404 -58.425 1.00 35.50 219 GLY A CA 1
ATOM 1615 C C . GLY A 1 219 ? -25.753 -12.955 -58.418 1.00 35.50 219 GLY A C 1
ATOM 1616 O O . GLY A 1 219 ? -26.207 -12.108 -57.651 1.00 35.50 219 GLY A O 1
ATOM 1617 N N . THR A 1 220 ? -24.760 -12.719 -59.261 1.00 42.31 220 THR A N 1
ATOM 1618 C CA . THR A 1 220 ? -24.076 -11.467 -59.613 1.00 42.31 220 THR A CA 1
ATOM 1619 C C . THR A 1 220 ? -25.021 -10.416 -60.207 1.00 42.31 220 THR A C 1
ATOM 1621 O O . THR A 1 220 ? -25.920 -10.794 -60.952 1.00 42.31 220 THR A O 1
ATOM 1624 N N . SER A 1 221 ? -24.761 -9.115 -60.002 1.00 38.84 221 SER A N 1
ATOM 1625 C CA . SER A 1 221 ? -24.986 -8.059 -61.015 1.00 38.84 221 SER A CA 1
ATOM 1626 C C . SER A 1 221 ? -24.323 -6.729 -60.635 1.00 38.84 221 SER A C 1
ATOM 1628 O O . SER A 1 221 ? -24.563 -6.173 -59.566 1.00 38.84 221 SER A O 1
ATOM 1630 N N . GLU A 1 222 ? -23.495 -6.247 -61.559 1.00 40.28 222 GLU A N 1
ATOM 1631 C CA . GLU A 1 222 ? -22.961 -4.891 -61.688 1.00 40.28 222 GLU A CA 1
ATOM 1632 C C . GLU A 1 222 ? -24.060 -3.914 -62.149 1.00 40.28 222 GLU A C 1
ATOM 1634 O O . GLU A 1 222 ? -24.968 -4.313 -62.875 1.00 40.28 222 GLU A O 1
ATOM 1639 N N . SER A 1 223 ? -23.938 -2.620 -61.832 1.00 37.59 223 SER A N 1
ATOM 1640 C CA . SER A 1 223 ? -24.397 -1.556 -62.738 1.00 37.59 223 SER A CA 1
ATOM 1641 C C . SER A 1 223 ? -23.777 -0.210 -62.378 1.00 37.59 223 SER A C 1
ATOM 1643 O O . SER A 1 223 ? -24.016 0.357 -61.315 1.00 37.59 223 SER A O 1
ATOM 1645 N N . SER A 1 224 ? -23.020 0.297 -63.339 1.00 38.91 224 SER A N 1
ATOM 1646 C CA . SER A 1 224 ? -22.524 1.658 -63.510 1.00 38.91 224 SER A CA 1
ATOM 1647 C C . SER A 1 224 ? -23.659 2.686 -63.634 1.00 38.91 224 SER A C 1
ATOM 1649 O O . SER A 1 224 ? -24.752 2.353 -64.092 1.00 38.91 224 SER A O 1
ATOM 1651 N N . GLY A 1 225 ? -23.373 3.951 -63.317 1.00 34.94 225 GLY A N 1
ATOM 1652 C CA . GLY A 1 225 ? -24.269 5.082 -63.570 1.00 34.94 225 GLY A CA 1
ATOM 1653 C C . GLY A 1 225 ? -23.535 6.420 -63.474 1.00 34.94 225 GLY A C 1
ATOM 1654 O O . GLY A 1 225 ? -23.166 6.853 -62.390 1.00 34.94 225 GLY A O 1
ATOM 1655 N N . THR A 1 226 ? -23.297 7.021 -64.637 1.00 37.34 226 THR A N 1
ATOM 1656 C CA . THR A 1 226 ? -22.654 8.319 -64.908 1.00 37.34 226 THR A CA 1
ATOM 1657 C C . THR A 1 226 ? -23.695 9.460 -64.911 1.00 37.34 226 THR A C 1
ATOM 1659 O O . THR A 1 226 ? -24.884 9.168 -64.974 1.00 37.34 226 THR A O 1
ATOM 1662 N N . SER A 1 227 ? -23.217 10.717 -64.967 1.00 36.50 227 SER A N 1
ATOM 1663 C CA . SER A 1 227 ? -23.899 12.014 -65.243 1.00 36.50 227 SER A CA 1
ATOM 1664 C C . SER A 1 227 ? -24.230 12.856 -64.002 1.00 36.50 227 SER A C 1
ATOM 1666 O O . SER A 1 227 ? -24.641 12.314 -62.989 1.00 36.50 227 SER A O 1
ATOM 1668 N N . GLU A 1 228 ? -24.123 14.189 -63.971 1.00 33.16 228 GLU A N 1
ATOM 1669 C CA . GLU A 1 228 ? -23.623 15.232 -64.886 1.00 33.16 228 GLU A CA 1
ATOM 1670 C C . GLU A 1 228 ? -23.624 16.579 -64.121 1.00 33.16 228 GLU A C 1
ATOM 1672 O O . GLU A 1 228 ? -24.443 16.778 -63.233 1.00 33.16 228 GLU A O 1
ATOM 1677 N N . ASN A 1 229 ? -22.723 17.485 -64.517 1.00 35.66 229 ASN A N 1
ATOM 1678 C CA . ASN A 1 229 ? -22.854 18.949 -64.648 1.00 35.66 229 ASN A CA 1
ATOM 1679 C C . ASN A 1 229 ? -23.690 19.798 -63.657 1.00 35.66 229 ASN A C 1
ATOM 1681 O O . ASN A 1 229 ? -24.907 19.682 -63.559 1.00 35.66 229 ASN A O 1
ATOM 1685 N N . GLY A 1 230 ? -23.040 20.838 -63.111 1.00 35.00 230 GLY A N 1
ATOM 1686 C CA . GLY A 1 230 ? -23.691 22.010 -62.514 1.00 35.00 230 GLY A CA 1
ATOM 1687 C C . GLY A 1 230 ? -22.702 23.133 -62.168 1.00 35.00 230 GLY A C 1
ATOM 1688 O O . GLY A 1 230 ? -22.099 23.123 -61.101 1.00 35.00 230 GLY A O 1
ATOM 1689 N N . ASP A 1 231 ? -22.539 24.078 -63.094 1.00 35.00 231 ASP A N 1
ATOM 1690 C CA . ASP A 1 231 ? -21.679 25.273 -63.056 1.00 35.00 231 ASP A CA 1
ATOM 1691 C C . ASP A 1 231 ? -22.269 26.437 -62.213 1.00 35.00 231 ASP A C 1
ATOM 1693 O O . ASP A 1 231 ? -23.424 26.793 -62.427 1.00 35.00 231 ASP A O 1
ATOM 1697 N N . ALA A 1 232 ? -21.420 27.067 -61.371 1.00 36.47 232 ALA A N 1
ATOM 1698 C CA . ALA A 1 232 ? -21.309 28.502 -60.968 1.00 36.47 232 ALA A CA 1
ATOM 1699 C C . ALA A 1 232 ? -22.542 29.295 -60.395 1.00 36.47 232 ALA A C 1
ATOM 1701 O O . ALA A 1 232 ? -23.667 28.834 -60.534 1.00 36.47 232 ALA A O 1
ATOM 1702 N N . PRO A 1 233 ? -22.410 30.525 -59.796 1.00 54.31 233 PRO A N 1
ATOM 1703 C CA . PRO A 1 233 ? -21.225 31.385 -59.592 1.00 54.31 233 PRO A CA 1
ATOM 1704 C C . PRO A 1 233 ? -21.064 32.123 -58.215 1.00 54.31 233 PRO A C 1
ATOM 1706 O O . PRO A 1 233 ? -22.008 32.351 -57.474 1.00 54.31 233 PRO A O 1
ATOM 1709 N N . ARG A 1 234 ? -19.809 32.552 -57.965 1.00 39.72 234 ARG A N 1
ATOM 1710 C CA . ARG A 1 234 ? -19.235 33.817 -57.404 1.00 39.72 234 ARG A CA 1
ATOM 1711 C C . ARG A 1 234 ? -19.944 34.751 -56.381 1.00 39.72 234 ARG A C 1
ATOM 1713 O O . ARG A 1 234 ? -21.108 35.097 -56.518 1.00 39.72 234 ARG A O 1
ATOM 1720 N N . ASN A 1 235 ? -19.042 35.395 -55.605 1.00 34.94 235 ASN A N 1
ATOM 1721 C CA . ASN A 1 235 ? -19.100 36.633 -54.782 1.00 34.94 235 ASN A CA 1
ATOM 1722 C C . ASN A 1 235 ? -19.539 36.417 -53.319 1.00 34.94 235 ASN A C 1
ATOM 1724 O O . ASN A 1 235 ? -20.506 35.716 -53.081 1.00 34.94 235 ASN A O 1
ATOM 1728 N N . GLY A 1 236 ? -18.918 36.974 -52.277 1.00 33.19 236 GLY A N 1
ATOM 1729 C CA . GLY A 1 236 ? -17.844 37.958 -52.122 1.00 33.19 236 GLY A CA 1
ATOM 1730 C C . GLY A 1 236 ? -17.736 38.349 -50.630 1.00 33.19 236 GLY A C 1
ATOM 1731 O O . GLY A 1 236 ? -18.627 38.036 -49.847 1.00 33.19 236 GLY A O 1
ATOM 1732 N N . ASP A 1 237 ? -16.648 39.038 -50.285 1.00 36.25 237 ASP A N 1
ATOM 1733 C CA . ASP A 1 237 ? -16.482 39.960 -49.145 1.00 36.25 237 ASP A CA 1
ATOM 1734 C C . ASP A 1 237 ? -16.271 39.434 -47.703 1.00 36.25 237 ASP A C 1
ATOM 1736 O O . ASP A 1 237 ? -17.184 39.217 -46.912 1.00 36.25 237 ASP A O 1
ATOM 1740 N N . ALA A 1 238 ? -14.986 39.398 -47.326 1.00 39.81 238 ALA A N 1
ATOM 1741 C CA . ALA A 1 238 ? -14.472 39.877 -46.031 1.00 39.81 238 ALA A CA 1
ATOM 1742 C C . ALA A 1 238 ? -14.368 41.430 -46.090 1.00 39.81 238 ALA A C 1
ATOM 1744 O O . ALA A 1 238 ? -14.234 41.927 -47.212 1.00 39.81 238 ALA A O 1
ATOM 1745 N N . PRO A 1 239 ? -14.353 42.229 -44.987 1.00 52.62 239 PRO A N 1
ATOM 1746 C CA . PRO A 1 239 ? -13.382 42.101 -43.883 1.00 52.62 239 PRO A CA 1
ATOM 1747 C C . PRO A 1 239 ? -13.862 42.580 -42.484 1.00 52.62 239 PRO A C 1
ATOM 1749 O O . PRO A 1 239 ? -14.920 43.181 -42.330 1.00 52.62 239 PRO A O 1
ATOM 1752 N N . GLY A 1 240 ? -13.030 42.389 -41.448 1.00 35.53 240 GLY A N 1
ATOM 1753 C CA . GLY A 1 240 ? -13.223 43.078 -40.163 1.00 35.53 240 GLY A CA 1
ATOM 1754 C C . GLY A 1 240 ? -12.402 42.548 -38.986 1.00 35.53 240 GLY A C 1
ATOM 1755 O O . GLY A 1 240 ? -12.976 42.069 -38.015 1.00 35.53 240 GLY A O 1
ATOM 1756 N N . ILE A 1 241 ? -11.068 42.637 -39.046 1.00 37.91 241 ILE A N 1
ATOM 1757 C CA . ILE A 1 241 ? -10.200 42.406 -37.878 1.00 37.91 241 ILE A CA 1
ATOM 1758 C C . ILE A 1 241 ? -10.109 43.718 -37.090 1.00 37.91 241 ILE A C 1
ATOM 1760 O O . ILE A 1 241 ? -9.541 44.699 -37.569 1.00 37.91 241 ILE A O 1
ATOM 1764 N N . ALA A 1 242 ? -10.681 43.732 -35.887 1.00 39.28 242 ALA A N 1
ATOM 1765 C CA . ALA A 1 242 ? -10.549 44.827 -34.936 1.00 39.28 242 ALA A CA 1
ATOM 1766 C C . ALA A 1 242 ? -9.229 44.706 -34.157 1.00 39.28 242 ALA A C 1
ATOM 1768 O O . ALA A 1 242 ? -8.919 43.671 -33.569 1.00 39.28 242 ALA A O 1
ATOM 1769 N N . ALA A 1 243 ? -8.464 45.795 -34.178 1.00 35.78 243 ALA A N 1
ATOM 1770 C CA . ALA A 1 243 ? -7.227 45.998 -33.442 1.00 35.78 243 ALA A CA 1
ATOM 1771 C C . ALA A 1 243 ? -7.467 46.102 -31.925 1.00 35.78 243 ALA A C 1
ATOM 1773 O O . ALA A 1 243 ? -8.382 46.793 -31.479 1.00 35.78 243 ALA A O 1
ATOM 1774 N N . VAL A 1 244 ? -6.594 45.470 -31.137 1.00 41.41 244 VAL A N 1
ATOM 1775 C CA . VAL A 1 244 ? -6.486 45.662 -29.682 1.00 41.41 244 VAL A CA 1
ATOM 1776 C C . VAL A 1 244 ? -5.258 46.541 -29.404 1.00 41.41 244 VAL A C 1
ATOM 1778 O O . VAL A 1 244 ? -4.191 46.262 -29.957 1.00 41.41 244 VAL A O 1
ATOM 1781 N N . PRO A 1 245 ? -5.376 47.609 -28.594 1.00 50.22 245 PRO A N 1
ATOM 1782 C CA . PRO A 1 245 ? -4.287 48.549 -28.373 1.00 50.22 245 PRO A CA 1
ATOM 1783 C C . PRO A 1 245 ? -3.244 48.039 -27.373 1.00 50.22 245 PRO A C 1
ATOM 1785 O O . PRO A 1 245 ? -3.550 47.486 -26.319 1.00 50.22 245 PRO A O 1
ATOM 1788 N N . VAL A 1 246 ? -1.994 48.317 -27.736 1.00 40.84 246 VAL A N 1
ATOM 1789 C CA . VAL A 1 246 ? -0.780 48.259 -26.922 1.00 40.84 246 VAL A CA 1
ATOM 1790 C C . VAL A 1 246 ? -0.842 49.368 -25.871 1.00 40.84 246 VAL A C 1
ATOM 1792 O O . VAL A 1 246 ? -0.897 50.542 -26.237 1.00 40.84 246 VAL A O 1
ATOM 1795 N N . LEU A 1 247 ? -0.789 49.013 -24.584 1.00 41.59 247 LEU A N 1
ATOM 1796 C CA . LEU A 1 247 ? -0.457 49.957 -23.519 1.00 41.59 247 LEU A CA 1
ATOM 1797 C C . LEU A 1 247 ? 0.986 49.725 -23.078 1.00 41.59 247 LEU A C 1
ATOM 1799 O O . LEU A 1 247 ? 1.399 48.619 -22.736 1.00 41.59 247 LEU A O 1
ATOM 1803 N N . ARG A 1 248 ? 1.735 50.815 -23.175 1.00 38.09 248 ARG A N 1
ATOM 1804 C CA . ARG A 1 248 ? 3.150 50.991 -22.905 1.00 38.09 248 ARG A CA 1
ATOM 1805 C C . ARG A 1 248 ? 3.212 51.825 -21.630 1.00 38.09 248 ARG A C 1
ATOM 1807 O O . ARG A 1 248 ? 2.711 52.944 -21.652 1.00 38.09 248 ARG A O 1
ATOM 1814 N N . GLU A 1 249 ? 3.814 51.312 -20.567 1.00 42.31 249 GLU A N 1
ATOM 1815 C CA . GLU A 1 249 ? 4.262 52.130 -19.439 1.00 42.31 249 GLU A CA 1
ATOM 1816 C C . GLU A 1 249 ? 5.702 51.741 -19.098 1.00 42.31 249 GLU A C 1
ATOM 1818 O O . GLU A 1 249 ? 6.038 50.569 -18.936 1.00 42.31 249 GLU A O 1
ATOM 1823 N N . ASP A 1 250 ? 6.538 52.774 -19.118 1.00 40.09 250 ASP A N 1
ATOM 1824 C CA . ASP A 1 250 ? 7.974 52.817 -18.856 1.00 40.09 250 ASP A CA 1
ATOM 1825 C C . ASP A 1 250 ? 8.209 53.279 -17.388 1.00 40.09 250 ASP A C 1
ATOM 1827 O O . ASP A 1 250 ? 7.244 53.568 -16.676 1.00 40.09 250 ASP A O 1
ATOM 1831 N N . PRO A 1 251 ? 9.462 53.326 -16.893 1.00 58.91 251 PRO A N 1
ATOM 1832 C CA . PRO A 1 251 ? 9.838 52.825 -15.573 1.00 58.91 251 PRO A CA 1
ATOM 1833 C C . PRO A 1 251 ? 10.139 53.920 -14.539 1.00 58.91 251 PRO A C 1
ATOM 1835 O O . PRO A 1 251 ? 10.533 55.027 -14.896 1.00 58.91 251 PRO A O 1
ATOM 1838 N N . ALA A 1 252 ? 10.078 53.557 -13.256 1.00 40.91 252 ALA A N 1
ATOM 1839 C CA . ALA A 1 252 ? 10.940 54.079 -12.191 1.00 40.91 252 ALA A CA 1
ATOM 1840 C C . ALA A 1 252 ? 10.660 53.310 -10.890 1.00 40.91 252 ALA A C 1
ATOM 1842 O O . ALA A 1 252 ? 9.542 53.361 -10.394 1.00 40.91 252 ALA A O 1
ATOM 1843 N N . ASP A 1 253 ? 11.659 52.616 -10.343 1.00 47.34 253 ASP A N 1
ATOM 1844 C CA . ASP A 1 253 ? 12.003 52.804 -8.929 1.00 47.34 253 ASP A CA 1
ATOM 1845 C C . ASP A 1 253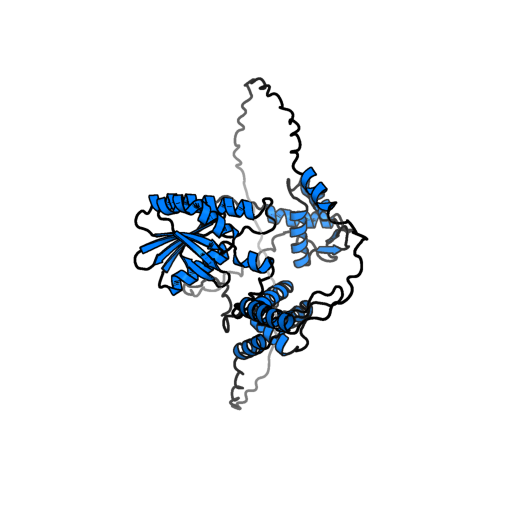 ? 13.352 52.152 -8.601 1.00 47.34 253 ASP A C 1
ATOM 1847 O O . ASP A 1 253 ? 13.537 50.934 -8.666 1.00 47.34 253 ASP A O 1
ATOM 1851 N N . ASP A 1 254 ? 14.301 53.025 -8.266 1.00 46.53 254 ASP A N 1
ATOM 1852 C CA . ASP A 1 254 ? 15.606 52.727 -7.697 1.00 46.53 254 ASP A CA 1
ATOM 1853 C C . ASP A 1 254 ? 15.440 52.215 -6.259 1.00 46.53 254 ASP A C 1
ATOM 1855 O O . ASP A 1 254 ? 15.045 52.959 -5.360 1.00 46.53 254 ASP A O 1
ATOM 1859 N N . ALA A 1 255 ? 15.821 50.961 -6.010 1.00 48.75 255 ALA A N 1
ATOM 1860 C CA . ALA A 1 255 ? 16.038 50.446 -4.661 1.00 48.75 255 ALA A CA 1
ATOM 1861 C C . ALA A 1 255 ? 17.470 49.885 -4.545 1.00 48.75 255 ALA A C 1
ATOM 1863 O O . ALA A 1 255 ? 17.852 49.021 -5.340 1.00 48.75 255 ALA A O 1
ATOM 1864 N N . PRO A 1 256 ? 18.286 50.362 -3.585 1.00 60.09 256 PRO A N 1
ATOM 1865 C CA . PRO A 1 256 ? 19.665 49.911 -3.422 1.00 60.09 256 PRO A CA 1
ATOM 1866 C C . PRO A 1 256 ? 19.743 48.485 -2.839 1.00 60.09 256 PRO A C 1
ATOM 1868 O O . PRO A 1 256 ? 18.873 48.089 -2.060 1.00 60.09 256 PRO A O 1
ATOM 1871 N N . PRO A 1 257 ? 20.786 47.705 -3.185 1.00 56.47 257 PRO A N 1
ATOM 1872 C CA . PRO A 1 257 ? 20.928 46.322 -2.744 1.00 56.47 257 PRO A CA 1
ATOM 1873 C C . PRO A 1 257 ? 21.298 46.212 -1.258 1.00 56.47 257 PRO A C 1
ATOM 1875 O O . PRO A 1 257 ? 22.212 46.875 -0.769 1.00 56.47 257 PRO A O 1
ATOM 1878 N N . ASP A 1 258 ? 20.583 45.325 -0.568 1.00 48.44 258 ASP A N 1
ATOM 1879 C CA . ASP A 1 258 ? 20.764 44.959 0.835 1.00 48.44 258 ASP A CA 1
ATOM 1880 C C . ASP A 1 258 ? 21.958 43.992 0.986 1.00 48.44 258 ASP A C 1
ATOM 1882 O O . ASP A 1 258 ? 21.918 42.827 0.570 1.00 48.44 258 ASP A O 1
ATOM 1886 N N . ASP A 1 259 ? 23.050 44.503 1.558 1.00 42.09 259 ASP A N 1
ATOM 1887 C CA . ASP A 1 259 ? 24.274 43.773 1.893 1.00 42.09 259 ASP A CA 1
ATOM 1888 C C . ASP A 1 259 ? 24.009 42.776 3.037 1.00 42.09 259 ASP A C 1
ATOM 1890 O O . ASP A 1 259 ? 24.093 43.095 4.227 1.00 42.09 259 ASP A O 1
ATOM 1894 N N . THR A 1 260 ? 23.734 41.516 2.694 1.00 49.19 260 THR A N 1
ATOM 1895 C CA . THR A 1 260 ? 23.694 40.418 3.673 1.00 49.19 260 THR A CA 1
ATOM 1896 C C . THR A 1 260 ? 25.040 39.682 3.729 1.00 49.19 260 THR A C 1
ATOM 1898 O O . THR A 1 260 ? 25.455 39.055 2.752 1.00 49.19 260 THR A O 1
ATOM 1901 N N . PRO A 1 261 ? 25.750 39.671 4.877 1.00 49.97 261 PRO A N 1
ATOM 1902 C CA . PRO A 1 261 ? 27.030 38.984 4.984 1.00 49.97 261 PRO A CA 1
ATOM 1903 C C . PRO A 1 261 ? 26.851 37.460 5.016 1.00 49.97 261 PRO A C 1
ATOM 1905 O O . PRO A 1 261 ? 26.274 36.879 5.942 1.00 49.97 261 PRO A O 1
ATOM 1908 N N . THR A 1 262 ? 27.443 36.790 4.029 1.00 39.72 262 THR A N 1
ATOM 1909 C CA . THR A 1 262 ? 27.595 35.333 3.964 1.00 39.72 262 THR A CA 1
ATOM 1910 C C . THR A 1 262 ? 28.347 34.803 5.192 1.00 39.72 262 THR A C 1
ATOM 1912 O O . THR A 1 262 ? 29.573 34.914 5.300 1.00 39.72 262 THR A O 1
ATOM 1915 N N . ARG A 1 263 ? 27.628 34.179 6.133 1.00 39.53 263 ARG A N 1
ATOM 1916 C CA . ARG A 1 263 ? 28.233 33.408 7.229 1.00 39.53 263 ARG A CA 1
ATOM 1917 C C . ARG A 1 263 ? 28.874 32.132 6.676 1.00 39.53 263 ARG A C 1
ATOM 1919 O O . ARG A 1 263 ? 28.184 31.189 6.299 1.00 39.53 263 ARG A O 1
ATOM 1926 N N . ARG A 1 264 ? 30.210 32.086 6.698 1.00 48.31 264 ARG A N 1
ATOM 1927 C CA . ARG A 1 264 ? 31.006 30.865 6.490 1.00 48.31 264 ARG A CA 1
ATOM 1928 C C . ARG A 1 264 ? 30.560 29.742 7.450 1.00 48.31 264 ARG A C 1
ATOM 1930 O O . ARG A 1 264 ? 30.386 30.010 8.644 1.00 48.31 264 ARG A O 1
ATOM 1937 N N . PRO A 1 265 ? 30.451 28.483 6.990 1.00 45.50 265 PRO A N 1
ATOM 1938 C CA . PRO A 1 265 ? 30.171 27.349 7.863 1.00 45.50 265 PRO A CA 1
ATOM 1939 C C . PRO A 1 265 ? 31.361 27.091 8.800 1.00 45.50 265 PRO A C 1
ATOM 1941 O O . PRO A 1 265 ? 32.478 26.816 8.362 1.00 45.50 265 PRO A O 1
ATOM 1944 N N . ARG A 1 266 ? 31.129 27.193 10.114 1.00 47.09 266 ARG A N 1
ATOM 1945 C CA . ARG A 1 266 ? 32.114 26.811 11.135 1.00 47.09 266 ARG A CA 1
ATOM 1946 C C . ARG A 1 266 ? 32.246 25.287 11.175 1.00 47.09 266 ARG A C 1
ATOM 1948 O O . ARG A 1 266 ? 31.252 24.577 11.317 1.00 47.09 266 ARG A O 1
ATOM 1955 N N . HIS A 1 267 ? 33.484 24.805 11.090 1.00 42.91 267 HIS A N 1
ATOM 1956 C CA . HIS A 1 267 ? 33.860 23.413 11.325 1.00 42.91 267 HIS A CA 1
ATOM 1957 C C . HIS A 1 267 ? 33.387 22.963 12.715 1.00 42.91 267 HIS A C 1
ATOM 1959 O O . HIS A 1 267 ? 33.776 23.533 13.733 1.00 42.91 267 HIS A O 1
ATOM 1965 N N . ARG A 1 268 ? 32.544 21.928 12.755 1.00 48.47 268 ARG A N 1
ATOM 1966 C CA . ARG A 1 268 ? 32.103 21.278 13.993 1.00 48.47 268 ARG A CA 1
ATOM 1967 C C . ARG A 1 268 ? 33.232 20.350 14.483 1.00 48.47 268 ARG A C 1
ATOM 1969 O O . ARG A 1 268 ? 33.658 19.498 13.701 1.00 48.47 268 ARG A O 1
ATOM 1976 N N . PRO A 1 269 ? 33.739 20.483 15.721 1.00 49.12 269 PRO A N 1
ATOM 1977 C CA . PRO A 1 269 ? 34.724 19.548 16.258 1.00 49.12 269 PRO A CA 1
ATOM 1978 C C . PRO A 1 269 ? 34.101 18.153 16.424 1.00 49.12 269 PRO A C 1
ATOM 1980 O O . PRO A 1 269 ? 32.961 18.018 16.873 1.00 49.12 269 PRO A O 1
ATOM 1983 N N . LYS A 1 270 ? 34.844 17.116 16.017 1.00 45.38 270 LYS A N 1
ATOM 1984 C CA . LYS A 1 270 ? 34.460 15.706 16.177 1.00 45.38 270 LYS A CA 1
ATOM 1985 C C . LYS A 1 270 ? 34.370 15.366 17.668 1.00 45.38 270 LYS A C 1
ATOM 1987 O O . LYS A 1 270 ? 35.287 15.667 18.425 1.00 45.38 270 LYS A O 1
ATOM 1992 N N . ALA A 1 271 ? 33.269 14.738 18.073 1.00 45.97 271 ALA A N 1
ATOM 1993 C CA . ALA A 1 271 ? 33.078 14.252 19.435 1.00 45.97 271 ALA A CA 1
ATOM 1994 C C . ALA A 1 271 ? 34.011 13.051 19.732 1.00 45.97 271 ALA A C 1
ATOM 1996 O O . ALA A 1 271 ? 34.215 12.220 18.846 1.00 45.97 271 ALA A O 1
ATOM 1997 N N . PRO A 1 272 ? 34.530 12.907 20.966 1.00 47.44 272 PRO A N 1
ATOM 1998 C CA . PRO A 1 272 ? 35.545 11.912 21.354 1.00 47.44 272 PRO A CA 1
ATOM 1999 C C . PRO A 1 272 ? 35.022 10.464 21.500 1.00 47.44 272 PRO A C 1
ATOM 2001 O O . PRO A 1 272 ? 35.620 9.645 22.192 1.00 47.44 272 PRO A O 1
ATOM 2004 N N . SER A 1 273 ? 33.897 10.115 20.869 1.00 49.88 273 SER A N 1
ATOM 2005 C CA . SER A 1 273 ? 33.215 8.834 21.112 1.00 49.88 273 SER A CA 1
ATOM 2006 C C . SER A 1 273 ? 33.794 7.639 20.339 1.00 49.88 273 SER A C 1
ATOM 2008 O O . SER A 1 273 ? 33.488 6.500 20.695 1.00 49.88 273 SER A O 1
ATOM 2010 N N . ASP A 1 274 ? 34.618 7.857 19.311 1.00 49.22 274 ASP A N 1
ATOM 2011 C CA . ASP A 1 274 ? 35.098 6.768 18.441 1.00 49.22 274 ASP A CA 1
ATOM 2012 C C . ASP A 1 274 ? 36.338 6.027 18.980 1.00 49.22 274 ASP A C 1
ATOM 2014 O O . ASP A 1 274 ? 36.577 4.876 18.605 1.00 49.22 274 ASP A O 1
ATOM 2018 N N . ASP A 1 275 ? 37.091 6.608 19.922 1.00 51.59 275 ASP A N 1
ATOM 2019 C CA . ASP A 1 275 ? 38.315 5.979 20.453 1.00 51.59 275 ASP A CA 1
ATOM 2020 C C . ASP A 1 275 ? 38.043 4.858 21.473 1.00 51.59 275 ASP A C 1
ATOM 2022 O O . ASP A 1 275 ? 38.807 3.891 21.580 1.00 51.59 275 ASP A O 1
ATOM 2026 N N . LEU A 1 276 ? 36.904 4.899 22.172 1.00 53.50 276 LEU A N 1
ATOM 2027 C CA . LEU A 1 276 ? 36.529 3.849 23.131 1.00 53.50 276 LEU A CA 1
ATOM 2028 C C . LEU A 1 276 ? 36.112 2.539 22.443 1.00 53.50 276 LEU A C 1
ATOM 2030 O O . LEU A 1 276 ? 36.340 1.453 22.983 1.00 53.50 276 LEU A O 1
ATOM 2034 N N . ALA A 1 277 ? 35.564 2.614 21.227 1.00 52.16 277 ALA A N 1
ATOM 2035 C CA . ALA A 1 277 ? 35.186 1.434 20.447 1.00 52.16 277 ALA A CA 1
ATOM 2036 C C . ALA A 1 277 ? 36.398 0.703 19.836 1.00 52.16 277 ALA A C 1
ATOM 2038 O O . ALA A 1 277 ? 36.285 -0.466 19.443 1.00 52.16 277 ALA A O 1
ATOM 2039 N N . ARG A 1 278 ? 37.559 1.371 19.767 1.00 52.28 278 ARG A N 1
ATOM 2040 C CA . ARG A 1 278 ? 38.807 0.793 19.255 1.00 52.28 278 ARG A CA 1
ATOM 2041 C C . ARG A 1 278 ? 39.585 0.049 20.342 1.00 52.28 278 ARG A C 1
ATOM 2043 O O . ARG A 1 278 ? 40.052 -1.054 20.078 1.00 52.28 278 ARG A O 1
ATOM 2050 N N . ARG A 1 279 ? 39.623 0.572 21.577 1.00 50.44 279 ARG A N 1
ATOM 2051 C CA . ARG A 1 279 ? 40.302 -0.091 22.712 1.00 50.44 279 ARG A CA 1
ATOM 2052 C C . ARG A 1 279 ? 39.667 -1.420 23.133 1.00 50.44 279 ARG A C 1
ATOM 2054 O O . ARG A 1 279 ? 40.382 -2.348 23.477 1.00 50.44 279 ARG A O 1
ATOM 2061 N N . ARG A 1 280 ? 38.344 -1.577 23.017 1.00 54.03 280 ARG A N 1
ATOM 2062 C CA . ARG A 1 280 ? 37.672 -2.840 23.399 1.00 54.03 280 ARG A CA 1
ATOM 2063 C C . ARG A 1 280 ? 37.901 -4.012 22.437 1.00 54.03 280 ARG A C 1
ATOM 2065 O O . ARG A 1 280 ? 37.505 -5.130 22.750 1.00 54.03 280 ARG A O 1
ATOM 2072 N N . ARG A 1 281 ? 38.503 -3.784 21.263 1.00 50.19 281 ARG A N 1
ATOM 2073 C CA . ARG A 1 281 ? 38.795 -4.853 20.289 1.00 50.19 281 ARG A CA 1
ATOM 2074 C C . ARG A 1 281 ? 40.207 -5.431 20.400 1.00 50.19 281 ARG A C 1
ATOM 2076 O O . ARG A 1 281 ? 40.427 -6.500 19.845 1.00 50.19 281 ARG A O 1
ATOM 2083 N N . SER A 1 282 ? 41.121 -4.791 21.130 1.00 43.16 282 SER A N 1
ATOM 2084 C CA . SER A 1 282 ? 42.497 -5.280 21.308 1.00 43.16 282 SER A CA 1
ATOM 2085 C C . SER A 1 282 ? 42.704 -6.168 22.540 1.00 43.16 282 SER A C 1
ATOM 2087 O O . SER A 1 282 ? 43.723 -6.832 22.624 1.00 43.16 282 SER A O 1
ATOM 2089 N N . GLU A 1 283 ? 41.747 -6.241 23.470 1.00 47.88 283 GLU A N 1
ATOM 2090 C CA . GLU A 1 283 ? 41.874 -7.045 24.705 1.00 47.88 283 GLU A CA 1
ATOM 2091 C C . GLU A 1 283 ? 41.398 -8.504 24.553 1.00 47.88 283 GLU A C 1
ATOM 2093 O O . GLU A 1 283 ? 41.370 -9.253 25.521 1.00 47.88 283 GLU A O 1
ATOM 2098 N N . ARG A 1 284 ? 41.004 -8.933 23.344 1.00 49.25 284 ARG A N 1
ATOM 2099 C CA . ARG A 1 284 ? 40.454 -10.283 23.095 1.00 49.25 284 ARG A CA 1
ATOM 2100 C C . ARG A 1 284 ? 41.419 -11.264 22.427 1.00 49.25 284 ARG A C 1
ATOM 2102 O O . ARG A 1 284 ? 40.996 -12.356 22.064 1.00 49.25 284 ARG A O 1
ATOM 2109 N N . ALA A 1 285 ? 42.675 -10.870 22.253 1.00 49.06 285 ALA A N 1
ATOM 2110 C CA . ALA A 1 285 ? 43.735 -11.698 21.688 1.00 49.06 285 ALA A CA 1
ATOM 2111 C C . ALA A 1 285 ? 44.923 -11.702 22.658 1.00 49.06 285 ALA A C 1
ATOM 2113 O O . ALA A 1 285 ? 45.907 -10.997 22.456 1.00 49.06 285 ALA A O 1
ATOM 2114 N N . GLY A 1 286 ? 44.772 -12.436 23.755 1.00 43.72 286 GLY A N 1
ATOM 2115 C CA . GLY A 1 286 ? 45.853 -12.766 24.674 1.00 43.72 286 GLY A CA 1
ATOM 2116 C C . GLY A 1 286 ? 45.806 -14.264 24.922 1.00 43.72 286 GLY A C 1
ATOM 2117 O O . GLY A 1 286 ? 44.939 -14.723 25.660 1.00 43.72 286 GLY A O 1
ATOM 2118 N N . ASP A 1 287 ? 46.683 -14.990 24.230 1.00 41.88 287 ASP A N 1
ATOM 2119 C CA . ASP A 1 287 ? 47.093 -16.351 24.572 1.00 41.88 287 ASP A CA 1
ATOM 2120 C C . ASP A 1 287 ? 47.761 -16.316 25.949 1.00 41.88 287 ASP A C 1
ATOM 2122 O O . ASP A 1 287 ? 48.676 -15.520 26.168 1.00 41.88 287 ASP A O 1
ATOM 2126 N N . ASP A 1 288 ? 47.299 -17.171 26.857 1.00 44.66 288 ASP A N 1
ATOM 2127 C CA . ASP A 1 288 ? 47.888 -17.391 28.177 1.00 44.66 288 ASP A CA 1
ATOM 2128 C C . ASP A 1 288 ? 48.598 -18.758 28.151 1.00 44.66 288 ASP A C 1
ATOM 2130 O O . ASP A 1 288 ? 47.920 -19.791 28.116 1.00 44.66 288 ASP A O 1
ATOM 2134 N N . PRO A 1 289 ? 49.939 -18.815 28.050 1.00 47.44 289 PRO A N 1
ATOM 2135 C CA . PRO A 1 289 ? 50.665 -20.066 27.919 1.00 47.44 289 PRO A CA 1
ATOM 2136 C C . PRO A 1 289 ? 51.258 -20.482 29.268 1.00 47.44 289 PRO A C 1
ATOM 2138 O O . PRO A 1 289 ? 52.472 -20.491 29.389 1.00 47.44 289 PRO A O 1
ATOM 2141 N N . ASP A 1 290 ? 50.442 -20.812 30.276 1.00 44.38 290 ASP A N 1
ATOM 2142 C CA . ASP A 1 290 ? 50.954 -21.368 31.546 1.00 44.38 290 ASP A CA 1
ATOM 2143 C C . ASP A 1 290 ? 49.901 -22.156 32.367 1.00 44.38 290 ASP A C 1
ATOM 2145 O O . ASP A 1 290 ? 49.789 -22.021 33.586 1.00 44.38 290 ASP A O 1
ATOM 2149 N N . GLU A 1 291 ? 49.142 -23.064 31.736 1.00 39.09 291 GLU A N 1
ATOM 2150 C CA . GLU A 1 291 ? 48.375 -24.074 32.488 1.00 39.09 291 GLU A CA 1
ATOM 2151 C C . GLU A 1 291 ? 49.165 -25.382 32.660 1.00 39.09 291 GLU A C 1
ATOM 2153 O O . GLU A 1 291 ? 49.373 -26.178 31.743 1.00 39.09 291 GLU A O 1
ATOM 2158 N N . THR A 1 292 ? 49.606 -25.607 33.897 1.00 45.97 292 THR A N 1
ATOM 2159 C CA . THR A 1 292 ? 50.266 -26.828 34.370 1.00 45.97 292 THR A CA 1
ATOM 2160 C C . THR A 1 292 ? 49.254 -27.986 34.453 1.00 45.97 292 THR A C 1
ATOM 2162 O O . THR A 1 292 ? 48.156 -27.793 34.979 1.00 45.97 292 THR A O 1
ATOM 2165 N N . PRO A 1 293 ? 49.580 -29.220 34.018 1.00 44.88 293 PRO A N 1
ATOM 2166 C CA . PRO A 1 293 ? 48.624 -30.324 34.045 1.00 44.88 293 PRO A CA 1
ATOM 2167 C C . PRO A 1 293 ? 48.381 -30.819 35.479 1.00 44.88 293 PRO A C 1
ATOM 2169 O O . PRO A 1 293 ? 49.252 -31.422 36.114 1.00 44.88 293 PRO A O 1
ATOM 2172 N N . LEU A 1 294 ? 47.167 -30.593 35.986 1.00 43.22 294 LEU A N 1
ATOM 2173 C CA . LEU A 1 294 ? 46.707 -31.124 37.266 1.00 43.22 294 LEU A CA 1
ATOM 2174 C C . LEU A 1 294 ? 46.581 -32.653 37.202 1.00 43.22 294 LEU A C 1
ATOM 2176 O O . LEU A 1 294 ? 45.784 -33.220 36.454 1.00 43.22 294 LEU A O 1
ATOM 2180 N N . ARG A 1 295 ? 47.392 -33.314 38.032 1.00 38.44 295 ARG A N 1
ATOM 2181 C CA . ARG A 1 295 ? 47.357 -34.753 38.301 1.00 38.44 295 ARG A CA 1
ATOM 2182 C C . ARG A 1 295 ? 46.001 -35.166 38.881 1.00 38.44 295 ARG A C 1
ATOM 2184 O O . ARG A 1 295 ? 45.517 -34.582 39.846 1.00 38.44 295 ARG A O 1
ATOM 2191 N N . PHE A 1 296 ? 45.448 -36.231 38.307 1.00 38.88 296 PHE A N 1
ATOM 2192 C CA . PHE A 1 296 ? 44.243 -36.923 38.750 1.00 38.88 296 PHE A CA 1
ATOM 2193 C C . PHE A 1 296 ? 44.353 -37.375 40.213 1.00 38.88 296 PHE A C 1
ATOM 2195 O O . PHE A 1 296 ? 45.159 -38.246 40.542 1.00 38.88 296 PHE A O 1
ATOM 2202 N N . LEU A 1 297 ? 43.498 -36.826 41.076 1.00 49.88 297 LEU A N 1
ATOM 2203 C CA . LEU A 1 297 ? 43.144 -37.445 42.351 1.00 49.88 297 LEU A CA 1
ATOM 2204 C C . LEU A 1 297 ? 41.874 -38.294 42.164 1.00 49.88 297 LEU A C 1
ATOM 2206 O O . LEU A 1 297 ? 40.989 -37.904 41.396 1.00 49.88 297 LEU A O 1
ATOM 2210 N N . PRO A 1 298 ? 41.760 -39.450 42.840 1.00 49.50 298 PRO A N 1
ATOM 2211 C CA . PRO A 1 298 ? 40.600 -40.322 42.717 1.00 49.50 298 PRO A CA 1
ATOM 2212 C C . PRO A 1 298 ? 39.346 -39.637 43.273 1.00 49.50 298 PRO A C 1
ATOM 2214 O O . PRO A 1 298 ? 39.304 -39.196 44.422 1.00 49.50 298 PRO A O 1
ATOM 2217 N N . PHE A 1 299 ? 38.308 -39.558 42.440 1.00 46.56 299 PHE A N 1
ATOM 2218 C CA . PHE A 1 299 ? 37.000 -39.038 42.819 1.00 46.56 299 PHE A CA 1
ATOM 2219 C C . PHE A 1 299 ? 36.363 -39.938 43.885 1.00 46.56 299 PHE A C 1
ATOM 2221 O O . PHE A 1 299 ? 36.043 -41.097 43.633 1.00 46.56 299 PHE A O 1
ATOM 2228 N N . SER A 1 300 ? 36.146 -39.380 45.076 1.00 60.22 300 SER A N 1
ATOM 2229 C CA . SER A 1 300 ? 35.290 -39.979 46.101 1.00 60.22 300 SER A CA 1
ATOM 2230 C C . SER A 1 300 ? 33.862 -40.146 45.564 1.00 60.22 300 SER A C 1
ATOM 2232 O O . SER A 1 300 ? 33.332 -39.252 44.896 1.00 60.22 300 SER A O 1
ATOM 2234 N N . ALA A 1 301 ? 33.218 -41.272 45.889 1.00 59.06 301 ALA A N 1
ATOM 2235 C CA . ALA A 1 301 ? 31.846 -41.598 45.490 1.00 59.06 301 ALA A CA 1
ATOM 2236 C C . ALA A 1 301 ? 30.826 -40.492 45.845 1.00 59.06 301 ALA A C 1
ATOM 2238 O O . ALA A 1 301 ? 29.828 -40.323 45.141 1.00 59.06 301 ALA A O 1
ATOM 2239 N N . SER A 1 302 ? 31.115 -39.670 46.858 1.00 61.09 302 SER A N 1
ATOM 2240 C CA . SER A 1 302 ? 30.276 -38.534 47.258 1.00 61.09 302 SER A CA 1
ATOM 2241 C C . SER A 1 302 ? 30.236 -37.407 46.215 1.00 61.09 302 SER A C 1
ATOM 2243 O O . SER A 1 302 ? 29.216 -36.737 46.074 1.00 61.09 302 SER A O 1
ATOM 2245 N N . ALA A 1 303 ? 31.296 -37.221 45.419 1.00 59.66 303 ALA A N 1
ATOM 2246 C CA . ALA A 1 303 ? 31.342 -36.182 44.385 1.00 59.66 303 ALA A CA 1
ATOM 2247 C C . ALA A 1 303 ? 30.440 -36.509 43.181 1.00 59.66 303 ALA A C 1
ATOM 2249 O O . ALA A 1 303 ? 29.867 -35.609 42.568 1.00 59.66 303 ALA A O 1
ATOM 2250 N N . SER A 1 304 ? 30.255 -37.798 42.873 1.00 63.91 304 SER A N 1
ATOM 2251 C CA . SER A 1 304 ? 29.360 -38.234 41.791 1.00 63.91 304 SER A CA 1
ATOM 2252 C C . SER A 1 304 ? 27.884 -38.005 42.121 1.00 63.91 304 SER A C 1
ATOM 2254 O O . SER A 1 304 ? 27.089 -37.745 41.218 1.00 63.91 304 SER A O 1
ATOM 2256 N N . LEU A 1 305 ? 27.515 -38.064 43.403 1.00 75.06 305 LEU A N 1
ATOM 2257 C CA . LEU A 1 305 ? 26.146 -37.815 43.854 1.00 75.06 305 LEU A CA 1
ATOM 2258 C C . LEU A 1 305 ? 25.803 -36.322 43.759 1.00 75.06 305 LEU A C 1
ATOM 2260 O O . LEU A 1 305 ? 24.813 -35.967 43.124 1.00 75.06 305 LEU A O 1
ATOM 2264 N N . VAL A 1 306 ? 26.701 -35.453 44.236 1.00 73.88 306 VAL A N 1
ATOM 2265 C CA . VAL A 1 306 ? 26.560 -33.988 44.122 1.00 73.88 306 VAL A CA 1
ATOM 2266 C C . VAL A 1 306 ? 26.548 -33.532 42.658 1.00 73.88 306 VAL A C 1
ATOM 2268 O O . VAL A 1 306 ? 25.805 -32.621 42.290 1.00 73.88 306 VAL A O 1
ATOM 2271 N N . LEU A 1 307 ? 27.333 -34.177 41.787 1.00 74.00 307 LEU A N 1
ATOM 2272 C CA . LEU A 1 307 ? 27.323 -33.874 40.355 1.00 74.00 307 LEU A CA 1
ATOM 2273 C C . LEU A 1 307 ? 26.002 -34.296 39.692 1.00 74.00 307 LEU A C 1
ATOM 2275 O O . LEU A 1 307 ? 25.468 -33.538 38.884 1.00 74.00 307 LEU A O 1
ATOM 2279 N N . ARG A 1 308 ? 25.454 -35.471 40.036 1.00 75.88 308 ARG A N 1
ATOM 2280 C CA . ARG A 1 308 ? 24.149 -35.927 39.523 1.00 75.88 308 ARG A CA 1
ATOM 2281 C C . ARG A 1 308 ? 23.011 -35.029 39.986 1.00 75.88 308 ARG A C 1
ATOM 2283 O O . ARG A 1 308 ? 22.159 -34.692 39.171 1.00 75.88 308 ARG A O 1
ATOM 2290 N N . GLU A 1 309 ? 23.031 -34.602 41.242 1.00 80.69 309 GLU A N 1
ATOM 2291 C CA . GLU A 1 309 ? 22.022 -33.703 41.803 1.00 80.69 309 GLU A CA 1
ATOM 2292 C C . GLU A 1 309 ? 22.072 -32.323 41.130 1.00 80.69 309 GLU A C 1
ATOM 2294 O O . GLU A 1 309 ? 21.058 -31.846 40.625 1.00 80.69 309 GLU A O 1
ATOM 2299 N N . ARG A 1 310 ? 23.271 -31.748 40.943 1.00 78.00 310 ARG A N 1
ATOM 2300 C CA . ARG A 1 310 ? 23.439 -30.493 40.185 1.00 78.00 310 ARG A CA 1
ATOM 2301 C C . ARG A 1 310 ? 23.089 -30.616 38.702 1.00 78.00 310 ARG A C 1
ATOM 2303 O O . ARG A 1 310 ? 22.648 -29.638 38.099 1.00 78.00 310 ARG A O 1
ATOM 2310 N N . LEU A 1 311 ? 23.302 -31.780 38.086 1.00 80.88 311 LEU A N 1
ATOM 2311 C CA . LEU A 1 311 ? 22.893 -32.033 36.701 1.00 80.88 311 LEU A CA 1
ATOM 2312 C C . LEU A 1 311 ? 21.374 -32.184 36.579 1.00 80.88 311 LEU A C 1
ATOM 2314 O O . LEU A 1 311 ? 20.808 -31.670 35.616 1.00 80.88 311 LEU A O 1
ATOM 2318 N N . ALA A 1 312 ? 20.716 -32.814 37.555 1.00 77.50 312 ALA A N 1
ATOM 2319 C CA . ALA A 1 312 ? 19.260 -32.911 37.623 1.00 77.50 312 ALA A CA 1
ATOM 2320 C C . ALA A 1 312 ? 18.615 -31.536 37.862 1.00 77.50 312 ALA A C 1
ATOM 2322 O O . ALA A 1 312 ? 17.659 -31.182 37.176 1.00 77.50 312 ALA A O 1
ATOM 2323 N N . GLU A 1 313 ? 19.191 -30.712 38.738 1.00 74.19 313 GLU A N 1
ATOM 2324 C CA . GLU A 1 313 ? 18.747 -29.336 38.985 1.00 74.19 313 GLU A CA 1
ATOM 2325 C C . GLU A 1 313 ? 18.942 -28.446 37.742 1.00 74.19 313 GLU A C 1
ATOM 2327 O O . GLU A 1 313 ? 18.038 -27.716 37.333 1.00 74.19 313 GLU A O 1
ATOM 2332 N N . ARG A 1 314 ? 20.074 -28.584 37.031 1.00 69.50 314 ARG A N 1
ATOM 2333 C CA . ARG A 1 314 ? 20.280 -27.933 35.722 1.00 69.50 314 ARG A CA 1
ATOM 2334 C C . ARG A 1 314 ? 19.333 -28.440 34.636 1.00 69.50 314 ARG A C 1
ATOM 2336 O O . ARG A 1 314 ? 18.989 -27.663 33.746 1.00 69.50 314 ARG A O 1
ATOM 2343 N N . ALA A 1 315 ? 18.942 -29.712 34.670 1.00 73.75 315 ALA A N 1
ATOM 2344 C CA . ALA A 1 315 ? 17.973 -30.282 33.738 1.00 73.75 315 ALA A CA 1
ATOM 2345 C C . ALA A 1 315 ? 16.555 -29.766 34.026 1.00 73.75 315 ALA A C 1
ATOM 2347 O O . ALA A 1 315 ? 15.852 -29.396 33.088 1.00 73.75 315 ALA A O 1
ATOM 2348 N N . ALA A 1 316 ? 16.178 -29.634 35.300 1.00 73.94 316 ALA A N 1
ATOM 2349 C CA . ALA A 1 316 ? 14.913 -29.040 35.726 1.00 73.94 316 ALA A CA 1
ATOM 2350 C C . ALA A 1 316 ? 14.826 -27.547 35.359 1.00 73.94 316 ALA A C 1
ATOM 2352 O O . ALA A 1 316 ? 13.809 -27.099 34.839 1.00 73.94 316 ALA A O 1
ATOM 2353 N N . LEU A 1 317 ? 15.922 -26.793 35.503 1.00 70.12 317 LEU A N 1
ATOM 2354 C CA . LEU A 1 317 ? 16.004 -25.396 35.048 1.00 70.12 317 LEU A CA 1
ATOM 2355 C C . LEU A 1 317 ? 16.037 -25.252 33.512 1.00 70.12 317 LEU A C 1
ATOM 2357 O O . LEU A 1 317 ? 15.746 -24.180 32.984 1.00 70.12 317 LEU A O 1
ATOM 2361 N N . ARG A 1 318 ? 16.387 -26.319 32.779 1.00 55.25 318 ARG A N 1
ATOM 2362 C CA . ARG A 1 318 ? 16.342 -26.389 31.305 1.00 55.25 318 ARG A CA 1
ATOM 2363 C C . ARG A 1 318 ? 15.031 -26.937 30.751 1.00 55.25 318 ARG A C 1
ATOM 2365 O O . ARG A 1 318 ? 14.859 -26.884 29.532 1.00 55.25 318 ARG A O 1
ATOM 2372 N N . ALA A 1 319 ? 14.119 -27.418 31.595 1.00 51.03 319 ALA A N 1
ATOM 2373 C CA . ALA A 1 319 ? 12.761 -27.774 31.203 1.00 51.03 319 ALA A CA 1
ATOM 2374 C C . ALA A 1 319 ? 11.959 -26.492 30.912 1.00 51.03 319 ALA A C 1
ATOM 2376 O O . ALA A 1 319 ? 11.066 -26.082 31.646 1.00 51.03 319 ALA A O 1
ATOM 2377 N N . VAL A 1 320 ? 12.342 -25.814 29.831 1.00 46.88 320 VAL A N 1
ATOM 2378 C CA . VAL A 1 320 ? 11.610 -24.698 29.245 1.00 46.88 320 VAL A CA 1
ATOM 2379 C C . VAL A 1 320 ? 10.318 -25.294 28.677 1.00 46.88 320 VAL A C 1
ATOM 2381 O O . VAL A 1 320 ? 10.411 -26.248 27.898 1.00 46.88 320 VAL A O 1
ATOM 2384 N N . PRO A 1 321 ? 9.123 -24.786 29.040 1.00 50.31 321 PRO A N 1
ATOM 2385 C CA . PRO A 1 321 ? 7.885 -25.213 28.393 1.00 50.31 321 PRO A CA 1
ATOM 2386 C C . PRO A 1 321 ? 8.051 -25.071 26.874 1.00 50.31 321 PRO A C 1
ATOM 2388 O O . PRO A 1 321 ? 8.747 -24.147 26.439 1.00 50.31 321 PRO A O 1
ATOM 2391 N N . PRO A 1 322 ? 7.484 -25.979 26.059 1.00 37.56 322 PRO A N 1
ATOM 2392 C CA . PRO A 1 322 ? 7.710 -25.989 24.619 1.00 37.56 322 PRO A CA 1
ATOM 2393 C C . PRO A 1 322 ? 7.478 -24.584 24.071 1.00 37.56 322 PRO A C 1
ATOM 2395 O O . PRO A 1 322 ? 6.388 -24.028 24.205 1.00 37.56 322 PRO A O 1
ATOM 2398 N N . ARG A 1 323 ? 8.548 -23.986 23.527 1.00 38.09 323 ARG A N 1
ATOM 2399 C CA . ARG A 1 323 ? 8.498 -22.649 22.943 1.00 38.09 323 ARG A CA 1
ATOM 2400 C C . ARG A 1 323 ? 7.343 -22.633 21.957 1.00 38.09 323 ARG A C 1
ATOM 2402 O O . ARG A 1 323 ? 7.312 -23.439 21.027 1.00 38.09 323 ARG A O 1
ATOM 2409 N N . THR A 1 324 ? 6.409 -21.716 22.185 1.00 42.94 324 THR A N 1
ATOM 2410 C CA . THR A 1 324 ? 5.373 -21.343 21.232 1.00 42.94 324 THR A CA 1
ATOM 2411 C C . THR A 1 324 ? 6.019 -21.269 19.857 1.00 42.94 324 THR A C 1
ATOM 2413 O O . THR A 1 324 ? 7.021 -20.569 19.701 1.00 42.94 324 THR A O 1
ATOM 2416 N N . ARG A 1 325 ? 5.489 -22.078 18.931 1.00 34.78 325 ARG A N 1
ATOM 2417 C CA . ARG A 1 325 ? 5.891 -22.244 17.528 1.00 34.78 325 ARG A CA 1
ATOM 2418 C C . ARG A 1 325 ? 6.675 -21.024 17.048 1.00 34.78 325 ARG A C 1
ATOM 2420 O O . ARG A 1 325 ? 6.104 -19.937 16.979 1.00 34.78 325 ARG A O 1
ATOM 2427 N N . GLU A 1 326 ? 7.973 -21.204 16.801 1.00 36.31 326 GLU A N 1
ATOM 2428 C CA . GLU A 1 326 ? 8.862 -20.147 16.327 1.00 36.31 326 GLU A CA 1
ATOM 2429 C C . GLU A 1 326 ? 8.205 -19.492 15.114 1.00 36.31 326 GLU A C 1
ATOM 2431 O O . GLU A 1 326 ? 8.072 -20.092 14.046 1.00 36.31 326 GLU A O 1
ATOM 2436 N N . VAL A 1 327 ? 7.683 -18.283 15.327 1.00 38.62 327 VAL A N 1
ATOM 2437 C CA . VAL A 1 327 ? 7.133 -17.460 14.263 1.00 38.62 327 VAL A CA 1
ATOM 2438 C C . VAL A 1 327 ? 8.323 -17.160 13.376 1.00 38.62 327 VAL A C 1
ATOM 2440 O O . VAL A 1 327 ? 9.167 -16.336 13.727 1.00 38.62 327 VAL A O 1
ATOM 2443 N N . VAL A 1 328 ? 8.417 -17.875 12.256 1.00 36.09 328 VAL A N 1
ATOM 2444 C CA . VAL A 1 328 ? 9.327 -17.540 11.168 1.00 36.09 328 VAL A CA 1
ATOM 2445 C C . VAL A 1 328 ? 8.997 -16.101 10.803 1.00 36.09 328 VAL A C 1
ATOM 2447 O O . VAL A 1 328 ? 7.975 -15.836 10.169 1.00 36.09 328 VAL 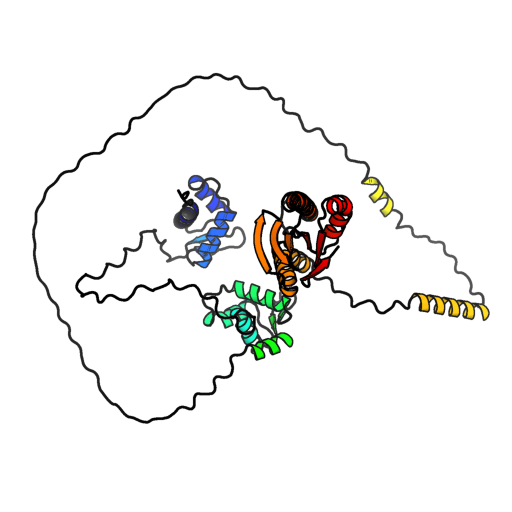A O 1
ATOM 2450 N N . LEU A 1 329 ? 9.806 -15.160 11.297 1.00 36.91 329 LEU A N 1
ATOM 2451 C CA . LEU A 1 329 ? 9.606 -13.746 11.030 1.00 36.91 329 LEU A CA 1
ATOM 2452 C C . LEU A 1 329 ? 9.636 -13.595 9.506 1.00 36.91 329 LEU A C 1
ATOM 2454 O O . LEU A 1 329 ? 10.640 -13.963 8.885 1.00 36.91 329 LEU A O 1
ATOM 2458 N N . PRO A 1 330 ? 8.544 -13.120 8.881 1.00 42.50 330 PRO A N 1
ATOM 2459 C CA . PRO A 1 330 ? 8.510 -12.946 7.442 1.00 42.50 330 PRO A CA 1
ATOM 2460 C C . PRO A 1 330 ? 9.708 -12.096 7.017 1.00 42.50 330 PRO A C 1
ATOM 2462 O O . PRO A 1 330 ? 10.118 -11.181 7.739 1.00 42.50 330 PRO A O 1
ATOM 2465 N N . ARG A 1 331 ? 10.285 -12.394 5.845 1.00 47.97 331 ARG A N 1
ATOM 2466 C CA . ARG A 1 331 ? 11.368 -11.576 5.276 1.00 47.97 331 ARG A CA 1
ATOM 2467 C C . ARG A 1 331 ? 10.975 -10.097 5.352 1.00 47.97 331 ARG A C 1
ATOM 2469 O O . ARG A 1 331 ? 9.814 -9.764 5.130 1.00 47.97 331 ARG A O 1
ATOM 2476 N N . ARG A 1 332 ? 11.945 -9.233 5.668 1.00 53.81 332 ARG A N 1
ATOM 2477 C CA . ARG A 1 332 ? 11.770 -7.798 5.968 1.00 53.81 332 ARG A CA 1
ATOM 2478 C C . ARG A 1 332 ? 10.802 -7.086 5.004 1.00 53.81 332 ARG A C 1
ATOM 2480 O O . ARG A 1 332 ? 9.919 -6.372 5.463 1.00 53.81 332 ARG A O 1
ATOM 2487 N N . ASP A 1 333 ? 10.871 -7.411 3.714 1.00 57.97 333 ASP A N 1
ATOM 2488 C CA . ASP A 1 333 ? 10.004 -6.869 2.656 1.00 57.97 333 ASP A CA 1
ATOM 2489 C C . ASP A 1 333 ? 8.514 -7.237 2.808 1.00 57.97 333 ASP A C 1
ATOM 2491 O O . ASP A 1 333 ? 7.626 -6.452 2.475 1.00 57.97 333 ASP A O 1
ATOM 2495 N N . VAL A 1 334 ? 8.211 -8.434 3.320 1.00 57.84 334 VAL A N 1
ATOM 2496 C CA . VAL A 1 334 ? 6.836 -8.879 3.603 1.00 57.84 334 VAL A CA 1
ATOM 2497 C C . VAL A 1 334 ? 6.295 -8.144 4.829 1.00 57.84 334 VAL A C 1
ATOM 2499 O O . VAL A 1 334 ? 5.142 -7.714 4.813 1.00 57.84 334 VAL A O 1
ATOM 2502 N N . LEU A 1 335 ? 7.139 -7.926 5.846 1.00 62.91 335 LEU A N 1
ATOM 2503 C CA . LEU A 1 335 ? 6.780 -7.160 7.044 1.00 62.91 335 LEU A CA 1
ATOM 2504 C C . LEU A 1 335 ? 6.567 -5.661 6.760 1.00 62.91 335 LEU A C 1
ATOM 2506 O O . LEU A 1 335 ? 5.678 -5.027 7.328 1.00 62.91 335 LEU A O 1
ATOM 2510 N N . GLN A 1 336 ? 7.350 -5.083 5.853 1.00 72.00 336 GLN A N 1
ATOM 2511 C CA . GLN A 1 336 ? 7.176 -3.687 5.436 1.00 72.00 336 GLN A CA 1
ATOM 2512 C C . GLN A 1 336 ? 5.997 -3.508 4.474 1.00 72.00 336 GLN A C 1
ATOM 2514 O O . GLN A 1 336 ? 5.374 -2.450 4.441 1.00 72.00 336 GLN A O 1
ATOM 2519 N N . GLY A 1 337 ? 5.654 -4.546 3.707 1.00 84.00 337 GLY A N 1
ATOM 2520 C CA . GLY A 1 337 ? 4.498 -4.526 2.818 1.00 84.00 337 GLY A CA 1
ATOM 2521 C C . GLY A 1 337 ? 3.178 -4.352 3.570 1.00 84.00 337 GLY A C 1
ATOM 2522 O O . GLY A 1 337 ? 2.404 -3.463 3.223 1.00 84.00 337 GLY A O 1
ATOM 2523 N N . TRP A 1 338 ? 2.915 -5.170 4.597 1.00 91.00 338 TRP A N 1
ATOM 2524 C CA . TRP A 1 338 ? 1.629 -5.139 5.315 1.00 91.00 338 TRP A CA 1
ATOM 2525 C C . TRP A 1 338 ? 1.455 -3.890 6.181 1.00 91.00 338 TRP A C 1
ATOM 2527 O O . TRP A 1 338 ? 0.335 -3.442 6.373 1.00 91.00 338 TRP A O 1
ATOM 2537 N N . SER A 1 339 ? 2.547 -3.305 6.676 1.00 94.06 339 SER A N 1
ATOM 2538 C CA . SER A 1 339 ? 2.486 -2.189 7.624 1.00 94.06 339 SER A CA 1
ATOM 2539 C C . SER A 1 339 ? 2.169 -0.838 6.976 1.00 94.06 339 SER A C 1
ATOM 2541 O O . SER A 1 339 ? 2.085 0.157 7.685 1.00 94.06 339 SER A O 1
ATOM 2543 N N . ARG A 1 340 ? 1.963 -0.771 5.654 1.00 94.69 340 ARG A N 1
ATOM 2544 C CA . ARG A 1 340 ? 1.575 0.458 4.937 1.00 94.69 340 ARG A CA 1
ATOM 2545 C C . ARG A 1 340 ? 0.205 0.981 5.372 1.00 94.69 340 ARG A C 1
ATOM 2547 O O . ARG A 1 340 ? -0.694 0.190 5.649 1.00 94.69 340 ARG A O 1
ATOM 2554 N N . THR A 1 341 ? 0.021 2.302 5.320 1.00 95.81 341 THR A N 1
ATOM 2555 C CA . THR A 1 341 ? -1.201 2.996 5.765 1.00 95.81 341 THR A CA 1
ATOM 2556 C C . THR A 1 341 ? -2.474 2.410 5.144 1.00 95.81 341 THR A C 1
ATOM 2558 O O . THR A 1 341 ? -3.430 2.139 5.864 1.00 95.81 341 THR A O 1
ATOM 2561 N N . GLN A 1 342 ? -2.472 2.109 3.838 1.00 94.56 342 GLN A N 1
ATOM 2562 C CA . GLN A 1 342 ? -3.638 1.533 3.150 1.00 94.56 342 GLN A CA 1
ATOM 2563 C C . GLN A 1 342 ? -3.998 0.133 3.669 1.00 94.56 342 GLN A C 1
ATOM 2565 O O . GLN A 1 342 ? -5.171 -0.203 3.808 1.00 94.56 342 GLN A O 1
ATOM 2570 N N . ASN A 1 343 ? -2.993 -0.685 3.987 1.00 94.94 343 ASN A N 1
ATOM 2571 C CA . ASN A 1 343 ? -3.204 -2.048 4.472 1.00 94.94 343 ASN A CA 1
ATOM 2572 C C . ASN A 1 343 ? -3.703 -2.050 5.922 1.00 94.94 343 ASN A C 1
ATOM 2574 O O . ASN A 1 343 ? -4.601 -2.821 6.259 1.00 94.94 343 ASN A O 1
ATOM 2578 N N . VAL A 1 344 ? -3.176 -1.150 6.758 1.00 97.00 344 VAL A N 1
ATOM 2579 C CA . VAL A 1 344 ? -3.682 -0.928 8.121 1.00 97.00 344 VAL A CA 1
ATOM 2580 C C . VAL A 1 344 ? -5.137 -0.447 8.069 1.00 97.00 344 VAL A C 1
ATOM 2582 O O . VAL A 1 344 ? -5.983 -1.000 8.767 1.00 97.00 344 VAL A O 1
ATOM 2585 N N . ALA A 1 345 ? -5.466 0.504 7.189 1.00 97.12 345 ALA A N 1
ATOM 2586 C CA . ALA A 1 345 ? -6.833 1.005 7.027 1.00 97.12 345 ALA A CA 1
ATOM 2587 C C . ALA A 1 345 ? -7.810 -0.084 6.558 1.00 97.12 345 ALA A C 1
ATOM 2589 O O . ALA A 1 345 ? -8.913 -0.203 7.099 1.00 97.12 345 ALA A O 1
ATOM 2590 N N . ALA A 1 346 ? -7.401 -0.923 5.601 1.00 96.00 346 ALA A N 1
ATOM 2591 C CA . ALA A 1 346 ? -8.203 -2.053 5.137 1.00 96.00 346 ALA A CA 1
ATOM 2592 C C . ALA A 1 346 ? -8.462 -3.079 6.258 1.00 96.00 346 ALA A C 1
ATOM 2594 O O . ALA A 1 346 ? -9.589 -3.559 6.421 1.00 96.00 346 ALA A O 1
ATOM 2595 N N . ALA A 1 347 ? -7.446 -3.381 7.072 1.00 96.62 347 ALA A N 1
ATOM 2596 C CA . ALA A 1 347 ? -7.579 -4.284 8.214 1.00 96.62 347 ALA A CA 1
ATOM 2597 C C . ALA A 1 347 ? -8.516 -3.721 9.297 1.00 96.62 347 ALA A C 1
ATOM 2599 O O . ALA A 1 347 ? -9.373 -4.450 9.800 1.00 96.62 347 ALA A O 1
ATOM 2600 N N . ILE A 1 348 ? -8.411 -2.424 9.605 1.00 98.00 348 ILE A N 1
ATOM 2601 C CA . ILE A 1 348 ? -9.315 -1.727 10.533 1.00 98.00 348 ILE A CA 1
ATOM 2602 C C . ILE A 1 348 ? -10.750 -1.730 10.015 1.00 98.00 348 ILE A C 1
ATOM 2604 O O . ILE A 1 348 ? -11.657 -2.084 10.761 1.00 98.00 348 ILE A O 1
ATOM 2608 N N . THR A 1 349 ? -10.955 -1.406 8.738 1.00 98.00 349 THR A N 1
ATOM 2609 C CA . THR A 1 349 ? -12.277 -1.434 8.092 1.00 98.00 349 THR A CA 1
ATOM 2610 C C . THR A 1 349 ? -12.909 -2.818 8.226 1.00 98.00 349 THR A C 1
ATOM 2612 O O . THR A 1 349 ? -14.020 -2.953 8.728 1.00 98.00 349 THR A O 1
ATOM 2615 N N . THR A 1 350 ? -12.152 -3.866 7.888 1.00 97.12 350 THR A N 1
ATOM 2616 C CA . THR A 1 350 ? -12.603 -5.260 8.012 1.00 97.12 350 THR A CA 1
ATOM 2617 C C . THR A 1 350 ? -12.931 -5.630 9.462 1.00 97.12 350 THR A C 1
ATOM 2619 O O . THR A 1 350 ? -13.905 -6.334 9.732 1.00 97.12 350 THR A O 1
ATOM 2622 N N . TRP A 1 351 ? -12.120 -5.183 10.423 1.00 98.00 351 TRP A N 1
ATOM 2623 C CA . TRP A 1 351 ? -12.365 -5.427 11.843 1.00 98.00 351 TRP A CA 1
ATOM 2624 C C . TRP A 1 351 ? -13.620 -4.705 12.352 1.00 98.00 351 TRP A C 1
ATOM 2626 O O . TRP A 1 351 ? -14.432 -5.341 13.025 1.00 98.00 351 TRP A O 1
ATOM 2636 N N . LEU A 1 352 ? -13.815 -3.436 11.979 1.00 97.94 352 LEU A N 1
ATOM 2637 C CA . LEU A 1 352 ? -15.001 -2.645 12.321 1.00 97.94 352 LEU A CA 1
ATOM 2638 C C . LEU A 1 352 ? -16.270 -3.298 11.771 1.00 97.94 352 LEU A C 1
ATOM 2640 O O . LEU A 1 352 ? -17.209 -3.526 12.529 1.00 97.94 352 LEU A O 1
ATOM 2644 N N . THR A 1 353 ? -16.276 -3.690 10.495 1.00 97.62 353 THR A N 1
ATOM 2645 C CA . THR A 1 353 ? -17.426 -4.366 9.874 1.00 97.62 353 THR A CA 1
ATOM 2646 C C . THR A 1 353 ? -17.751 -5.695 10.554 1.00 97.62 353 THR A C 1
ATOM 2648 O O . THR A 1 353 ? -18.911 -5.961 10.855 1.00 97.62 353 THR A O 1
ATOM 2651 N N . ARG A 1 354 ? -16.744 -6.517 10.889 1.00 97.44 354 ARG A N 1
ATOM 2652 C CA . ARG A 1 354 ? -16.966 -7.778 11.630 1.00 97.44 354 ARG A CA 1
ATOM 2653 C C . ARG A 1 354 ? -17.533 -7.570 13.034 1.00 97.44 354 ARG A C 1
ATOM 2655 O O . ARG A 1 354 ? -18.156 -8.479 13.570 1.00 97.44 354 ARG A O 1
ATOM 2662 N N . ARG A 1 355 ? -17.312 -6.398 13.630 1.00 97.69 355 ARG A N 1
ATOM 2663 C CA . ARG A 1 355 ? -17.892 -5.992 14.916 1.00 97.69 355 ARG A CA 1
ATOM 2664 C C . ARG A 1 355 ? -19.295 -5.381 14.786 1.00 97.69 355 ARG A C 1
ATOM 2666 O O . ARG A 1 355 ? -19.831 -4.929 15.786 1.00 97.69 355 ARG A O 1
ATOM 2673 N N . GLY A 1 356 ? -19.888 -5.368 13.590 1.00 98.00 356 GLY A N 1
ATOM 2674 C CA . GLY A 1 356 ? -21.187 -4.736 13.334 1.00 98.00 356 GLY A CA 1
ATOM 2675 C C . GLY A 1 356 ? -21.104 -3.224 13.107 1.00 98.00 356 GLY A C 1
ATOM 2676 O O . GLY A 1 356 ? -22.132 -2.555 13.039 1.00 98.00 356 GLY A O 1
ATOM 2677 N N . GLY A 1 357 ? -19.895 -2.672 12.981 1.00 97.88 357 GLY A N 1
ATOM 2678 C CA . GLY A 1 357 ? -19.692 -1.266 12.668 1.00 97.88 357 GLY A CA 1
ATOM 2679 C C . GLY A 1 357 ? -19.942 -0.946 11.193 1.00 97.88 357 GLY A C 1
ATOM 2680 O O . GLY A 1 357 ? -19.707 -1.769 10.308 1.00 97.88 357 GLY A O 1
ATOM 2681 N N . THR A 1 358 ? -20.374 0.283 10.915 1.00 98.19 358 THR A N 1
ATOM 2682 C CA . THR A 1 358 ? -20.572 0.798 9.550 1.00 98.19 358 THR A CA 1
ATOM 2683 C C . THR A 1 358 ? -19.557 1.895 9.257 1.00 98.19 358 THR A C 1
ATOM 2685 O O . THR A 1 358 ? -19.561 2.932 9.920 1.00 98.19 358 THR A O 1
ATOM 2688 N N . VAL A 1 359 ? -18.692 1.696 8.260 1.00 97.94 359 VAL A N 1
ATOM 2689 C CA . VAL A 1 359 ? -17.757 2.738 7.806 1.00 97.94 359 VAL A CA 1
ATOM 2690 C C . VAL A 1 359 ? -18.513 3.740 6.936 1.00 97.94 359 VAL A C 1
ATOM 2692 O O . VAL A 1 359 ? -19.108 3.363 5.932 1.00 97.94 359 VAL A O 1
ATOM 2695 N N . ARG A 1 360 ? -18.507 5.016 7.336 1.00 98.00 360 ARG A N 1
ATOM 2696 C CA . ARG A 1 360 ? -19.235 6.100 6.653 1.00 98.00 360 ARG A CA 1
ATOM 2697 C C . ARG A 1 360 ? -18.349 6.883 5.694 1.00 98.00 360 ARG A C 1
ATOM 2699 O O . ARG A 1 360 ? -18.819 7.333 4.654 1.00 98.00 360 ARG A O 1
ATOM 2706 N N . ARG A 1 361 ? -17.085 7.098 6.064 1.00 97.25 361 ARG A N 1
ATOM 2707 C CA . ARG A 1 361 ? -16.150 7.930 5.300 1.00 97.25 361 ARG A CA 1
ATOM 2708 C C . ARG A 1 361 ? -14.723 7.441 5.482 1.00 97.25 361 ARG A C 1
ATOM 2710 O O . ARG A 1 361 ? -14.327 7.094 6.590 1.00 97.25 361 ARG A O 1
ATOM 2717 N N . VAL A 1 362 ? -13.961 7.487 4.396 1.00 96.62 362 VAL A N 1
ATOM 2718 C CA . VAL A 1 362 ? -12.508 7.321 4.385 1.00 96.62 362 VAL A CA 1
ATOM 2719 C C . VAL A 1 362 ? -11.934 8.456 3.546 1.00 96.62 362 VAL A C 1
ATOM 2721 O O . VAL A 1 362 ? -12.364 8.656 2.411 1.00 96.62 362 VAL A O 1
ATOM 2724 N N . THR A 1 363 ? -11.002 9.224 4.100 1.00 95.94 363 THR A N 1
ATOM 2725 C CA . THR A 1 363 ? -10.345 10.333 3.404 1.00 95.94 363 THR A CA 1
ATOM 2726 C C . THR A 1 363 ? -8.838 10.289 3.566 1.00 95.94 363 THR A C 1
ATOM 2728 O O . THR A 1 363 ? -8.319 10.156 4.669 1.00 95.94 363 THR A O 1
ATOM 2731 N N . GLU A 1 364 ? -8.125 10.432 2.453 1.00 90.94 364 GLU A N 1
ATOM 2732 C CA . GLU A 1 364 ? -6.666 10.517 2.433 1.00 90.94 364 GLU A CA 1
ATOM 2733 C C . GLU A 1 364 ? -6.209 11.928 2.818 1.00 90.94 364 GLU A C 1
ATOM 2735 O O . GLU A 1 364 ? -6.608 12.912 2.194 1.00 90.94 364 GLU A O 1
ATOM 2740 N N . GLN A 1 365 ? -5.368 12.030 3.850 1.00 81.44 365 GLN A N 1
ATOM 2741 C CA . GLN A 1 365 ? -4.760 13.282 4.302 1.00 81.44 365 GLN A CA 1
ATOM 2742 C C . GLN A 1 365 ? -3.249 13.088 4.465 1.00 81.44 365 GLN A C 1
ATOM 2744 O O . GLN A 1 365 ? -2.706 12.889 5.553 1.00 81.44 365 GLN A O 1
ATOM 2749 N N . GLY A 1 366 ? -2.548 13.137 3.332 1.00 85.56 366 GLY A N 1
ATOM 2750 C CA . GLY A 1 366 ? -1.100 12.962 3.291 1.00 85.56 366 GLY A CA 1
ATOM 2751 C C . GLY A 1 366 ? -0.681 11.559 3.759 1.00 85.56 366 GLY A C 1
ATOM 2752 O O . GLY A 1 366 ? -1.148 10.574 3.192 1.00 85.56 366 GLY A O 1
ATOM 2753 N N . PRO A 1 367 ? 0.231 11.426 4.742 1.00 87.56 367 PRO A N 1
ATOM 2754 C CA . PRO A 1 367 ? 0.712 10.119 5.194 1.00 87.56 367 PRO A CA 1
ATOM 2755 C C . PRO A 1 367 ? -0.287 9.342 6.069 1.00 87.56 367 PRO A C 1
ATOM 2757 O O . PRO A 1 367 ? -0.041 8.168 6.376 1.00 87.56 367 PRO A O 1
ATOM 2760 N N . ALA A 1 368 ? -1.373 9.994 6.490 1.00 90.56 368 ALA A N 1
ATOM 2761 C CA . ALA A 1 368 ? -2.430 9.419 7.305 1.00 90.56 368 ALA A CA 1
ATOM 2762 C C . ALA A 1 368 ? -3.746 9.307 6.519 1.00 90.56 368 ALA A C 1
ATOM 2764 O O . ALA A 1 368 ? -3.993 10.017 5.540 1.00 90.56 368 ALA A O 1
ATOM 2765 N N . LEU A 1 369 ? -4.580 8.373 6.957 1.00 94.50 369 LEU A N 1
ATOM 2766 C CA . LEU A 1 369 ? -5.931 8.136 6.470 1.00 94.50 369 LEU A CA 1
ATOM 2767 C C . LEU A 1 369 ? -6.901 8.463 7.605 1.00 94.50 369 LEU A C 1
ATOM 2769 O O . LEU A 1 369 ? -6.804 7.875 8.677 1.00 94.50 369 LEU A O 1
ATOM 2773 N N . ASP A 1 370 ? -7.844 9.360 7.353 1.00 96.94 370 ASP A N 1
ATOM 2774 C CA . ASP A 1 370 ? -8.938 9.668 8.270 1.00 96.94 370 ASP A CA 1
ATOM 2775 C C . ASP A 1 370 ? -10.132 8.762 7.956 1.00 96.94 370 ASP A C 1
ATOM 2777 O O . ASP A 1 370 ? -10.659 8.784 6.839 1.00 96.94 370 ASP A O 1
ATOM 2781 N N . LEU A 1 371 ? -10.560 7.962 8.927 1.00 98.06 371 LEU A N 1
ATOM 2782 C CA . LEU A 1 371 ? -11.692 7.050 8.804 1.00 98.06 371 LEU A CA 1
ATOM 2783 C C . LEU A 1 371 ? -12.755 7.388 9.849 1.00 98.06 371 LEU A C 1
ATOM 2785 O O . LEU A 1 371 ? -12.467 7.492 11.038 1.00 98.06 371 LEU A O 1
ATOM 2789 N N . VAL A 1 372 ? -14.010 7.489 9.414 1.00 98.25 372 VAL A N 1
ATOM 2790 C CA . VAL A 1 372 ? -15.165 7.675 10.301 1.00 98.25 372 VAL A CA 1
ATOM 2791 C C . VAL A 1 372 ? -16.089 6.474 10.182 1.00 98.25 372 VAL A C 1
ATOM 2793 O O . VAL A 1 372 ? -16.567 6.146 9.090 1.00 98.25 372 VAL A O 1
ATOM 2796 N N . ALA A 1 373 ? -16.367 5.834 11.311 1.00 98.44 373 ALA A N 1
ATOM 2797 C CA . ALA A 1 373 ? -17.280 4.704 11.412 1.00 98.44 373 ALA A CA 1
ATOM 2798 C C . ALA A 1 373 ? -18.311 4.917 12.520 1.00 98.44 373 ALA A C 1
ATOM 2800 O O . ALA A 1 373 ? -18.128 5.752 13.396 1.00 98.44 373 ALA A O 1
ATOM 2801 N N . HIS A 1 374 ? -19.389 4.146 12.480 1.00 98.44 374 HIS A N 1
ATOM 2802 C CA . HIS A 1 374 ? -20.364 4.038 13.557 1.00 98.44 374 HIS A CA 1
ATOM 2803 C C . HIS A 1 374 ? -20.266 2.637 14.159 1.00 98.44 374 HIS A C 1
ATOM 2805 O O . HIS A 1 374 ? -20.387 1.664 13.414 1.00 98.44 374 HIS A O 1
ATOM 2811 N N . LEU A 1 375 ? -20.008 2.520 15.460 1.00 97.94 375 LEU A N 1
ATOM 2812 C CA . LEU A 1 375 ? -19.819 1.250 16.166 1.00 97.94 375 LEU A CA 1
ATOM 2813 C C . LEU A 1 375 ? -20.436 1.360 17.563 1.00 97.94 375 LEU A C 1
ATOM 2815 O O . LEU A 1 375 ? -20.214 2.352 18.248 1.00 97.94 375 LEU A O 1
ATOM 2819 N N . ASP A 1 376 ? -21.200 0.348 17.979 1.00 96.50 376 ASP A N 1
ATOM 2820 C CA . ASP A 1 376 ? -21.831 0.282 19.308 1.00 96.50 376 ASP A CA 1
ATOM 2821 C C . ASP A 1 376 ? -22.691 1.520 19.665 1.00 96.50 376 ASP A C 1
ATOM 2823 O O . ASP A 1 376 ? -22.812 1.899 20.826 1.00 96.50 376 ASP A O 1
ATOM 2827 N N . GLY A 1 377 ? -23.305 2.163 18.663 1.00 96.94 377 GLY A N 1
ATOM 2828 C CA . GLY A 1 377 ? -24.139 3.359 18.847 1.00 96.94 377 GLY A CA 1
ATOM 2829 C C . GLY A 1 377 ? -23.368 4.683 18.909 1.00 96.94 377 GLY A C 1
ATOM 2830 O O . GLY A 1 377 ? -23.990 5.738 19.042 1.00 96.94 377 GLY A O 1
ATOM 2831 N N . GLU A 1 378 ? -22.043 4.662 18.758 1.00 97.94 378 GLU A N 1
ATOM 2832 C CA . GLU A 1 378 ? -21.185 5.848 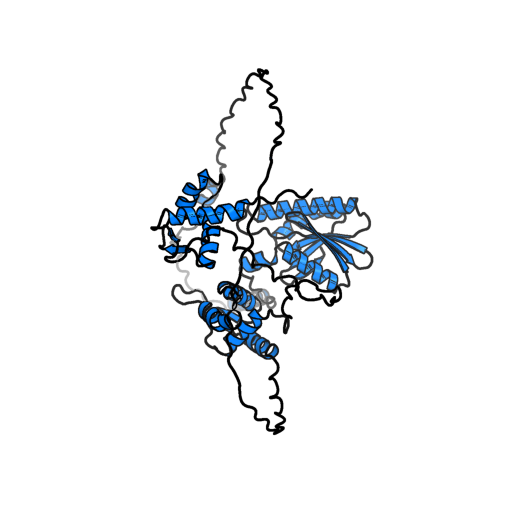18.798 1.00 97.94 378 GLU A CA 1
ATOM 2833 C C . GLU A 1 378 ? -20.420 6.046 17.484 1.00 97.94 378 GLU A C 1
ATOM 2835 O O . GLU A 1 378 ? -20.111 5.101 16.754 1.00 97.94 378 GLU A O 1
ATOM 2840 N N . ASP A 1 379 ? -20.088 7.300 17.174 1.00 98.19 379 ASP A N 1
ATOM 2841 C CA . ASP A 1 379 ? -19.179 7.606 16.074 1.00 98.19 379 ASP A CA 1
ATOM 2842 C C . ASP A 1 379 ? -17.727 7.396 16.529 1.00 98.19 379 ASP A C 1
ATOM 2844 O O . ASP A 1 379 ? -17.315 7.849 17.599 1.00 98.19 379 ASP A O 1
ATOM 2848 N N . VAL A 1 380 ? -16.941 6.717 15.698 1.00 98.44 380 VAL A N 1
ATOM 2849 C CA . VAL A 1 380 ? -15.526 6.415 15.907 1.00 98.44 380 VAL A CA 1
ATOM 2850 C C . VAL A 1 380 ? -14.717 7.106 14.813 1.00 98.44 380 VAL A C 1
ATOM 2852 O O . VAL A 1 380 ? -14.838 6.766 13.635 1.00 98.44 380 VAL A O 1
ATOM 2855 N N . HIS A 1 381 ? -13.885 8.068 15.205 1.00 98.31 381 HIS A N 1
ATOM 2856 C CA . HIS A 1 381 ? -12.911 8.722 14.333 1.00 98.31 381 HIS A CA 1
ATOM 2857 C C . HIS A 1 381 ? -11.561 8.033 14.498 1.00 98.31 381 HIS A C 1
ATOM 2859 O O . HIS A 1 381 ? -11.015 7.995 15.603 1.00 98.31 381 HIS A O 1
ATOM 2865 N N . VAL A 1 382 ? -11.034 7.488 13.409 1.00 98.44 382 VAL A N 1
ATOM 2866 C CA . VAL A 1 382 ? -9.795 6.721 13.388 1.00 98.44 382 VAL A CA 1
ATOM 2867 C C . VAL A 1 382 ? -8.777 7.429 12.503 1.00 98.44 382 VAL A C 1
ATOM 2869 O O . VAL A 1 382 ? -8.938 7.487 11.287 1.00 98.44 382 VAL A O 1
ATOM 2872 N N . GLU A 1 383 ? -7.700 7.909 13.116 1.00 98.06 383 GLU A N 1
ATOM 2873 C CA . GLU A 1 383 ? -6.508 8.392 12.422 1.00 98.06 383 GLU A CA 1
ATOM 2874 C C . GLU A 1 383 ? -5.592 7.194 12.147 1.00 98.06 383 GLU A C 1
ATOM 2876 O O . GLU A 1 383 ? -4.961 6.635 13.050 1.00 98.06 383 GLU A O 1
ATOM 2881 N N . VAL A 1 384 ? -5.549 6.744 10.898 1.00 98.25 384 VAL A N 1
ATOM 2882 C CA . VAL A 1 384 ? -4.767 5.579 10.482 1.00 98.25 384 VAL A CA 1
ATOM 2883 C C . VAL A 1 384 ? -3.417 6.033 9.939 1.00 98.25 384 VAL A C 1
ATOM 2885 O O . VAL A 1 384 ? -3.348 6.820 8.997 1.00 98.25 384 VAL A O 1
ATOM 2888 N N . THR A 1 385 ? -2.322 5.484 10.460 1.00 97.12 385 THR A N 1
ATOM 2889 C CA . THR A 1 385 ? -0.983 5.665 9.877 1.00 97.12 385 THR A CA 1
ATOM 2890 C C . THR A 1 385 ? -0.265 4.324 9.705 1.00 97.12 385 THR A C 1
ATOM 2892 O O . THR A 1 385 ? -0.728 3.289 10.183 1.00 97.12 385 THR A O 1
ATOM 2895 N N . GLY A 1 386 ? 0.841 4.309 8.963 1.00 96.06 386 GLY A N 1
ATOM 2896 C CA . GLY A 1 386 ? 1.563 3.095 8.591 1.00 96.06 386 GLY A CA 1
ATOM 2897 C C . GLY A 1 386 ? 3.062 3.306 8.410 1.00 96.06 386 GLY A C 1
ATOM 2898 O O . GLY A 1 386 ? 3.577 4.408 8.529 1.00 96.06 386 GLY A O 1
ATOM 2899 N N . TRP A 1 387 ? 3.794 2.237 8.109 1.00 95.56 387 TRP A N 1
ATOM 2900 C CA . TRP A 1 387 ? 5.226 2.305 7.864 1.00 95.56 387 TRP A CA 1
ATOM 2901 C C . TRP A 1 387 ? 5.527 3.010 6.528 1.00 95.56 387 TRP A C 1
ATOM 2903 O O . TRP A 1 387 ? 4.946 2.643 5.499 1.00 95.56 387 TRP A O 1
ATOM 2913 N N . PRO A 1 388 ? 6.457 3.981 6.512 1.00 92.75 388 PRO A N 1
ATOM 2914 C CA . PRO A 1 388 ? 6.855 4.677 5.294 1.00 92.75 388 PRO A CA 1
ATOM 2915 C C . PRO A 1 388 ? 7.446 3.731 4.240 1.00 92.75 388 PRO A C 1
ATOM 2917 O O . PRO A 1 388 ? 8.123 2.762 4.599 1.00 92.75 388 PRO A O 1
ATOM 2920 N N . PRO A 1 389 ? 7.241 4.002 2.937 1.00 87.69 389 PRO A N 1
ATOM 2921 C CA . PRO A 1 389 ? 7.810 3.177 1.880 1.00 87.69 389 PRO A CA 1
ATOM 2922 C C . PRO A 1 389 ? 9.343 3.247 1.875 1.00 87.69 389 PRO A C 1
ATOM 2924 O O . PRO A 1 389 ? 9.944 4.285 2.169 1.00 87.69 389 PRO A O 1
ATOM 2927 N N . ASP A 1 390 ? 9.981 2.147 1.478 1.00 81.62 390 ASP A N 1
ATOM 2928 C CA . ASP A 1 390 ? 11.419 2.139 1.227 1.00 81.62 390 ASP A CA 1
ATOM 2929 C C . ASP A 1 390 ? 11.770 3.069 0.057 1.00 81.62 390 ASP A C 1
ATOM 2931 O O . ASP A 1 390 ? 11.000 3.236 -0.891 1.00 81.62 390 ASP A O 1
ATOM 2935 N N . GLY A 1 391 ? 12.953 3.681 0.120 1.00 83.69 391 GLY A N 1
ATOM 2936 C CA . GLY A 1 391 ? 13.429 4.620 -0.900 1.00 83.69 391 GLY A CA 1
ATOM 2937 C C . GLY A 1 391 ? 13.051 6.083 -0.654 1.00 83.69 391 GLY A C 1
ATOM 2938 O O . GLY A 1 391 ? 13.450 6.946 -1.437 1.00 83.69 391 GLY A O 1
ATOM 2939 N N . ALA A 1 392 ? 12.347 6.395 0.439 1.00 85.50 392 ALA A N 1
ATOM 2940 C CA . ALA A 1 392 ? 12.228 7.774 0.898 1.00 85.50 392 ALA A CA 1
ATOM 2941 C C . ALA A 1 392 ? 13.619 8.362 1.210 1.00 85.50 392 ALA A C 1
ATOM 2943 O O . ALA A 1 392 ? 14.503 7.671 1.718 1.00 85.50 392 ALA A O 1
ATOM 2944 N N . ARG A 1 393 ? 13.818 9.658 0.921 1.00 90.25 393 ARG A N 1
ATOM 2945 C CA . ARG A 1 393 ? 15.099 10.348 1.195 1.00 90.25 393 ARG A CA 1
ATOM 2946 C C . ARG A 1 393 ? 15.433 10.366 2.691 1.00 90.25 393 ARG A C 1
ATOM 2948 O O . ARG A 1 393 ? 16.603 10.371 3.059 1.00 90.25 393 ARG A O 1
ATOM 2955 N N . THR A 1 394 ? 14.402 10.371 3.532 1.00 93.69 394 THR A N 1
ATOM 2956 C CA . THR A 1 394 ? 14.499 10.340 4.993 1.00 93.69 394 THR A CA 1
ATOM 2957 C C . THR A 1 394 ? 14.355 8.908 5.498 1.00 93.69 394 THR A C 1
ATOM 2959 O O . THR A 1 394 ? 13.554 8.133 4.980 1.00 93.69 394 THR A O 1
ATOM 2962 N N . HIS A 1 395 ? 15.112 8.558 6.540 1.00 93.75 395 HIS A N 1
ATOM 2963 C CA . HIS A 1 395 ? 15.072 7.223 7.131 1.00 93.75 395 HIS A CA 1
ATOM 2964 C C . HIS A 1 395 ? 13.644 6.854 7.606 1.00 93.75 395 HIS A C 1
ATOM 2966 O O . HIS A 1 395 ? 13.025 7.658 8.314 1.00 93.75 395 HIS A O 1
ATOM 2972 N N . PRO A 1 396 ? 13.127 5.642 7.311 1.00 92.50 396 PRO A N 1
ATOM 2973 C CA . PRO A 1 396 ? 11.747 5.264 7.633 1.00 92.50 396 PRO A CA 1
ATOM 2974 C C . PRO A 1 396 ? 11.373 5.408 9.113 1.00 92.50 396 PRO A C 1
ATOM 2976 O O . PRO A 1 396 ? 10.279 5.857 9.423 1.00 92.50 396 PRO A O 1
ATOM 2979 N N . SER A 1 397 ? 12.282 5.116 10.052 1.00 94.38 397 SER A N 1
ATOM 2980 C CA . SER A 1 397 ? 11.996 5.289 11.491 1.00 94.38 397 SER A CA 1
ATOM 2981 C C . SER A 1 397 ? 11.801 6.746 11.928 1.00 94.38 397 SER A C 1
ATOM 2983 O O . SER A 1 397 ? 11.163 6.982 12.958 1.00 94.38 397 SER A O 1
ATOM 2985 N N . THR A 1 398 ? 12.387 7.700 11.196 1.00 96.06 398 THR A N 1
ATOM 2986 C CA . THR A 1 398 ? 12.205 9.139 11.432 1.00 96.06 398 THR A CA 1
ATOM 2987 C C . THR A 1 398 ? 10.853 9.564 10.884 1.00 96.06 398 THR A C 1
ATOM 2989 O O . THR A 1 398 ? 10.041 10.093 11.632 1.00 96.06 398 THR A O 1
ATOM 2992 N N . LEU A 1 399 ? 10.561 9.193 9.633 1.00 96.06 399 LEU A N 1
ATOM 2993 C CA . LEU A 1 399 ? 9.258 9.441 9.014 1.00 96.06 399 LEU A CA 1
ATOM 2994 C C . LEU A 1 399 ? 8.105 8.826 9.820 1.00 96.06 399 LEU A C 1
ATOM 2996 O O . LEU A 1 399 ? 7.103 9.490 10.037 1.00 96.06 399 LEU A O 1
ATOM 3000 N N . ALA A 1 400 ? 8.259 7.606 10.344 1.00 96.19 400 ALA A N 1
ATOM 3001 C CA . ALA A 1 400 ? 7.254 6.969 11.196 1.00 96.19 400 ALA A CA 1
ATOM 3002 C C . ALA A 1 400 ? 6.974 7.768 12.483 1.00 96.19 400 ALA A C 1
ATOM 3004 O O . ALA A 1 400 ? 5.834 7.814 12.938 1.00 96.19 400 ALA A O 1
ATOM 3005 N N . ALA A 1 401 ? 7.995 8.411 13.065 1.00 97.69 401 ALA A N 1
ATOM 3006 C CA . ALA A 1 401 ? 7.811 9.282 14.225 1.00 97.69 401 ALA A CA 1
ATOM 3007 C C . ALA A 1 401 ? 7.114 10.594 13.848 1.00 97.69 401 ALA A C 1
ATOM 3009 O O . ALA A 1 401 ? 6.218 11.028 14.568 1.00 97.69 401 ALA A O 1
ATOM 3010 N N . ASP A 1 402 ? 7.473 11.189 12.708 1.00 97.06 402 ASP A N 1
ATOM 3011 C CA . ASP A 1 402 ? 6.806 12.391 12.205 1.00 97.06 402 ASP A CA 1
ATOM 3012 C C . ASP A 1 402 ? 5.326 12.119 11.893 1.00 97.06 402 ASP A C 1
ATOM 3014 O O . ASP A 1 402 ? 4.462 12.907 12.272 1.00 97.06 402 ASP A O 1
ATOM 3018 N N . TRP A 1 403 ? 5.024 10.977 11.267 1.00 96.88 403 TRP A N 1
ATOM 3019 C CA . TRP A 1 403 ? 3.658 10.551 10.953 1.00 96.88 403 TRP A CA 1
ATOM 3020 C C . TRP A 1 403 ? 2.849 10.244 12.217 1.00 96.88 403 TRP A C 1
ATOM 3022 O O . TRP A 1 403 ? 1.695 10.650 12.313 1.00 96.88 403 TRP A O 1
ATOM 3032 N N . PHE A 1 404 ? 3.454 9.587 13.212 1.00 97.75 404 PHE A N 1
ATOM 3033 C CA . PHE A 1 404 ? 2.815 9.350 14.509 1.00 97.75 404 PHE A CA 1
ATOM 3034 C C . PHE A 1 404 ? 2.481 10.656 15.242 1.00 97.75 404 PHE A C 1
ATOM 3036 O O . PHE A 1 404 ? 1.386 10.792 15.789 1.00 97.75 404 PHE A O 1
ATOM 3043 N N . ARG A 1 405 ? 3.400 11.630 15.232 1.00 97.25 405 ARG A N 1
ATOM 3044 C CA . ARG A 1 405 ? 3.168 12.947 15.838 1.00 97.25 405 ARG A CA 1
ATOM 3045 C C . ARG A 1 405 ? 2.001 13.663 15.158 1.00 97.25 405 ARG A C 1
ATOM 3047 O O . ARG A 1 405 ? 1.109 14.127 15.857 1.00 97.25 405 ARG A O 1
ATOM 3054 N N . ALA A 1 406 ? 1.965 13.669 13.824 1.00 96.50 406 ALA A N 1
ATOM 3055 C CA . ALA A 1 406 ? 0.860 14.260 13.069 1.00 96.50 406 ALA A CA 1
ATOM 3056 C C . ALA A 1 406 ? -0.489 13.587 13.391 1.00 96.50 406 ALA A C 1
ATOM 3058 O O . ALA A 1 406 ? -1.468 14.279 13.656 1.00 96.50 406 ALA A O 1
ATOM 3059 N N . ALA A 1 407 ? -0.534 12.250 13.452 1.00 96.75 407 ALA A N 1
ATOM 3060 C CA . ALA A 1 407 ? -1.745 11.517 13.837 1.00 96.75 407 ALA A CA 1
ATOM 3061 C C . ALA A 1 407 ? -2.184 11.819 15.284 1.00 96.75 407 ALA A C 1
ATOM 3063 O O . ALA A 1 407 ? -3.374 11.932 15.563 1.00 96.75 407 ALA A O 1
ATOM 3064 N N . SER A 1 408 ? -1.232 12.002 16.203 1.00 97.38 408 SER A N 1
ATOM 3065 C CA . SER A 1 408 ? -1.525 12.373 17.595 1.00 97.38 408 SER A CA 1
ATOM 3066 C C . SER A 1 408 ? -2.109 13.783 17.703 1.00 97.38 408 SER A C 1
ATOM 3068 O O . SER A 1 408 ? -3.094 13.992 18.410 1.00 97.38 408 SER A O 1
ATOM 3070 N N . GLU A 1 409 ? -1.548 14.750 16.975 1.00 96.75 409 GLU A N 1
ATOM 3071 C CA . GLU A 1 409 ? -2.074 16.120 16.904 1.00 96.75 409 GLU A CA 1
ATOM 3072 C C . GLU A 1 409 ? -3.487 16.145 16.301 1.00 96.75 409 GLU A C 1
ATOM 3074 O O . GLU A 1 409 ? -4.387 16.780 16.862 1.00 96.75 409 GLU A O 1
ATOM 3079 N N . ALA A 1 410 ? -3.709 15.384 15.223 1.00 96.06 410 ALA A N 1
ATOM 3080 C CA . ALA A 1 410 ? -5.024 15.212 14.611 1.00 96.06 410 ALA A CA 1
ATOM 3081 C C . ALA A 1 410 ? -6.034 14.600 15.596 1.00 96.06 410 ALA A C 1
ATOM 3083 O O . ALA A 1 410 ? -7.139 15.121 15.742 1.00 96.06 410 ALA A O 1
ATOM 3084 N N . ALA A 1 411 ? -5.646 13.572 16.358 1.00 96.12 411 ALA A N 1
ATOM 3085 C CA . ALA A 1 411 ? -6.503 12.959 17.373 1.00 96.12 411 ALA A CA 1
ATOM 3086 C C . ALA A 1 411 ? -6.903 13.953 18.484 1.00 96.12 411 ALA A C 1
ATOM 3088 O O . ALA A 1 411 ? -8.073 14.028 18.871 1.00 96.12 411 ALA A O 1
ATOM 3089 N N . VAL A 1 412 ? -5.967 14.783 18.959 1.00 96.81 412 VAL A N 1
ATOM 3090 C CA . VAL A 1 412 ? -6.264 15.853 19.932 1.00 96.81 412 VAL A CA 1
ATOM 3091 C C . VAL A 1 412 ? -7.248 16.868 19.343 1.00 96.81 412 VAL A C 1
ATOM 3093 O O . VAL A 1 412 ? -8.208 17.270 20.009 1.00 96.81 412 VAL A O 1
ATOM 3096 N N . GLN A 1 413 ? -7.047 17.280 18.090 1.00 96.81 413 GLN A N 1
ATOM 3097 C CA . GLN A 1 413 ? -7.955 18.201 17.406 1.00 96.81 413 GLN A CA 1
ATOM 3098 C C . GLN A 1 413 ? -9.350 17.585 17.217 1.00 96.81 413 GLN A C 1
ATOM 3100 O O . GLN A 1 413 ? -10.357 18.245 17.492 1.00 96.81 413 GLN A O 1
ATOM 3105 N N . ARG A 1 414 ? -9.421 16.306 16.836 1.00 96.69 414 ARG A N 1
ATOM 3106 C CA . ARG A 1 414 ? -10.662 15.529 16.706 1.00 96.69 414 ARG A CA 1
ATOM 3107 C C . ARG A 1 414 ? -11.422 15.447 18.011 1.00 96.69 414 ARG A C 1
ATOM 3109 O O . ARG A 1 414 ? -12.626 15.680 18.013 1.00 96.69 414 ARG A O 1
ATOM 3116 N N . ARG A 1 415 ? -10.733 15.183 19.123 1.00 97.56 415 ARG A N 1
ATOM 3117 C CA . ARG A 1 415 ? -11.355 15.161 20.450 1.00 97.56 415 ARG A CA 1
ATOM 3118 C C . ARG A 1 415 ? -12.041 16.486 20.776 1.00 97.56 415 ARG A C 1
ATOM 3120 O O . ARG A 1 415 ? -13.139 16.480 21.327 1.00 97.56 415 ARG A O 1
ATOM 3127 N N . ARG A 1 416 ? -11.411 17.615 20.437 1.00 97.12 416 ARG A N 1
ATOM 3128 C CA . ARG A 1 416 ? -11.991 18.953 20.651 1.00 97.12 416 ARG A CA 1
ATOM 3129 C C . ARG A 1 416 ? -13.211 19.192 19.761 1.00 97.12 416 ARG A C 1
ATOM 3131 O O . ARG A 1 416 ? -14.201 19.736 20.237 1.00 97.12 416 ARG A O 1
ATOM 3138 N N . ALA A 1 417 ? -13.147 18.773 18.497 1.00 97.50 417 ALA A N 1
ATOM 3139 C CA . ALA A 1 417 ? -14.238 18.935 17.535 1.00 97.50 417 ALA A CA 1
ATOM 3140 C C . ALA A 1 417 ? -15.431 17.999 17.808 1.00 97.50 417 ALA A C 1
ATOM 3142 O O . ALA A 1 417 ? -16.580 18.375 17.584 1.00 97.50 417 ALA A O 1
ATOM 3143 N N . HIS A 1 418 ? -15.166 16.797 18.322 1.00 97.31 418 HIS A N 1
ATOM 3144 C CA . HIS A 1 418 ? -16.159 15.754 18.561 1.00 97.31 418 HIS A CA 1
ATOM 3145 C C . HIS A 1 418 ? -16.039 15.190 19.989 1.00 97.31 418 HIS A C 1
ATOM 3147 O O . HIS A 1 418 ? -15.591 14.057 20.180 1.00 97.31 418 HIS A O 1
ATOM 3153 N N . PRO A 1 419 ? -16.461 15.946 21.026 1.00 97.19 419 PRO A N 1
ATOM 3154 C CA . PRO A 1 419 ? -16.228 15.566 22.422 1.00 97.19 419 PRO A CA 1
ATOM 3155 C C . PRO A 1 419 ? -16.851 14.226 22.828 1.00 97.19 419 PRO A C 1
ATOM 3157 O O . PRO A 1 419 ? -16.332 13.565 23.727 1.00 97.19 419 PRO A O 1
ATOM 3160 N N . ARG A 1 420 ? -17.950 13.835 22.169 1.00 97.06 420 ARG A N 1
ATOM 3161 C CA . ARG A 1 420 ? -18.708 12.602 22.441 1.00 97.06 420 ARG A CA 1
ATOM 3162 C C . ARG A 1 420 ? -18.275 11.399 21.606 1.00 97.06 420 ARG A C 1
ATOM 3164 O O . ARG A 1 420 ? -18.653 10.292 21.949 1.00 97.06 420 ARG A O 1
ATOM 3171 N N . SER A 1 421 ? -17.522 11.599 20.530 1.00 97.69 421 SER A N 1
ATOM 3172 C CA . SER A 1 421 ? -17.138 10.500 19.643 1.00 97.69 421 SER A CA 1
ATOM 3173 C C . SER A 1 421 ? -15.938 9.743 20.198 1.00 97.69 421 SER A C 1
ATOM 3175 O O . SER A 1 421 ? -15.098 10.320 20.886 1.00 97.69 421 SER A O 1
ATOM 3177 N N . ARG A 1 422 ? -15.772 8.468 19.872 1.00 98.19 422 ARG A N 1
ATOM 3178 C CA . ARG A 1 422 ? -14.533 7.744 20.175 1.00 98.19 422 ARG A CA 1
ATOM 3179 C C . ARG A 1 422 ? -13.439 8.200 19.204 1.00 98.19 422 ARG A C 1
ATOM 3181 O O . ARG A 1 422 ? -13.693 8.336 18.011 1.00 98.19 422 ARG A O 1
ATOM 3188 N N . VAL A 1 423 ? -12.237 8.483 19.704 1.00 98.31 423 VAL A N 1
ATOM 3189 C CA . VAL A 1 423 ? -11.100 8.944 18.889 1.00 98.31 423 VAL A CA 1
ATOM 3190 C C . VAL A 1 423 ? -9.976 7.946 19.058 1.00 98.31 423 VAL A C 1
ATOM 3192 O O . VAL A 1 423 ? -9.613 7.600 20.182 1.00 98.31 423 VAL A O 1
ATOM 3195 N N . VAL A 1 424 ? -9.457 7.480 17.934 1.00 98.44 424 VAL A N 1
ATOM 3196 C CA . VAL A 1 424 ? -8.560 6.337 17.852 1.00 98.44 424 VAL A CA 1
ATOM 3197 C C . VAL A 1 424 ? -7.404 6.678 16.926 1.00 98.44 424 VAL A C 1
ATOM 3199 O O . VAL A 1 424 ? -7.606 7.268 15.869 1.00 98.44 424 VAL A O 1
ATOM 3202 N N . ILE A 1 425 ? -6.203 6.238 17.282 1.00 98.38 425 ILE A N 1
ATOM 3203 C CA . ILE A 1 425 ? -5.052 6.186 16.385 1.00 98.38 425 ILE A CA 1
ATOM 3204 C C . ILE A 1 425 ? -4.782 4.719 16.057 1.00 98.38 425 ILE A C 1
ATOM 3206 O O . ILE A 1 425 ? -4.445 3.930 16.942 1.00 98.38 425 ILE A O 1
ATOM 3210 N N . ALA A 1 426 ? -4.920 4.341 14.788 1.00 98.38 426 ALA A N 1
ATOM 3211 C CA . ALA A 1 426 ? -4.643 2.984 14.329 1.00 98.38 426 ALA A CA 1
ATOM 3212 C C . ALA A 1 426 ? -3.232 2.884 13.736 1.00 98.38 426 ALA A C 1
ATOM 3214 O O . ALA A 1 426 ? -2.884 3.599 12.792 1.00 98.38 426 ALA A O 1
ATOM 3215 N N . LEU A 1 427 ? -2.425 1.974 14.285 1.00 98.25 427 LEU A N 1
ATOM 3216 C CA . LEU A 1 427 ? -1.003 1.812 13.978 1.00 98.25 427 LEU A CA 1
ATOM 3217 C C . LEU A 1 427 ? -0.686 0.362 13.599 1.00 98.25 427 LEU A C 1
ATOM 3219 O O . LEU A 1 427 ? -1.281 -0.558 14.163 1.00 98.25 427 LEU A O 1
ATOM 3223 N N . PRO A 1 428 ? 0.310 0.105 12.735 1.00 97.62 428 PRO A N 1
ATOM 3224 C CA . PRO A 1 428 ? 0.824 -1.243 12.575 1.00 97.62 428 PRO A CA 1
ATOM 3225 C C . PRO A 1 428 ? 1.549 -1.671 13.860 1.00 97.62 428 PRO A C 1
ATOM 3227 O O . PRO A 1 428 ? 2.361 -0.925 14.421 1.00 97.62 428 PRO A O 1
ATOM 3230 N N . ASP A 1 429 ? 1.289 -2.899 14.303 1.00 97.12 429 ASP A N 1
ATOM 3231 C CA . ASP A 1 429 ? 1.927 -3.538 15.449 1.00 97.12 429 ASP A CA 1
ATOM 3232 C C . ASP A 1 429 ? 3.413 -3.810 15.170 1.00 97.12 429 ASP A C 1
ATOM 3234 O O . ASP A 1 429 ? 3.841 -4.884 14.740 1.00 97.12 429 ASP A O 1
ATOM 3238 N N . THR A 1 430 ? 4.220 -2.777 15.382 1.00 95.25 430 THR A N 1
ATOM 3239 C CA . THR A 1 430 ? 5.672 -2.827 15.264 1.00 95.25 430 THR A CA 1
ATOM 3240 C C . THR A 1 430 ? 6.297 -2.296 16.542 1.00 95.25 430 THR A C 1
ATOM 3242 O O . THR A 1 430 ? 5.767 -1.395 17.197 1.00 95.25 430 THR A O 1
ATOM 3245 N N . ARG A 1 431 ? 7.499 -2.783 16.866 1.00 95.50 431 ARG A N 1
ATOM 3246 C CA . ARG A 1 431 ? 8.260 -2.312 18.034 1.00 95.50 431 ARG A CA 1
ATOM 3247 C C . ARG A 1 431 ? 8.424 -0.787 18.055 1.00 95.50 431 ARG A C 1
ATOM 3249 O O . ARG A 1 431 ? 8.428 -0.191 19.126 1.00 95.50 431 ARG A O 1
ATOM 3256 N N . ARG A 1 432 ? 8.565 -0.157 16.883 1.00 96.62 432 ARG A N 1
ATOM 3257 C CA . ARG A 1 432 ? 8.738 1.295 16.768 1.00 96.62 432 ARG A CA 1
ATOM 3258 C C . ARG A 1 432 ? 7.473 2.049 17.174 1.00 96.62 432 ARG A C 1
ATOM 3260 O O . ARG A 1 432 ? 7.582 2.932 18.014 1.00 96.62 432 ARG A O 1
ATOM 3267 N N . TYR A 1 433 ? 6.311 1.696 16.623 1.00 97.56 433 TYR A N 1
ATOM 3268 C CA . TYR A 1 433 ? 5.051 2.356 16.983 1.00 97.56 433 TYR A CA 1
ATOM 3269 C C . TYR A 1 433 ? 4.636 2.075 18.425 1.00 97.56 433 TYR A C 1
ATOM 3271 O O . TYR A 1 433 ? 4.158 2.985 19.089 1.00 97.56 433 TYR A O 1
ATOM 3279 N N . ARG A 1 434 ? 4.905 0.872 18.953 1.00 97.88 434 ARG A N 1
ATOM 3280 C CA . ARG A 1 434 ? 4.698 0.594 20.384 1.00 97.88 434 ARG A CA 1
ATOM 3281 C C . ARG A 1 434 ? 5.535 1.499 21.286 1.00 97.88 434 ARG A C 1
ATOM 3283 O O . ARG A 1 434 ? 5.010 2.010 22.264 1.00 97.88 434 ARG A O 1
ATOM 3290 N N . GLY A 1 435 ? 6.808 1.719 20.946 1.00 97.75 435 GLY A N 1
ATOM 3291 C CA . GLY A 1 435 ? 7.664 2.656 21.680 1.00 97.75 435 GLY A CA 1
ATOM 3292 C C . GLY A 1 435 ? 7.131 4.089 21.629 1.00 97.75 435 GLY A C 1
ATOM 3293 O O . GLY A 1 435 ? 6.969 4.710 22.668 1.00 97.75 435 GLY A O 1
ATOM 3294 N N . LEU A 1 436 ? 6.770 4.571 20.435 1.00 98.12 436 LEU A N 1
ATOM 3295 C CA . LEU A 1 436 ? 6.214 5.918 20.254 1.00 98.12 436 LEU A CA 1
ATOM 3296 C C . LEU A 1 436 ? 4.898 6.127 21.025 1.00 98.12 436 LEU A C 1
ATOM 3298 O O . LEU A 1 436 ? 4.715 7.165 21.650 1.00 98.12 436 LEU A O 1
ATOM 3302 N N . ALA A 1 437 ? 4.001 5.138 21.008 1.00 98.19 437 ALA A N 1
ATOM 3303 C CA . ALA A 1 437 ? 2.743 5.190 21.746 1.00 98.19 437 ALA A CA 1
ATOM 3304 C C . ALA A 1 437 ? 2.956 5.162 23.266 1.00 98.19 437 ALA A C 1
ATOM 3306 O O . ALA A 1 437 ? 2.290 5.904 23.979 1.00 98.19 437 ALA A O 1
ATOM 3307 N N . ALA A 1 438 ? 3.903 4.355 23.758 1.00 97.94 438 ALA A N 1
ATOM 3308 C CA . ALA A 1 438 ? 4.260 4.333 25.175 1.00 97.94 438 ALA A CA 1
ATOM 3309 C C . ALA A 1 438 ? 4.836 5.684 25.635 1.00 97.94 438 ALA A C 1
ATOM 3311 O O . ALA A 1 438 ? 4.420 6.201 26.670 1.00 97.94 438 ALA A O 1
ATOM 3312 N N . ASP A 1 439 ? 5.723 6.288 24.836 1.00 98.12 439 ASP A N 1
ATOM 3313 C CA . ASP A 1 439 ? 6.294 7.613 25.113 1.00 98.12 439 ASP A CA 1
ATOM 3314 C C . ASP A 1 439 ? 5.213 8.717 25.128 1.00 98.12 439 ASP A C 1
ATOM 3316 O O . ASP A 1 439 ? 5.336 9.703 25.855 1.00 98.12 439 ASP A O 1
ATOM 3320 N N . ALA A 1 440 ? 4.136 8.548 24.352 1.00 97.88 440 ALA A N 1
ATOM 3321 C CA . ALA A 1 440 ? 3.018 9.488 24.243 1.00 97.88 440 ALA A CA 1
ATOM 3322 C C . ALA A 1 440 ? 1.774 9.094 25.067 1.00 97.88 440 ALA A C 1
ATOM 3324 O O . ALA A 1 440 ? 0.718 9.705 24.901 1.00 97.88 440 ALA A O 1
ATOM 3325 N N . ALA A 1 441 ? 1.865 8.105 25.961 1.00 97.81 441 ALA A N 1
ATOM 3326 C CA . ALA A 1 441 ? 0.694 7.567 26.657 1.00 97.81 441 ALA A CA 1
ATOM 3327 C C . ALA A 1 441 ? -0.041 8.621 27.506 1.00 97.81 441 ALA A C 1
ATOM 3329 O O . ALA A 1 441 ? -1.265 8.706 27.453 1.00 97.81 441 ALA A O 1
ATOM 3330 N N . ALA A 1 442 ? 0.696 9.459 28.246 1.00 97.31 442 ALA A N 1
ATOM 3331 C CA . ALA A 1 442 ? 0.112 10.519 29.072 1.00 97.31 442 ALA A CA 1
ATOM 3332 C C . ALA A 1 442 ? -0.666 11.571 28.248 1.00 97.31 442 ALA A C 1
ATOM 3334 O O . ALA A 1 442 ? -1.863 11.722 28.487 1.00 97.31 442 ALA A O 1
ATOM 3335 N N . PRO A 1 443 ? -0.072 12.248 27.239 1.00 96.94 443 PRO A N 1
ATOM 3336 C CA . PRO A 1 443 ? -0.810 13.239 26.453 1.00 96.94 443 PRO A CA 1
ATOM 3337 C C . PRO A 1 443 ? -1.973 12.638 25.644 1.00 96.94 443 PRO A C 1
ATOM 3339 O O . PRO A 1 443 ? -2.991 13.306 25.460 1.00 96.94 443 PRO A O 1
ATOM 3342 N N . LEU A 1 444 ? -1.864 11.388 25.175 1.00 97.12 444 LEU A N 1
ATOM 3343 C CA . LEU A 1 444 ? -2.981 10.702 24.510 1.00 97.12 444 LEU A CA 1
ATOM 3344 C C . LEU A 1 444 ? -4.111 10.361 25.493 1.00 97.12 444 LEU A C 1
ATOM 3346 O O . LEU A 1 444 ? -5.285 10.529 25.154 1.00 97.12 444 LEU A O 1
ATOM 3350 N N . GLY A 1 445 ? -3.766 9.962 26.720 1.00 97.38 445 GLY A N 1
ATOM 3351 C CA . GLY A 1 445 ? -4.717 9.746 27.810 1.00 97.38 445 GLY A CA 1
ATOM 3352 C C . GLY A 1 445 ? -5.483 11.018 28.179 1.00 97.38 445 GLY A C 1
ATOM 3353 O O . GLY A 1 445 ? -6.714 10.993 28.234 1.00 97.38 445 GLY A O 1
ATOM 3354 N N . ASP A 1 446 ? -4.783 12.148 28.321 1.00 96.69 446 ASP A N 1
ATOM 3355 C CA . ASP A 1 446 ? -5.399 13.461 28.573 1.00 96.69 446 ASP A CA 1
ATOM 3356 C C . ASP A 1 446 ? -6.374 13.861 27.452 1.00 96.69 446 ASP A C 1
ATOM 3358 O O . ASP A 1 446 ? -7.438 14.437 27.697 1.00 96.69 446 ASP A O 1
ATOM 3362 N N . ALA A 1 447 ? -6.051 13.496 26.208 1.00 96.06 447 ALA A N 1
ATOM 3363 C CA . ALA A 1 447 ? -6.895 13.712 25.037 1.00 96.06 447 ALA A CA 1
ATOM 3364 C C . ALA A 1 447 ? -7.989 12.646 24.843 1.00 96.06 447 ALA A C 1
ATOM 3366 O O . ALA A 1 447 ? -8.752 12.725 23.874 1.00 96.06 447 ALA A O 1
ATOM 3367 N N . ARG A 1 448 ? -8.085 11.640 25.724 1.00 97.62 448 ARG A N 1
ATOM 3368 C CA . ARG A 1 448 ? -8.995 10.488 25.569 1.00 97.62 448 ARG A CA 1
ATOM 3369 C C . ARG A 1 448 ? -8.905 9.878 24.160 1.00 97.62 448 ARG A C 1
ATOM 3371 O O . ARG A 1 448 ? -9.929 9.616 23.518 1.00 97.62 448 ARG A O 1
ATOM 3378 N N . ALA A 1 449 ? -7.683 9.764 23.649 1.00 97.75 449 ALA A N 1
ATOM 3379 C CA . ALA A 1 449 ? -7.379 9.130 22.377 1.00 97.75 449 ALA A CA 1
ATOM 3380 C C . ALA A 1 449 ? -6.872 7.713 22.646 1.00 97.75 449 ALA A C 1
ATOM 3382 O O . ALA A 1 449 ? -5.921 7.514 23.400 1.00 97.75 449 ALA A O 1
ATOM 3383 N N . GLU A 1 450 ? -7.515 6.729 22.033 1.00 98.31 450 GLU A N 1
ATOM 3384 C CA . GLU A 1 450 ? -7.106 5.332 22.138 1.00 98.31 450 GLU A CA 1
ATOM 3385 C C . GLU A 1 450 ? -6.071 4.984 21.072 1.00 98.31 450 GLU A C 1
ATOM 3387 O O . GLU A 1 450 ? -6.062 5.569 19.988 1.00 98.31 450 GLU A O 1
ATOM 3392 N N . VAL A 1 451 ? -5.237 3.980 21.341 1.00 98.44 451 VAL A N 1
ATOM 3393 C CA . VAL A 1 451 ? -4.295 3.450 20.349 1.00 98.44 451 VAL A CA 1
ATOM 3394 C C . VAL A 1 451 ? -4.664 2.013 20.020 1.00 98.44 451 VAL A C 1
ATOM 3396 O O . VAL A 1 451 ? -4.743 1.158 20.901 1.00 98.44 451 VAL A O 1
ATOM 3399 N N . TRP A 1 452 ? -4.889 1.737 18.739 1.00 98.56 452 TRP A N 1
ATOM 3400 C CA . TRP A 1 452 ? -5.197 0.401 18.244 1.00 98.56 452 TRP A CA 1
ATOM 3401 C C . TRP A 1 452 ? -4.022 -0.125 17.422 1.00 98.56 452 TRP A C 1
ATOM 3403 O O . TRP A 1 452 ? -3.641 0.463 16.409 1.00 98.56 452 TRP A O 1
ATOM 3413 N N . PHE A 1 453 ? -3.454 -1.254 17.839 1.00 98.31 453 PHE A N 1
ATOM 3414 C CA . PHE A 1 453 ? -2.370 -1.919 17.119 1.00 98.31 453 PHE A CA 1
ATOM 3415 C C . PHE A 1 453 ? -2.918 -3.007 16.205 1.00 98.31 453 PHE A C 1
ATOM 3417 O O . PHE A 1 453 ? -3.644 -3.894 16.649 1.00 98.31 453 PHE A O 1
ATOM 3424 N N . VAL A 1 454 ? -2.539 -2.960 14.934 1.00 97.88 454 VAL A N 1
ATOM 3425 C CA . VAL A 1 454 ? -2.962 -3.913 13.909 1.00 97.88 454 VAL A CA 1
ATOM 3426 C C . VAL A 1 454 ? -1.795 -4.818 13.561 1.00 97.88 454 VAL A C 1
ATOM 3428 O O . VAL A 1 454 ? -0.763 -4.330 13.107 1.00 97.88 454 VAL A O 1
ATOM 3431 N N . ASP A 1 455 ? -1.930 -6.125 13.764 1.00 96.44 455 ASP A N 1
ATOM 3432 C CA . ASP A 1 455 ? -0.884 -7.074 13.381 1.00 96.44 455 ASP A CA 1
ATOM 3433 C C . ASP A 1 455 ? -0.961 -7.478 11.896 1.00 96.44 455 ASP A C 1
ATOM 3435 O O . ASP A 1 455 ? -1.904 -7.154 11.173 1.00 96.44 455 ASP A O 1
ATOM 3439 N N . ALA A 1 456 ? 0.044 -8.224 11.427 1.00 93.25 456 ALA A N 1
ATOM 3440 C CA . ALA A 1 456 ? 0.108 -8.697 10.042 1.00 93.25 456 ALA A CA 1
ATOM 3441 C C . ALA A 1 456 ? -1.045 -9.644 9.647 1.00 93.25 456 ALA A C 1
ATOM 3443 O O . ALA A 1 456 ? -1.263 -9.864 8.457 1.00 93.25 456 ALA A O 1
ATOM 3444 N N . ALA A 1 457 ? -1.770 -10.210 10.619 1.00 92.38 457 ALA A N 1
ATOM 3445 C CA . ALA A 1 457 ? -2.951 -11.042 10.395 1.00 92.38 457 ALA A CA 1
ATOM 3446 C C . ALA A 1 457 ? -4.256 -10.218 10.396 1.00 92.38 457 ALA A C 1
ATOM 3448 O O . ALA A 1 457 ? -5.346 -10.785 10.297 1.00 92.38 457 ALA A O 1
ATOM 3449 N N . GLY A 1 458 ? -4.166 -8.890 10.527 1.00 93.50 458 GLY A N 1
ATOM 3450 C CA . GLY A 1 458 ? -5.317 -7.994 10.605 1.00 93.50 458 GLY A CA 1
ATOM 3451 C C . GLY A 1 458 ? -6.075 -8.093 11.930 1.00 93.50 458 GLY A C 1
ATOM 3452 O O . GLY A 1 458 ? -7.253 -7.726 11.989 1.00 93.50 458 GLY A O 1
ATOM 3453 N N . ARG A 1 459 ? -5.445 -8.616 12.993 1.00 96.69 459 ARG A N 1
ATOM 3454 C CA . ARG A 1 459 ? -6.014 -8.582 14.345 1.00 96.69 459 ARG A CA 1
ATOM 3455 C C . ARG A 1 459 ? -5.721 -7.230 14.976 1.00 96.69 459 ARG A C 1
ATOM 3457 O O . ARG A 1 459 ? -4.605 -6.728 14.884 1.00 96.69 459 ARG A O 1
ATOM 3464 N N . VAL A 1 460 ? -6.731 -6.674 15.637 1.00 97.88 460 VAL A N 1
ATOM 3465 C CA . VAL A 1 460 ? -6.658 -5.374 16.306 1.00 97.88 460 VAL A CA 1
ATOM 3466 C C . VAL A 1 460 ? -6.535 -5.593 17.811 1.00 97.88 460 VAL A C 1
ATOM 3468 O O . VAL A 1 460 ? -7.378 -6.262 18.411 1.00 97.88 460 VAL A O 1
ATOM 3471 N N . GLN A 1 461 ? -5.482 -5.044 18.411 1.00 97.69 461 GLN A N 1
ATOM 3472 C CA . GLN A 1 461 ? -5.260 -4.995 19.854 1.00 97.69 461 GLN A CA 1
ATOM 3473 C C . GLN A 1 461 ? -5.532 -3.577 20.355 1.00 97.69 461 GLN A C 1
ATOM 3475 O O . GLN A 1 461 ? -4.952 -2.617 19.850 1.00 97.69 461 GLN A O 1
ATOM 3480 N N . LEU A 1 462 ? -6.413 -3.464 21.344 1.00 95.25 462 LEU A N 1
ATOM 3481 C CA . LEU A 1 462 ? -6.776 -2.211 22.002 1.00 95.25 462 LEU A CA 1
ATOM 3482 C C . LEU A 1 462 ? -5.757 -1.950 23.125 1.00 95.25 462 LEU A C 1
ATOM 3484 O O . LEU A 1 462 ? -5.475 -2.879 23.888 1.00 95.25 462 LEU A O 1
ATOM 3488 N N . SER A 1 463 ? -5.183 -0.745 23.189 1.00 87.69 463 SER A N 1
ATOM 3489 C CA . SER A 1 463 ? -4.226 -0.334 24.228 1.00 87.69 463 SER A CA 1
ATOM 3490 C C . SER A 1 463 ? -4.838 0.572 25.279 1.00 87.69 463 SER A C 1
ATOM 3492 O O . SER A 1 463 ? -5.784 1.316 24.940 1.00 87.69 463 SER A O 1
#

Organism: NCBI:txid663602